Protein AF-A0A372DYA7-F1 (afdb_monomer)

Nearest PDB structures (foldseek):
  1w24-assembly1_A  TM=5.926E-01  e=8.201E-07  Homo sapiens
  3ehe-assembly1_A  TM=2.695E-01  e=3.988E-01  Archaeoglobus fulgidus
  2cvt-assembly1_A-2  TM=4.701E-01  e=6.907E+00  Saccharomyces cerevisiae
  2cnb-assembly1_B  TM=2.933E-01  e=6.517E+00  Trypanosoma brucei

Radius of gyration: 34.45 Å; Cα contacts (8 Å, |Δi|>4): 755; chains: 1; bounding box: 73×45×97 Å

Sequence (411 aa):
MYKSVEEVYAIVFGVLAKDEGKIVSSKFNKILNEIGIDRVSVNDLKDISEMIHEDGYLNGLKNDAILGKVSLKDLESVEGKKVFKDNNYLDTVSTYIVENEKRLSNLRELRKHQKSGAYMEMLMEGLKQDLVRELKDPIIEERDIVLGHTDKELVLLLSDFHVGFTSRDLDNKYNFEVLSNRLKKYLDEVQTIIFDADIDDVSIFFVGDLVEHTNMRDVNQAFDTEFTMSEQIAKGTRLLLDIIKNVSDMVDGTVTFGIVAGNHDRLQGNKNHKIYNDSVAYIVLDSLLCMQENGVINDVNIIDNREDIYKFYHKVKNTNICVTHGDSLKGKGNNINKVEVKENVDVLVTGHVHHFNATQEDFHKTHVVASSPIGFNNYSKELNLSRTSPSQQMLLVDSSKNLTIKTVFLD

Structure (mmCIF, N/CA/C/O backbone):
data_AF-A0A372DYA7-F1
#
_entry.id   AF-A0A372DYA7-F1
#
loop_
_atom_site.group_PDB
_atom_site.id
_atom_site.type_symbol
_atom_site.label_atom_id
_atom_site.label_alt_id
_atom_site.label_comp_id
_atom_site.label_asym_id
_atom_site.label_entity_id
_atom_site.label_seq_id
_atom_site.pdbx_PDB_ins_code
_atom_site.Cartn_x
_atom_site.Cartn_y
_atom_site.Cartn_z
_atom_site.occupancy
_atom_site.B_iso_or_equiv
_atom_site.auth_seq_id
_atom_site.auth_comp_id
_atom_site.auth_asym_id
_atom_site.auth_atom_id
_atom_site.pdbx_PDB_model_num
ATOM 1 N N . MET A 1 1 ? -40.457 -12.017 68.170 1.00 64.12 1 MET A N 1
ATOM 2 C CA . MET A 1 1 ? -40.810 -12.905 67.046 1.00 64.12 1 MET A CA 1
ATOM 3 C C . MET A 1 1 ? -41.704 -12.075 66.160 1.00 64.12 1 MET A C 1
ATOM 5 O O . MET A 1 1 ? -42.800 -11.743 66.596 1.00 64.12 1 MET A O 1
ATOM 9 N N . TYR A 1 2 ? -41.151 -11.617 65.044 1.00 73.50 2 TYR A N 1
ATOM 10 C CA . TYR A 1 2 ? -41.757 -10.619 64.164 1.00 73.50 2 TYR A CA 1
ATOM 11 C C . TYR A 1 2 ? -42.640 -11.345 63.158 1.00 73.50 2 TYR A C 1
ATOM 13 O O . TYR A 1 2 ? -42.174 -12.289 62.520 1.00 73.50 2 TYR A O 1
ATOM 21 N N . LYS A 1 3 ? -43.921 -10.990 63.111 1.00 67.81 3 LYS A N 1
ATOM 22 C CA . LYS A 1 3 ? -44.966 -11.774 62.436 1.00 67.81 3 LYS A CA 1
ATOM 23 C C . LYS A 1 3 ? -45.767 -10.967 61.425 1.00 67.81 3 LYS A C 1
ATOM 25 O O . LYS A 1 3 ? -46.443 -11.573 60.599 1.00 67.81 3 LYS A O 1
ATOM 30 N N . SER A 1 4 ? -45.724 -9.639 61.489 1.00 84.00 4 SER A N 1
ATOM 31 C CA . SER A 1 4 ? -46.390 -8.798 60.498 1.00 84.00 4 SER A CA 1
ATOM 32 C C . SER A 1 4 ? -45.542 -8.700 59.225 1.00 84.00 4 SER A C 1
ATOM 34 O O . SER A 1 4 ? -44.310 -8.757 59.269 1.00 84.00 4 SER A O 1
ATOM 36 N N . VAL A 1 5 ? -46.202 -8.553 58.076 1.00 84.75 5 VAL A N 1
ATOM 37 C CA . VAL A 1 5 ? -45.530 -8.387 56.778 1.00 84.75 5 VAL A CA 1
ATOM 38 C C . VAL A 1 5 ? -44.682 -7.107 56.780 1.00 84.75 5 VAL A C 1
ATOM 40 O O . VAL A 1 5 ? -43.564 -7.089 56.270 1.00 84.75 5 VAL A O 1
ATOM 43 N N . GLU A 1 6 ? -45.169 -6.061 57.440 1.00 88.38 6 GLU A N 1
ATOM 44 C CA . GLU A 1 6 ? -44.514 -4.765 57.602 1.00 88.38 6 GLU A CA 1
ATOM 45 C C . GLU A 1 6 ? -43.264 -4.854 58.493 1.00 88.38 6 GLU A C 1
ATOM 47 O O . GLU A 1 6 ? -42.232 -4.259 58.175 1.00 88.38 6 GLU A O 1
ATOM 52 N N . GLU A 1 7 ? -43.308 -5.647 59.571 1.00 87.75 7 GLU A N 1
ATOM 53 C CA . GLU A 1 7 ? -42.135 -5.932 60.407 1.00 87.75 7 GLU A CA 1
ATOM 54 C C . GLU A 1 7 ? -41.063 -6.698 59.617 1.00 87.75 7 GLU A C 1
ATOM 56 O O . GLU A 1 7 ? -39.875 -6.373 59.703 1.00 87.75 7 GLU A O 1
ATOM 61 N N . VAL A 1 8 ? -41.476 -7.687 58.810 1.00 87.94 8 VAL A N 1
ATOM 62 C CA . VAL A 1 8 ? -40.574 -8.419 57.907 1.00 87.94 8 VAL A CA 1
ATOM 63 C C . VAL A 1 8 ? -39.927 -7.445 56.926 1.00 87.94 8 VAL A C 1
ATOM 65 O O . VAL A 1 8 ? -38.706 -7.457 56.778 1.00 87.94 8 VAL A O 1
ATOM 68 N N . TYR A 1 9 ? -40.703 -6.552 56.307 1.00 91.06 9 TYR A N 1
ATOM 69 C CA . TYR A 1 9 ? -40.166 -5.532 55.408 1.00 91.06 9 TYR A CA 1
ATOM 70 C C . TYR A 1 9 ? -39.131 -4.648 56.105 1.00 91.06 9 TYR A C 1
ATOM 72 O O . TYR A 1 9 ? -38.022 -4.514 55.587 1.00 91.06 9 TYR A O 1
ATOM 80 N N . ALA A 1 10 ? -39.431 -4.115 57.292 1.00 89.69 10 ALA A N 1
ATOM 81 C CA . ALA A 1 10 ? -38.510 -3.267 58.050 1.00 89.69 10 ALA A CA 1
ATOM 82 C C . ALA A 1 10 ? -37.180 -3.970 58.375 1.00 89.69 10 ALA A C 1
ATOM 84 O O . ALA A 1 10 ? -36.104 -3.389 58.194 1.00 89.69 10 ALA A O 1
ATOM 85 N N . ILE A 1 11 ? -37.237 -5.236 58.795 1.00 88.75 11 ILE A N 1
ATOM 86 C CA . ILE A 1 11 ? -36.050 -6.030 59.137 1.00 88.75 11 ILE A CA 1
ATOM 87 C C . ILE A 1 11 ? -35.233 -6.359 57.885 1.00 88.75 11 ILE A C 1
ATOM 89 O O . ILE A 1 11 ? -34.014 -6.187 57.890 1.00 88.75 11 ILE A O 1
ATOM 93 N N . VAL A 1 12 ? -35.879 -6.781 56.794 1.00 88.38 12 VAL A N 1
ATOM 94 C CA . VAL A 1 12 ? -35.193 -7.077 55.526 1.00 88.38 12 VAL A CA 1
ATOM 95 C C . VAL A 1 12 ? -34.558 -5.808 54.945 1.00 88.38 12 VAL A C 1
ATOM 97 O O . VAL A 1 12 ? -33.421 -5.863 54.473 1.00 88.38 12 VAL A O 1
ATOM 100 N N . PHE A 1 13 ? -35.229 -4.654 55.044 1.00 89.19 13 PHE A N 1
ATOM 101 C CA . PHE A 1 13 ? -34.656 -3.352 54.688 1.00 89.19 13 PHE A CA 1
ATOM 102 C C . PHE A 1 13 ? -33.399 -3.052 55.507 1.00 89.19 13 PHE A C 1
ATOM 104 O O . PHE A 1 13 ? -32.361 -2.720 54.938 1.00 89.19 13 PHE A O 1
ATOM 111 N N . GLY A 1 14 ? -33.469 -3.185 56.832 1.00 86.75 14 GLY A N 1
ATOM 112 C CA . GLY A 1 14 ? -32.336 -2.887 57.706 1.00 86.75 14 GLY A CA 1
ATOM 113 C C . GLY A 1 14 ? -31.134 -3.806 57.475 1.00 86.75 14 GLY A C 1
ATOM 114 O O . GLY A 1 14 ? -30.001 -3.330 57.432 1.00 86.75 14 GLY A O 1
ATOM 115 N N . VAL A 1 15 ? -31.370 -5.102 57.246 1.00 84.94 15 VAL A N 1
ATOM 116 C CA . VAL A 1 15 ? -30.303 -6.073 56.950 1.00 84.94 15 VAL A CA 1
ATOM 117 C C . VAL A 1 15 ? -29.640 -5.782 55.602 1.00 84.94 15 VAL A C 1
ATOM 119 O O . VAL A 1 15 ? -28.418 -5.688 55.535 1.00 84.94 15 VAL A O 1
ATOM 122 N N . LEU A 1 16 ? -30.418 -5.564 54.537 1.00 84.25 16 LEU A N 1
ATOM 123 C CA . LEU A 1 16 ? -29.850 -5.228 53.225 1.00 84.25 16 LEU A CA 1
ATOM 124 C C . LEU A 1 16 ? -29.104 -3.885 53.251 1.00 84.25 16 LEU A C 1
ATOM 126 O O . LEU A 1 16 ? -28.053 -3.749 52.627 1.00 84.25 16 LEU A O 1
ATOM 130 N N . ALA A 1 17 ? -29.609 -2.902 54.003 1.00 82.50 17 ALA A N 1
ATOM 131 C CA . ALA A 1 17 ? -28.927 -1.626 54.194 1.00 82.50 17 ALA A CA 1
ATOM 132 C C . ALA A 1 17 ? -27.587 -1.791 54.930 1.00 82.50 17 ALA A C 1
ATOM 134 O O . ALA A 1 17 ? -26.609 -1.151 54.550 1.00 82.50 17 ALA A O 1
ATOM 135 N N . LYS A 1 18 ? -27.527 -2.661 55.945 1.00 80.31 18 LYS A N 1
ATOM 136 C CA . LYS A 1 18 ? -26.298 -2.971 56.686 1.00 80.31 18 LYS A CA 1
ATOM 137 C C . LYS A 1 18 ? -25.251 -3.662 55.816 1.00 80.31 18 LYS A C 1
ATOM 139 O O . LYS A 1 18 ? -24.087 -3.270 55.845 1.00 80.31 18 LYS A O 1
ATOM 144 N N . ASP A 1 19 ? -25.665 -4.681 55.071 1.00 73.44 19 ASP A N 1
ATOM 145 C CA . ASP A 1 19 ? -24.739 -5.556 54.352 1.00 73.44 19 ASP A CA 1
ATOM 146 C C . ASP A 1 19 ? -24.283 -4.949 53.015 1.00 73.44 19 ASP A C 1
ATOM 148 O O . ASP A 1 19 ? -23.167 -5.204 52.564 1.00 73.44 19 ASP A O 1
ATOM 152 N N . GLU A 1 20 ? -25.123 -4.129 52.371 1.00 70.69 20 GLU A N 1
ATOM 153 C CA . GLU A 1 20 ? -24.886 -3.658 50.997 1.00 70.69 20 GLU A CA 1
ATOM 154 C C . GLU A 1 20 ? -24.893 -2.135 50.839 1.00 70.69 20 GLU A C 1
ATOM 156 O O . GLU A 1 20 ? -24.607 -1.629 49.750 1.00 70.69 20 GLU A O 1
ATOM 161 N N . GLY A 1 21 ? -25.269 -1.388 51.880 1.00 71.38 21 GLY A N 1
ATOM 162 C CA . GLY A 1 21 ? -25.423 0.069 51.827 1.00 71.38 21 GLY A CA 1
ATOM 163 C C . GLY A 1 21 ? -26.584 0.555 50.948 1.00 71.38 21 GLY A C 1
ATOM 164 O O . GLY A 1 21 ? -26.811 1.760 50.850 1.00 71.38 21 GLY A O 1
ATOM 165 N N . LYS A 1 22 ? -27.324 -0.353 50.293 1.00 77.94 22 LYS A N 1
ATOM 166 C CA . LYS A 1 22 ? -28.476 -0.053 49.431 1.00 77.94 22 LYS A CA 1
ATOM 167 C C . LYS A 1 22 ? -29.461 -1.219 49.368 1.00 77.94 22 LYS A C 1
ATOM 169 O O . LYS A 1 22 ? -29.086 -2.374 49.530 1.00 77.94 22 LYS A O 1
ATOM 174 N N . ILE A 1 23 ? -30.714 -0.919 49.030 1.00 81.81 23 ILE A N 1
ATOM 175 C CA . ILE A 1 23 ? -31.768 -1.929 48.877 1.00 81.81 23 ILE A CA 1
ATOM 176 C C . ILE A 1 23 ? -31.869 -2.361 47.416 1.00 81.81 23 ILE A C 1
ATOM 178 O O . ILE A 1 23 ? -32.222 -1.575 46.536 1.00 81.81 23 ILE A O 1
ATOM 182 N N . VAL A 1 24 ? -31.563 -3.629 47.144 1.00 80.56 24 VAL A N 1
ATOM 183 C CA . VAL A 1 24 ? -31.681 -4.218 45.805 1.00 80.56 24 VAL A CA 1
ATOM 184 C C . VAL A 1 24 ? -33.005 -4.982 45.701 1.00 80.56 24 VAL A C 1
ATOM 186 O O . VAL A 1 24 ? -33.184 -6.007 46.355 1.00 80.56 24 VAL A O 1
ATOM 189 N N . SER A 1 25 ? -33.916 -4.517 44.835 1.00 81.69 25 SER A N 1
ATOM 190 C CA . SER A 1 25 ? -35.281 -5.067 44.676 1.00 81.69 25 SER A CA 1
ATOM 191 C C . SER A 1 25 ? -35.330 -6.584 44.447 1.00 81.69 25 SER A C 1
ATOM 193 O O . SER A 1 25 ? -36.205 -7.268 44.978 1.00 81.69 25 SER A O 1
ATOM 195 N N . SER A 1 26 ? -34.385 -7.145 43.686 1.00 78.62 26 SER A N 1
ATOM 196 C CA . SER A 1 26 ? -34.337 -8.592 43.445 1.00 78.62 26 SER A CA 1
ATOM 197 C C . SER A 1 26 ? -33.973 -9.393 44.698 1.00 78.62 26 SER A C 1
ATOM 199 O O . SER A 1 26 ? -34.506 -10.482 44.890 1.00 78.62 26 SER A O 1
ATOM 201 N N . LYS A 1 27 ? -33.098 -8.862 45.561 1.00 76.25 27 LYS A N 1
ATOM 202 C CA . LYS A 1 27 ? -32.687 -9.517 46.812 1.00 76.25 27 LYS A CA 1
ATOM 203 C C . LYS A 1 27 ? -33.781 -9.437 47.864 1.00 76.25 27 LYS A C 1
ATOM 205 O O . LYS A 1 27 ? -34.080 -10.447 48.490 1.00 76.25 27 LYS A O 1
ATOM 210 N N . PHE A 1 28 ? -34.418 -8.271 47.975 1.00 86.00 28 PHE A N 1
ATOM 211 C CA . PHE A 1 28 ? -35.588 -8.073 48.825 1.00 86.00 28 PHE A CA 1
ATOM 212 C C . PHE A 1 28 ? -36.664 -9.121 48.519 1.00 86.00 28 PHE A C 1
ATOM 214 O O . PHE A 1 28 ? -37.026 -9.914 49.380 1.00 86.00 28 PHE A O 1
ATOM 221 N N . ASN A 1 29 ? -37.058 -9.226 47.248 1.00 86.44 29 ASN A N 1
ATOM 222 C CA . ASN A 1 29 ? -38.067 -10.183 46.799 1.00 86.44 29 ASN A CA 1
ATOM 223 C C . ASN A 1 29 ? -37.671 -11.655 46.977 1.00 86.44 29 ASN A C 1
ATOM 225 O O . ASN A 1 29 ? -38.536 -12.496 47.193 1.00 86.44 29 ASN A O 1
ATOM 229 N N . LYS A 1 30 ? -36.379 -11.989 46.907 1.00 80.31 30 LYS A N 1
ATOM 230 C CA . LYS A 1 30 ? -35.920 -13.358 47.166 1.00 80.31 30 LYS A CA 1
ATOM 231 C C . LYS A 1 30 ? -36.094 -13.733 48.638 1.00 80.31 30 LYS A C 1
ATOM 233 O O . LYS A 1 30 ? -36.582 -14.817 48.922 1.00 80.31 30 LYS A O 1
ATOM 238 N N . ILE A 1 31 ? -35.745 -12.827 49.554 1.00 82.69 31 ILE A N 1
ATOM 239 C CA . ILE A 1 31 ? -35.930 -13.044 50.996 1.00 82.69 31 ILE A CA 1
ATOM 240 C C . ILE A 1 31 ? -37.423 -13.173 51.330 1.00 82.69 31 ILE A C 1
ATOM 242 O O . ILE A 1 31 ? -37.791 -14.038 52.118 1.00 82.69 31 ILE A O 1
ATOM 246 N N . LEU A 1 32 ? -38.284 -12.376 50.687 1.00 85.38 32 LEU A N 1
ATOM 247 C CA . LEU A 1 32 ? -39.738 -12.490 50.830 1.00 85.38 32 LEU A CA 1
ATOM 248 C C . LEU A 1 32 ? -40.280 -13.838 50.350 1.00 85.38 32 LEU A C 1
ATOM 250 O O . LEU A 1 32 ? -41.013 -14.487 51.092 1.00 85.38 32 LEU A O 1
ATOM 254 N N . ASN A 1 33 ? -39.861 -14.295 49.168 1.00 83.62 33 ASN A N 1
ATOM 255 C CA . ASN A 1 33 ? -40.293 -15.583 48.625 1.00 83.62 33 ASN A CA 1
ATOM 256 C C . ASN A 1 33 ? -39.939 -16.757 49.554 1.00 83.62 33 ASN A C 1
ATOM 258 O O . ASN A 1 33 ? -40.754 -17.656 49.731 1.00 83.62 33 ASN A O 1
ATOM 262 N N . GLU A 1 34 ? -38.757 -16.743 50.178 1.00 78.62 34 GLU A N 1
ATOM 263 C CA . GLU A 1 34 ? -38.336 -17.776 51.145 1.00 78.62 34 GLU A CA 1
ATOM 264 C C . GLU A 1 34 ? -39.208 -17.783 52.415 1.00 78.62 34 GLU A C 1
ATOM 266 O O . GLU A 1 34 ? -39.393 -18.813 53.062 1.00 78.62 34 GLU A O 1
ATOM 271 N N . ILE A 1 35 ? -39.781 -16.631 52.768 1.00 77.69 35 ILE A N 1
ATOM 272 C CA . ILE A 1 35 ? -40.703 -16.465 53.899 1.00 77.69 35 ILE A CA 1
ATOM 273 C C . ILE A 1 35 ? -42.157 -16.777 53.489 1.00 77.69 35 ILE A C 1
ATOM 275 O O . ILE A 1 35 ? -43.016 -16.957 54.354 1.00 77.69 35 ILE A O 1
ATOM 279 N N . GLY A 1 36 ? -42.427 -16.939 52.188 1.00 78.06 36 GLY A N 1
ATOM 280 C CA . GLY A 1 36 ? -43.761 -17.167 51.629 1.00 78.06 36 GLY A CA 1
ATOM 281 C C . GLY A 1 36 ? -44.561 -15.880 51.412 1.00 78.06 36 GLY A C 1
ATOM 282 O O . GLY A 1 36 ? -45.786 -15.926 51.393 1.00 78.06 36 GLY A O 1
ATOM 283 N N . ILE A 1 37 ? -43.879 -14.738 51.295 1.00 83.44 37 ILE A N 1
ATOM 284 C CA . ILE A 1 37 ? -44.480 -13.437 50.988 1.00 83.44 37 ILE A CA 1
ATOM 285 C C . ILE A 1 37 ? -44.336 -13.174 49.490 1.00 83.44 37 ILE A C 1
ATOM 287 O O . ILE A 1 37 ? -43.258 -13.357 48.921 1.00 83.44 37 ILE A O 1
ATOM 291 N N . ASP A 1 38 ? -45.424 -12.718 48.870 1.00 83.62 38 ASP A N 1
ATOM 292 C CA . ASP A 1 38 ? -45.462 -12.413 47.445 1.00 83.62 38 ASP A CA 1
ATOM 293 C C . ASP A 1 38 ? -44.473 -11.314 47.043 1.00 83.62 38 ASP A C 1
ATOM 295 O O . ASP A 1 38 ? -44.094 -10.423 47.811 1.00 83.62 38 ASP A O 1
ATOM 299 N N . ARG A 1 39 ? -44.070 -11.376 45.773 1.00 86.31 39 ARG A N 1
ATOM 300 C CA . ARG A 1 39 ? -43.158 -10.412 45.169 1.00 86.31 39 ARG A CA 1
ATOM 301 C C . ARG A 1 39 ? -43.765 -9.008 45.156 1.00 86.31 39 ARG A C 1
ATOM 303 O O . ARG A 1 39 ? -44.873 -8.793 44.680 1.00 86.31 39 ARG A O 1
ATOM 310 N N . VAL A 1 40 ? -42.941 -8.044 45.531 1.00 88.06 40 VAL A N 1
ATOM 311 C CA . VAL A 1 40 ? -43.221 -6.612 45.566 1.00 88.06 40 VAL A CA 1
ATOM 312 C C . VAL A 1 40 ? -42.600 -5.920 44.343 1.00 88.06 40 VAL A C 1
ATOM 314 O O . VAL A 1 40 ? -41.473 -6.244 43.930 1.00 88.06 40 VAL A O 1
ATOM 317 N N . SER A 1 41 ? -43.314 -4.970 43.730 1.00 86.75 41 SER A N 1
ATOM 318 C CA . SER A 1 41 ? -42.795 -4.205 42.589 1.00 86.75 41 SER A CA 1
ATOM 319 C C . SER A 1 41 ? -41.782 -3.130 43.017 1.00 86.75 41 SER A C 1
ATOM 321 O O . SER A 1 41 ? -41.550 -2.878 44.196 1.00 86.75 41 SER A O 1
ATOM 323 N N . VAL A 1 42 ? -41.125 -2.481 42.049 1.00 80.88 42 VAL A N 1
ATOM 324 C CA . VAL A 1 42 ? -40.181 -1.383 42.345 1.00 80.88 42 VAL A CA 1
ATOM 325 C C . VAL A 1 42 ? -40.901 -0.130 42.861 1.00 80.88 42 VAL A C 1
ATOM 327 O O . VAL A 1 42 ? -40.299 0.632 43.614 1.00 80.88 42 VAL A O 1
ATOM 330 N N . ASN A 1 43 ? -42.164 0.079 42.476 1.00 81.06 43 ASN A N 1
ATOM 331 C CA . ASN A 1 43 ? -42.959 1.209 42.959 1.00 81.06 43 ASN A CA 1
ATOM 332 C C . ASN A 1 43 ? -43.390 0.967 44.406 1.00 81.06 43 ASN A C 1
ATOM 334 O O . ASN A 1 43 ? -43.069 1.779 45.263 1.00 81.06 43 ASN A O 1
ATOM 338 N N . ASP A 1 44 ? -43.937 -0.214 44.692 1.00 86.44 44 ASP A N 1
ATOM 339 C CA . ASP A 1 44 ? -44.357 -0.593 46.047 1.00 86.44 44 ASP A CA 1
ATOM 340 C C . ASP A 1 44 ? -43.175 -0.603 47.034 1.00 86.44 44 ASP A C 1
ATOM 342 O O . ASP A 1 44 ? -43.332 -0.334 48.217 1.00 86.44 44 ASP A O 1
ATOM 346 N N . LEU A 1 45 ? -41.952 -0.877 46.560 1.00 86.50 45 LEU A N 1
ATOM 347 C CA . LEU A 1 45 ? -40.740 -0.768 47.378 1.00 86.50 45 LEU A CA 1
ATOM 348 C C . LEU A 1 45 ? -40.471 0.653 47.886 1.00 86.50 45 LEU A C 1
ATOM 350 O O . LEU A 1 45 ? -39.903 0.806 48.969 1.00 86.50 45 LEU A O 1
ATOM 354 N N . LYS A 1 46 ? -40.835 1.682 47.112 1.00 86.19 46 LYS A N 1
ATOM 355 C CA . LYS A 1 46 ? -40.739 3.075 47.563 1.00 86.19 46 LYS A CA 1
ATOM 356 C C . LYS A 1 46 ? -41.800 3.356 48.615 1.00 86.19 46 LYS A C 1
ATOM 358 O O . LYS A 1 46 ? -41.450 3.871 49.670 1.00 86.19 46 LYS A O 1
ATOM 363 N N . ASP A 1 47 ? -43.025 2.909 48.370 1.00 88.62 47 ASP A N 1
ATOM 364 C CA . ASP A 1 47 ? -44.146 3.084 49.294 1.00 88.62 47 ASP A CA 1
ATOM 365 C C . ASP A 1 47 ? -43.867 2.386 50.637 1.00 88.62 47 ASP A C 1
ATOM 367 O O . ASP A 1 47 ? -44.060 2.962 51.704 1.00 88.62 47 ASP A O 1
ATOM 371 N N . ILE A 1 48 ? -43.292 1.179 50.606 1.00 89.88 48 ILE A N 1
ATOM 372 C CA . ILE A 1 48 ? -42.834 0.456 51.801 1.00 89.88 48 ILE A CA 1
ATOM 373 C C . ILE A 1 48 ? -41.710 1.218 52.511 1.00 89.88 48 ILE A C 1
ATOM 375 O O . ILE A 1 48 ? -41.684 1.277 53.739 1.00 89.88 48 ILE A O 1
ATOM 379 N N . SER A 1 49 ? -40.770 1.805 51.765 1.00 88.19 49 SER A N 1
ATOM 380 C CA . SER A 1 49 ? -39.695 2.608 52.354 1.00 88.19 49 SER A CA 1
ATOM 381 C C . SER A 1 49 ? -40.229 3.862 53.051 1.00 88.19 49 SER A C 1
ATOM 383 O O . SER A 1 49 ? -39.712 4.223 54.109 1.00 88.19 49 SER A O 1
ATOM 385 N N . GLU A 1 50 ? -41.222 4.529 52.463 1.00 88.81 50 GLU A N 1
ATOM 386 C CA . GLU A 1 50 ? -41.893 5.695 53.047 1.00 88.81 50 GLU A CA 1
ATOM 387 C C . GLU A 1 50 ? -42.688 5.289 54.291 1.00 88.81 50 GLU A C 1
ATOM 389 O O . GLU A 1 50 ? -42.472 5.857 55.360 1.00 88.81 50 GLU A O 1
ATOM 394 N N . MET A 1 51 ? -43.467 4.207 54.210 1.00 92.38 51 MET A N 1
ATOM 395 C CA . MET A 1 51 ? -44.192 3.622 55.343 1.00 92.38 51 MET A CA 1
ATOM 396 C C . MET A 1 51 ? -43.265 3.302 56.526 1.00 92.38 51 MET A C 1
ATOM 398 O O . MET A 1 51 ? -43.547 3.681 57.661 1.00 92.38 51 MET A O 1
ATOM 402 N N . ILE A 1 52 ? -42.131 2.634 56.278 1.00 91.94 52 ILE A N 1
ATOM 403 C CA . ILE A 1 52 ? -41.149 2.314 57.327 1.00 91.94 52 ILE A CA 1
ATOM 404 C C . ILE A 1 52 ? -40.538 3.589 57.919 1.00 91.94 52 ILE A C 1
ATOM 406 O O . ILE A 1 52 ? -40.136 3.588 59.077 1.00 91.94 52 ILE A O 1
ATOM 410 N N . HIS A 1 53 ? -40.396 4.659 57.137 1.00 89.31 53 HIS A N 1
ATOM 411 C CA . HIS A 1 53 ? -39.825 5.914 57.615 1.00 89.31 53 HIS A CA 1
ATOM 412 C C . HIS A 1 53 ? -40.808 6.703 58.495 1.00 89.31 53 HIS A C 1
ATOM 414 O O . HIS A 1 53 ? -40.386 7.284 59.496 1.00 89.31 53 HIS A O 1
ATOM 420 N N . GLU A 1 54 ? -42.089 6.731 58.126 1.00 90.62 54 GLU A N 1
ATOM 421 C CA . GLU A 1 54 ? -43.146 7.461 58.837 1.00 90.62 54 GLU A CA 1
ATOM 422 C C . GLU A 1 54 ? -43.582 6.773 60.136 1.00 90.62 54 GLU A C 1
ATOM 424 O O . GLU A 1 54 ? -43.886 7.447 61.124 1.00 90.62 54 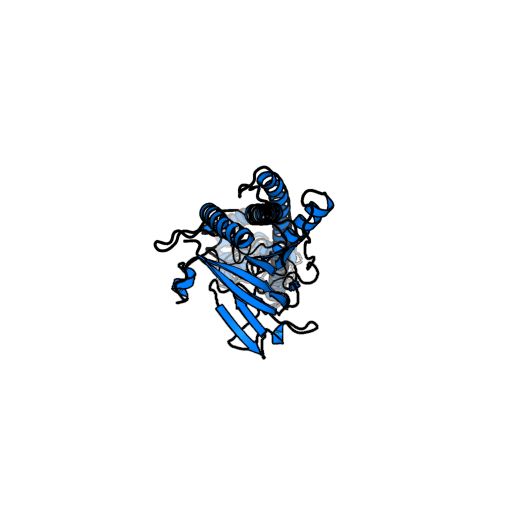GLU A O 1
ATOM 429 N N . ASP A 1 55 ? -43.562 5.439 60.172 1.00 93.25 55 ASP A N 1
ATOM 430 C CA . ASP A 1 55 ? -43.885 4.670 61.369 1.00 93.25 55 ASP A CA 1
ATOM 431 C C . ASP A 1 55 ? -42.665 4.552 62.301 1.00 93.25 55 ASP A C 1
ATOM 433 O O . ASP A 1 55 ? -41.663 3.897 62.002 1.00 93.25 55 ASP A O 1
ATOM 437 N N . GLY A 1 56 ? -42.751 5.175 63.481 1.00 89.31 56 GLY A N 1
ATOM 438 C CA . GLY A 1 56 ? -41.661 5.189 64.461 1.00 89.31 56 GLY A CA 1
ATOM 439 C C . GLY A 1 56 ? -41.253 3.804 64.982 1.00 89.31 56 GLY A C 1
ATOM 440 O O . GLY A 1 56 ? -40.088 3.613 65.342 1.00 89.31 56 GLY A O 1
ATOM 441 N N . TYR A 1 57 ? -42.168 2.831 64.997 1.00 92.25 57 TYR A N 1
ATOM 442 C CA . TYR A 1 57 ? -41.885 1.456 65.402 1.00 92.25 57 TYR A CA 1
ATOM 443 C C . TYR A 1 57 ? -41.142 0.695 64.298 1.00 92.25 57 TYR A C 1
ATOM 445 O O . TYR A 1 57 ? -40.078 0.126 64.558 1.00 92.25 57 TYR A O 1
ATOM 453 N N . LEU A 1 58 ? -41.635 0.745 63.057 1.00 90.88 58 LEU A N 1
ATOM 454 C CA . LEU A 1 58 ? -40.986 0.095 61.911 1.00 90.88 58 LEU A CA 1
ATOM 455 C C . LEU A 1 58 ? -39.610 0.704 61.619 1.00 90.88 58 LEU A C 1
ATOM 457 O O . LEU A 1 58 ? -38.646 -0.022 61.359 1.00 90.88 58 LEU A O 1
ATOM 461 N N . ASN A 1 59 ? -39.477 2.027 61.734 1.00 90.25 59 ASN A N 1
ATOM 462 C CA . ASN A 1 59 ? -38.189 2.702 61.608 1.00 90.25 59 ASN A CA 1
ATOM 463 C C . ASN A 1 59 ? -37.214 2.246 62.706 1.00 90.25 59 ASN A C 1
ATOM 465 O O . ASN A 1 59 ? -36.031 2.023 62.441 1.00 90.25 59 ASN A O 1
ATOM 469 N N . GLY A 1 60 ? -37.720 2.062 63.931 1.00 89.31 60 GLY A N 1
ATOM 470 C CA . GLY A 1 60 ? -36.979 1.484 65.050 1.00 89.31 60 GLY A CA 1
ATOM 471 C C . GLY A 1 60 ? -36.457 0.081 64.736 1.00 89.31 60 GLY A C 1
ATOM 472 O O . GLY A 1 60 ? -35.262 -0.166 64.888 1.00 89.31 60 GLY A O 1
ATOM 473 N N . LEU A 1 61 ? -37.309 -0.802 64.203 1.00 89.62 61 LEU A N 1
ATOM 474 C CA . LEU A 1 61 ? -36.922 -2.159 63.795 1.00 89.62 61 LEU A CA 1
ATOM 475 C C . LEU A 1 61 ? -35.884 -2.171 62.675 1.00 89.62 61 LEU A C 1
ATOM 477 O O . LEU A 1 61 ? -34.905 -2.914 62.754 1.00 89.62 61 LEU A O 1
ATOM 481 N N . LYS A 1 62 ? -36.053 -1.321 61.658 1.00 90.31 62 LYS A N 1
ATOM 482 C CA . LYS A 1 62 ? -35.058 -1.142 60.595 1.00 90.31 62 LYS A CA 1
ATOM 483 C C . LYS A 1 62 ? -33.707 -0.725 61.182 1.00 90.31 62 LYS A C 1
ATOM 485 O O . LYS A 1 62 ? -32.682 -1.300 60.825 1.00 90.31 62 LYS A O 1
ATOM 490 N N . ASN A 1 63 ? -33.690 0.245 62.096 1.00 88.69 63 ASN A N 1
ATOM 491 C CA . ASN A 1 63 ? -32.458 0.725 62.726 1.00 88.69 63 ASN A CA 1
ATOM 492 C C . ASN A 1 63 ? -31.819 -0.332 63.638 1.00 88.69 63 ASN A C 1
ATOM 494 O O . ASN A 1 63 ? -30.601 -0.502 63.618 1.00 88.69 63 ASN A O 1
ATOM 498 N N . ASP A 1 64 ? -32.615 -1.086 64.394 1.00 88.50 64 ASP A N 1
ATOM 499 C CA . ASP A 1 64 ? -32.116 -2.197 65.204 1.00 88.50 64 ASP A CA 1
ATOM 500 C C . ASP A 1 64 ? -31.547 -3.328 64.333 1.00 88.50 64 ASP A C 1
ATOM 502 O O . ASP A 1 64 ? -30.531 -3.928 64.698 1.00 88.50 64 ASP A O 1
ATOM 506 N N . ALA A 1 65 ? -32.120 -3.571 63.151 1.00 86.38 65 ALA A N 1
ATOM 507 C CA . ALA A 1 65 ? -31.558 -4.482 62.159 1.00 86.38 65 ALA A CA 1
ATOM 508 C C . ALA A 1 65 ? -30.236 -3.961 61.559 1.00 86.38 65 ALA A C 1
ATOM 510 O O . ALA A 1 65 ? -29.270 -4.721 61.459 1.00 86.38 65 ALA A O 1
ATOM 511 N N . ILE A 1 66 ? -30.131 -2.655 61.273 1.00 83.50 66 ILE A N 1
ATOM 512 C CA . ILE A 1 66 ? -28.874 -2.014 60.837 1.00 83.50 66 ILE A CA 1
ATOM 513 C C . ILE A 1 66 ? -27.777 -2.174 61.900 1.00 83.50 66 ILE A C 1
ATOM 515 O O . ILE A 1 66 ? -26.643 -2.544 61.592 1.00 83.50 66 ILE A O 1
ATOM 519 N N . LEU A 1 67 ? -28.121 -1.964 63.173 1.00 83.00 67 LEU A N 1
ATOM 520 C CA . LEU A 1 67 ? -27.214 -2.152 64.310 1.00 83.00 67 LEU A CA 1
ATOM 521 C C . LEU A 1 67 ? -26.929 -3.635 64.615 1.00 83.00 67 LEU A C 1
ATOM 523 O O . LEU A 1 67 ? -26.081 -3.939 65.451 1.00 83.00 67 LEU A O 1
ATOM 527 N N . GLY A 1 68 ? -27.604 -4.568 63.935 1.00 78.69 68 GLY A N 1
ATOM 528 C CA . GLY A 1 68 ? -27.436 -6.009 64.113 1.00 78.69 68 GLY A CA 1
ATOM 529 C C . GLY A 1 68 ? -28.057 -6.584 65.383 1.00 78.69 68 GLY A C 1
ATOM 530 O O . GLY A 1 68 ? -27.708 -7.701 65.754 1.00 78.69 68 GLY A O 1
ATOM 531 N N . LYS A 1 69 ? -28.949 -5.848 66.052 1.00 82.69 69 LYS A N 1
ATOM 532 C CA . LYS A 1 69 ? -29.713 -6.350 67.203 1.00 82.69 69 LYS A CA 1
ATOM 533 C C . LYS A 1 69 ? -30.856 -7.274 66.779 1.00 82.69 69 LYS A C 1
ATOM 535 O O . LYS A 1 69 ? -31.259 -8.128 67.560 1.00 82.69 69 LYS A O 1
ATOM 540 N N . VAL A 1 70 ? -31.359 -7.091 65.556 1.00 83.12 70 VAL A N 1
ATOM 541 C CA . VAL A 1 70 ? -32.379 -7.927 64.910 1.00 83.12 70 VAL A CA 1
ATOM 542 C C . VAL A 1 70 ? -31.829 -8.424 63.576 1.00 83.12 70 VAL A C 1
ATOM 544 O O . VAL A 1 70 ? -31.091 -7.712 62.898 1.00 83.12 70 VAL A O 1
ATOM 547 N N . SER A 1 71 ? -32.141 -9.659 63.198 1.00 82.81 71 SER A N 1
ATOM 548 C CA . SER A 1 71 ? -31.591 -10.296 62.001 1.00 82.81 71 SER A CA 1
ATOM 549 C C . SER A 1 71 ? -32.633 -11.123 61.251 1.00 82.81 71 SER A C 1
ATOM 551 O O . SER A 1 71 ? -33.711 -11.417 61.764 1.00 82.81 71 SER A O 1
ATOM 553 N N . LEU A 1 72 ? -32.280 -11.599 60.052 1.00 78.94 72 LEU A N 1
ATOM 554 C CA . LEU A 1 72 ? -33.134 -12.520 59.287 1.00 78.94 72 LEU A CA 1
ATOM 555 C C . LEU A 1 72 ? -33.411 -13.847 60.026 1.00 78.94 72 LEU A C 1
ATOM 557 O O . LEU A 1 72 ? -34.366 -14.541 59.697 1.00 78.94 72 LEU A O 1
ATOM 561 N N . LYS A 1 73 ? -32.618 -14.203 61.050 1.00 75.38 73 LYS A N 1
ATOM 562 C CA . LYS A 1 73 ? -32.819 -15.410 61.884 1.00 75.38 73 LYS A CA 1
ATOM 563 C C . LYS A 1 73 ? -33.994 -15.287 62.862 1.00 75.38 73 LYS A C 1
ATOM 565 O O . LYS A 1 73 ? -34.409 -16.284 63.471 1.00 75.38 73 LYS A O 1
ATOM 570 N N . ASP A 1 74 ? -34.475 -14.063 63.052 1.00 79.12 74 ASP A N 1
ATOM 571 C CA . ASP A 1 74 ? -35.591 -13.722 63.934 1.00 79.12 74 ASP A CA 1
ATOM 572 C C . ASP A 1 74 ? -36.929 -13.698 63.181 1.00 79.12 74 ASP A C 1
ATOM 574 O O . ASP A 1 74 ? -37.981 -13.547 63.810 1.00 79.12 74 ASP A O 1
ATOM 578 N N . LEU A 1 75 ? -36.872 -13.883 61.855 1.00 79.38 75 LEU A N 1
ATOM 579 C CA . LEU A 1 75 ? -38.015 -13.994 60.959 1.00 79.38 75 LEU A CA 1
ATOM 580 C C . LEU A 1 75 ? -38.522 -15.437 60.881 1.00 79.38 75 LEU A C 1
ATOM 582 O O . LEU A 1 75 ? -37.758 -16.407 60.951 1.00 79.38 75 LEU A O 1
ATOM 586 N N . GLU A 1 76 ? -39.827 -15.563 60.679 1.00 72.56 76 GLU A N 1
ATOM 587 C CA . GLU A 1 76 ? -40.524 -16.834 60.498 1.00 72.56 76 GLU A CA 1
ATOM 588 C C . GLU A 1 76 ? -41.303 -16.830 59.191 1.00 72.56 76 GLU A C 1
ATOM 590 O O . GLU A 1 76 ? -41.770 -15.778 58.763 1.00 72.56 76 GLU A O 1
ATOM 595 N N . SER A 1 77 ? -41.461 -18.004 58.578 1.00 72.00 77 SER A N 1
ATOM 596 C CA . SER A 1 77 ? -42.362 -18.189 57.444 1.00 72.00 77 SER A CA 1
ATOM 597 C C . SER A 1 77 ? -43.811 -17.929 57.842 1.00 72.00 77 SER A C 1
ATOM 599 O O . SER A 1 77 ? -44.166 -17.976 59.022 1.00 72.00 77 SER A O 1
ATOM 601 N N . VAL A 1 78 ? -44.680 -17.782 56.841 1.00 66.56 78 VAL A N 1
ATOM 602 C CA . VAL A 1 78 ? -46.140 -17.728 57.037 1.00 66.56 78 VAL A CA 1
ATOM 603 C C . VAL A 1 78 ? -46.678 -18.952 57.818 1.00 66.56 78 VAL A C 1
ATOM 605 O O . VAL A 1 78 ? -47.683 -18.848 58.515 1.00 66.56 78 VAL A O 1
ATOM 608 N N . GLU A 1 79 ? -45.980 -20.098 57.791 1.00 66.19 79 GLU A N 1
ATOM 609 C CA . GLU A 1 79 ? -46.306 -21.304 58.581 1.00 66.19 79 GLU A CA 1
ATOM 610 C C . GLU A 1 79 ? -45.724 -21.316 60.014 1.00 66.19 79 GLU A C 1
ATOM 612 O O . GLU A 1 79 ? -45.835 -22.323 60.716 1.00 66.19 79 GLU A O 1
ATOM 617 N N . GLY A 1 80 ? -45.058 -20.246 60.459 1.00 69.19 80 GLY A N 1
ATOM 618 C CA . GLY A 1 80 ? -44.450 -20.152 61.792 1.00 69.19 80 GLY A CA 1
ATOM 619 C C . GLY A 1 80 ? -43.164 -20.970 61.962 1.00 69.19 80 GLY A C 1
ATOM 620 O O . GLY A 1 80 ? -42.843 -21.401 63.070 1.00 69.19 80 GLY A O 1
ATOM 621 N N . LYS A 1 81 ? -42.428 -21.239 60.873 1.00 68.12 81 LYS A N 1
ATOM 622 C CA . LYS A 1 81 ? -41.132 -21.941 60.918 1.00 68.12 81 LYS A CA 1
ATOM 623 C C . LYS A 1 81 ? -39.988 -20.964 60.667 1.00 68.12 81 LYS A C 1
ATOM 625 O O . LYS A 1 81 ? -40.055 -20.149 59.753 1.00 68.12 81 LYS A O 1
ATOM 630 N N . LYS A 1 82 ? -38.882 -21.095 61.406 1.00 68.50 82 LYS A N 1
ATOM 631 C CA . LYS A 1 82 ? -37.648 -20.352 61.099 1.00 68.50 82 LYS A CA 1
ATOM 632 C C . LYS A 1 82 ? -37.077 -20.783 59.748 1.00 68.50 82 LYS A C 1
ATOM 634 O O . LYS A 1 82 ? -36.689 -21.941 59.590 1.00 68.50 82 LYS A O 1
ATOM 639 N N . VAL A 1 83 ? -36.999 -19.833 58.820 1.00 68.38 83 VAL A N 1
ATOM 640 C CA . VAL A 1 83 ? -36.569 -20.051 57.428 1.00 68.38 83 VAL A CA 1
ATOM 641 C C . VAL A 1 83 ? -35.046 -20.060 57.303 1.00 68.38 83 VAL A C 1
ATOM 643 O O . VAL A 1 83 ? -34.479 -20.885 56.593 1.00 68.38 83 VAL A O 1
ATOM 646 N N . PHE A 1 84 ? -34.356 -19.202 58.055 1.00 70.56 84 PHE A N 1
ATOM 647 C CA . PHE A 1 84 ? -32.908 -19.039 57.945 1.00 70.56 84 PHE A CA 1
ATOM 648 C C . PHE A 1 84 ? -32.176 -19.722 59.111 1.00 70.56 84 PHE A C 1
ATOM 650 O O . PHE A 1 84 ? -32.300 -19.314 60.268 1.00 70.56 84 PHE A O 1
ATOM 657 N N . LYS A 1 85 ? -31.388 -20.762 58.799 1.00 61.88 85 LYS A N 1
ATOM 658 C CA . LYS A 1 85 ? -30.442 -21.429 59.715 1.00 61.88 85 LYS A CA 1
ATOM 659 C C . LYS A 1 85 ? -29.010 -21.255 59.191 1.00 61.88 85 LYS A C 1
ATOM 661 O O . LYS A 1 85 ? -28.749 -21.582 58.035 1.00 61.88 85 LYS A O 1
ATOM 666 N N . ASP A 1 86 ? -28.114 -20.753 60.046 1.00 61.19 86 ASP A N 1
ATOM 667 C CA . ASP A 1 86 ? -26.700 -20.442 59.750 1.00 61.19 86 ASP A CA 1
ATOM 668 C C . ASP A 1 86 ? -26.467 -19.613 58.461 1.00 61.19 86 ASP A C 1
ATOM 670 O O . ASP A 1 86 ? -27.369 -18.910 58.008 1.00 61.19 86 ASP A O 1
ATOM 674 N N . ASN A 1 87 ? -25.241 -19.593 57.917 1.00 53.47 87 ASN A N 1
ATOM 675 C CA . ASN A 1 87 ? -24.782 -18.705 56.826 1.00 53.47 87 ASN A CA 1
ATOM 676 C C . ASN A 1 87 ? -25.456 -18.920 55.444 1.00 53.47 87 ASN A C 1
ATOM 678 O O . ASN A 1 87 ? -25.036 -18.305 54.468 1.00 53.47 87 ASN A O 1
ATOM 682 N N . ASN A 1 88 ? -26.522 -19.722 55.344 1.00 58.03 88 ASN A N 1
A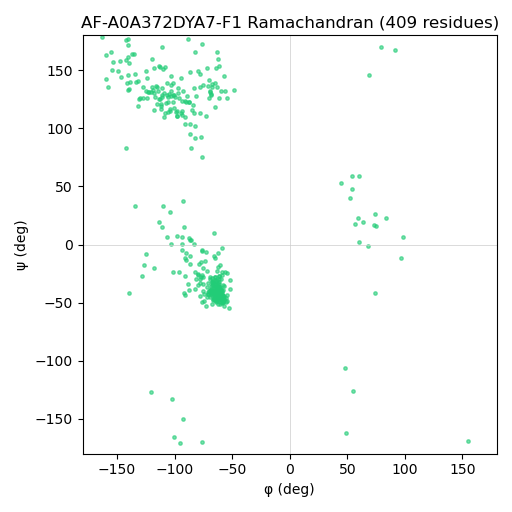TOM 683 C CA . ASN A 1 88 ? -27.183 -20.109 54.083 1.00 58.03 88 ASN A CA 1
ATOM 684 C C . ASN A 1 88 ? -27.679 -18.939 53.204 1.00 58.03 88 ASN A C 1
ATOM 686 O O . ASN A 1 88 ? -27.838 -19.089 51.989 1.00 58.03 88 ASN A O 1
ATOM 690 N N . TYR A 1 89 ? -27.933 -17.761 53.780 1.00 59.53 89 TYR A N 1
ATOM 691 C CA . TYR A 1 89 ? -28.364 -16.594 53.001 1.00 59.53 89 TYR A CA 1
ATOM 692 C C . TYR A 1 89 ? -27.231 -16.027 52.125 1.00 59.53 89 TYR A C 1
ATOM 694 O O . TYR A 1 89 ? -27.491 -15.575 51.009 1.00 59.53 89 TYR A O 1
ATOM 702 N N . LEU A 1 90 ? -25.977 -16.101 52.591 1.00 55.75 90 LEU A N 1
ATOM 703 C CA . LEU A 1 90 ? -24.806 -15.650 51.833 1.00 55.75 90 LEU A CA 1
ATOM 704 C C . LEU A 1 90 ? -24.591 -16.526 50.599 1.00 55.75 90 LEU A C 1
ATOM 706 O O . LEU A 1 90 ? -24.369 -15.992 49.514 1.00 55.75 90 LEU A O 1
ATOM 710 N N . ASP A 1 91 ? -24.750 -17.843 50.738 1.00 58.12 91 ASP A N 1
ATOM 711 C CA . ASP A 1 91 ? -24.638 -18.789 49.622 1.00 58.12 91 ASP A CA 1
ATOM 712 C C . ASP A 1 91 ? -25.695 -18.495 48.552 1.00 58.12 91 ASP A C 1
ATOM 714 O O . ASP A 1 91 ? -25.392 -18.340 47.369 1.00 58.12 91 ASP A O 1
ATOM 718 N N . THR A 1 92 ? -26.933 -18.276 48.990 1.00 56.84 92 THR A N 1
ATOM 719 C CA . THR A 1 92 ? -28.089 -18.009 48.128 1.00 56.84 92 THR A CA 1
ATOM 720 C C . THR A 1 92 ? -27.979 -16.688 47.349 1.00 56.84 92 THR A C 1
ATOM 722 O O . THR A 1 92 ? -28.519 -16.564 46.241 1.00 56.84 92 THR A O 1
ATOM 725 N N . VAL A 1 93 ? -27.304 -15.682 47.910 1.00 53.56 93 VAL A N 1
ATOM 726 C CA . VAL A 1 93 ? -27.077 -14.372 47.278 1.00 53.56 93 VAL A CA 1
ATOM 727 C C . VAL A 1 93 ? -25.806 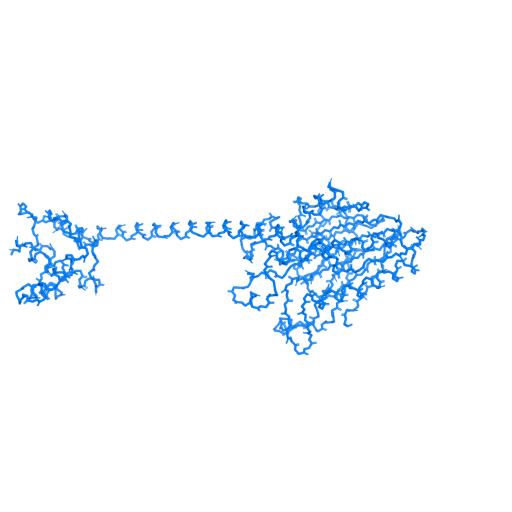-14.376 46.417 1.00 53.56 93 VAL A C 1
ATOM 729 O O . VAL A 1 93 ? -25.795 -13.758 45.350 1.00 53.56 93 VAL A O 1
ATOM 732 N N . SER A 1 94 ? -24.772 -15.116 46.824 1.00 56.41 94 SER A N 1
ATOM 733 C CA . SER A 1 94 ? -23.500 -15.249 46.107 1.00 56.41 94 SER A CA 1
ATOM 734 C C . SER A 1 94 ? -23.666 -15.934 44.745 1.00 56.41 94 SER A C 1
ATOM 736 O O . SER A 1 94 ? -23.218 -15.398 43.729 1.00 56.41 94 SER A O 1
ATOM 738 N N . THR A 1 95 ? -24.403 -17.051 44.671 1.00 54.88 95 THR A N 1
ATOM 739 C CA . THR A 1 95 ? -24.611 -17.791 43.408 1.00 54.88 95 THR A CA 1
ATOM 740 C C . THR A 1 95 ? -25.278 -16.931 42.328 1.00 54.88 95 THR A C 1
ATOM 742 O O . THR A 1 95 ? -24.871 -16.956 41.169 1.00 54.88 95 THR A O 1
ATOM 745 N N . TYR A 1 96 ? -26.240 -16.085 42.709 1.00 52.50 96 TYR A N 1
ATOM 746 C CA . TYR A 1 96 ? -26.927 -15.187 41.776 1.00 52.50 96 TYR A CA 1
ATOM 747 C C . TYR A 1 96 ? -26.013 -14.082 41.222 1.00 52.50 96 TYR A C 1
ATOM 749 O O . TYR A 1 96 ? -26.114 -13.721 40.049 1.00 52.50 96 TYR A O 1
ATOM 757 N N . ILE A 1 97 ? -25.115 -13.531 42.048 1.00 52.31 97 ILE A N 1
ATOM 758 C CA . ILE A 1 97 ? -24.152 -12.509 41.606 1.00 52.31 97 ILE A CA 1
ATOM 759 C C . ILE A 1 97 ? -23.211 -13.106 40.561 1.00 52.31 97 ILE A C 1
ATOM 761 O O . ILE A 1 97 ? -23.004 -12.502 39.508 1.00 52.31 97 ILE A O 1
ATOM 765 N N . VAL A 1 98 ? -22.701 -14.309 40.828 1.00 58.12 98 VAL A N 1
ATOM 766 C CA . VAL A 1 98 ? -21.809 -15.028 39.912 1.00 58.12 98 VAL A CA 1
ATOM 767 C C . VAL A 1 98 ? -22.510 -15.321 38.583 1.00 58.12 98 VAL A C 1
ATOM 769 O O . VAL A 1 98 ? -21.950 -15.062 37.517 1.00 58.12 98 VAL A O 1
ATOM 772 N N . GLU A 1 99 ? -23.756 -15.796 38.616 1.00 54.84 99 GLU A N 1
ATOM 773 C CA . GLU A 1 99 ? -24.534 -16.067 37.402 1.00 54.84 99 GLU A CA 1
ATOM 774 C C . GLU A 1 99 ? -24.876 -14.797 36.613 1.00 54.84 99 GLU A C 1
ATOM 776 O O . GLU A 1 99 ? -24.776 -14.782 35.382 1.00 54.84 99 GLU A O 1
ATOM 781 N N . ASN A 1 100 ? -25.241 -13.707 37.293 1.00 57.22 100 ASN A N 1
ATOM 782 C CA . ASN A 1 100 ? -25.557 -12.449 36.626 1.00 57.22 100 ASN A CA 1
ATOM 783 C C . ASN A 1 100 ? -24.308 -11.791 36.017 1.00 57.22 100 ASN A C 1
ATOM 785 O O . ASN A 1 100 ? -24.388 -11.300 34.891 1.00 57.22 100 ASN A O 1
ATOM 789 N N . GLU A 1 101 ? -23.154 -11.829 36.689 1.00 58.91 101 GLU A N 1
ATOM 790 C CA . GLU A 1 101 ? -21.883 -11.375 36.106 1.00 58.91 101 GLU A CA 1
ATOM 791 C C . GLU A 1 101 ? -21.485 -12.217 34.892 1.00 58.91 101 GLU A C 1
ATOM 793 O O . GLU A 1 101 ? -21.139 -11.666 33.845 1.00 58.91 101 GLU A O 1
ATOM 798 N N . LYS A 1 102 ? -21.629 -13.547 34.969 1.00 60.41 102 LYS A N 1
ATOM 799 C CA . LYS A 1 102 ? -21.384 -14.442 33.830 1.00 60.41 102 LYS A CA 1
ATOM 800 C C . LYS A 1 102 ? -22.288 -14.100 32.641 1.00 60.41 102 LYS A C 1
ATOM 802 O O . LYS A 1 102 ? -21.817 -13.986 31.511 1.00 60.41 102 LYS A O 1
ATOM 807 N N . ARG A 1 103 ? -23.578 -13.846 32.885 1.00 57.25 103 ARG A N 1
ATOM 808 C CA . ARG A 1 103 ? -24.538 -13.427 31.850 1.00 57.25 103 ARG A CA 1
ATOM 809 C C . ARG A 1 103 ? -24.188 -12.062 31.246 1.00 57.25 103 ARG A C 1
ATOM 811 O O . ARG A 1 103 ? -24.247 -11.903 30.028 1.00 57.25 103 ARG A O 1
ATOM 818 N N . LEU A 1 104 ? -23.812 -11.081 32.070 1.00 60.59 104 LEU A N 1
ATOM 819 C CA . LEU A 1 104 ? -23.373 -9.759 31.607 1.00 60.59 104 LEU A CA 1
ATOM 820 C C . LEU A 1 104 ? -22.068 -9.840 30.806 1.00 60.59 104 LEU A C 1
ATOM 822 O O . LEU A 1 104 ? -21.908 -9.116 29.825 1.00 60.59 104 LEU A O 1
ATOM 826 N N . SER A 1 105 ? -21.146 -10.726 31.189 1.00 63.78 105 SER A N 1
ATOM 827 C CA . SER A 1 105 ? -19.932 -11.024 30.424 1.00 63.78 105 SER A CA 1
ATOM 828 C C . SER A 1 105 ? -20.265 -11.565 29.032 1.00 63.78 105 SER A C 1
ATOM 830 O O . SER A 1 105 ? -19.846 -10.975 28.038 1.00 63.78 105 SER A O 1
ATOM 832 N N . ASN A 1 106 ? -21.117 -12.590 28.944 1.00 63.12 106 ASN A N 1
ATOM 833 C CA . ASN A 1 106 ? -21.522 -13.182 27.664 1.00 63.12 106 ASN A CA 1
ATOM 834 C C . ASN A 1 106 ? -22.233 -12.168 26.750 1.00 63.12 106 ASN A C 1
ATOM 836 O O . ASN A 1 106 ? -21.986 -12.128 25.548 1.00 63.12 106 ASN A O 1
ATOM 840 N N . LEU A 1 107 ? -23.088 -11.300 27.305 1.00 57.56 107 LEU A N 1
ATOM 841 C CA . LEU A 1 107 ? -23.742 -10.233 26.535 1.00 57.56 107 LEU A CA 1
ATOM 842 C C . LEU A 1 107 ? -22.751 -9.179 26.023 1.00 57.56 107 LEU A C 1
ATOM 844 O O . LEU A 1 107 ? -22.943 -8.640 24.933 1.00 57.56 107 LEU A O 1
ATOM 848 N N . ARG A 1 108 ? -21.696 -8.872 26.790 1.00 68.44 108 ARG A N 1
ATOM 849 C CA . ARG A 1 108 ? -20.616 -7.979 26.344 1.00 68.44 108 ARG A CA 1
ATOM 850 C C . ARG A 1 108 ? -19.838 -8.595 25.182 1.00 68.44 108 ARG A C 1
ATOM 852 O O . ARG A 1 108 ? -19.545 -7.877 24.231 1.00 68.44 108 ARG A O 1
ATOM 859 N N . GLU A 1 109 ? -19.553 -9.894 25.220 1.00 64.38 109 GLU A N 1
ATOM 860 C CA . GLU A 1 109 ? -18.919 -10.600 24.097 1.00 64.38 109 GLU A CA 1
ATOM 861 C C . GLU A 1 109 ? -19.815 -10.651 22.859 1.00 64.38 109 GLU A C 1
ATOM 863 O O . GLU A 1 109 ? -19.376 -10.286 21.770 1.00 64.38 109 GLU A O 1
ATOM 868 N N . LEU A 1 110 ? -21.096 -10.990 23.020 1.00 54.75 110 LEU A N 1
ATOM 869 C CA . LEU A 1 110 ? -22.040 -11.037 21.903 1.00 54.75 110 LEU A CA 1
ATOM 870 C C . LEU A 1 110 ? -22.165 -9.671 21.208 1.00 54.75 110 LEU A C 1
ATOM 872 O O . LEU A 1 110 ? -22.132 -9.588 19.983 1.00 54.75 110 LEU A O 1
ATOM 876 N N . ARG A 1 111 ? -22.223 -8.581 21.989 1.00 58.19 111 ARG A N 1
ATOM 877 C CA . ARG A 1 111 ? -22.231 -7.207 21.462 1.00 58.19 111 ARG A CA 1
ATOM 878 C C . ARG A 1 111 ? -20.936 -6.839 20.741 1.00 58.19 111 ARG A C 1
ATOM 880 O O . ARG A 1 111 ? -20.998 -6.089 19.774 1.00 58.19 111 ARG A O 1
ATOM 887 N N . LYS A 1 112 ? -19.776 -7.347 21.176 1.00 66.38 112 LYS A N 1
ATOM 888 C CA . LYS A 1 112 ? -18.508 -7.152 20.449 1.00 66.38 112 LYS A CA 1
ATOM 889 C C . LYS A 1 112 ? -18.560 -7.821 19.075 1.00 66.38 112 LYS A C 1
ATOM 891 O O . LYS A 1 112 ? -18.231 -7.168 18.091 1.00 66.38 112 LYS A O 1
ATOM 896 N N . HIS A 1 113 ? -19.030 -9.066 18.997 1.00 63.81 113 HIS A N 1
ATOM 897 C CA . HIS A 1 113 ? -19.169 -9.779 17.723 1.00 63.81 113 HIS A CA 1
ATOM 898 C C . HIS A 1 113 ? -20.208 -9.129 16.799 1.00 63.81 113 HIS A C 1
ATOM 900 O O . HIS A 1 113 ? -19.924 -8.914 15.624 1.00 63.81 113 HIS A O 1
ATOM 906 N N . GLN A 1 114 ? -21.367 -8.728 17.331 1.00 57.31 114 GLN A N 1
ATOM 907 C CA . GLN A 1 114 ? -22.390 -8.003 16.566 1.00 57.31 114 GLN A CA 1
ATOM 908 C C . GLN A 1 114 ? -21.881 -6.652 16.050 1.00 57.31 114 GLN A C 1
ATOM 910 O O . GLN A 1 114 ? -22.111 -6.313 14.894 1.00 57.31 114 GLN A O 1
ATOM 915 N N . LYS A 1 115 ? -21.145 -5.898 16.877 1.00 61.75 115 LYS A N 1
ATOM 916 C CA . LYS A 1 115 ? -20.521 -4.635 16.462 1.00 61.75 115 LYS A CA 1
ATOM 917 C C . LYS A 1 115 ? -19.473 -4.856 15.369 1.00 61.75 115 LYS A C 1
ATOM 919 O O . LYS A 1 115 ? -19.399 -4.054 14.448 1.00 61.75 115 LYS A O 1
ATOM 924 N N . SER A 1 116 ? -18.693 -5.935 15.458 1.00 63.81 116 SER A N 1
ATOM 925 C CA . SER A 1 116 ? -17.720 -6.307 14.425 1.00 63.81 116 SER A CA 1
ATOM 926 C C . SER A 1 116 ? -18.400 -6.625 13.091 1.00 63.81 116 SER A C 1
ATOM 928 O O . SER A 1 116 ? -17.939 -6.154 12.058 1.00 63.81 116 SER A O 1
ATOM 930 N N . GLY A 1 117 ? -19.509 -7.375 13.111 1.00 68.00 117 GLY A N 1
ATOM 931 C CA . GLY A 1 117 ? -20.290 -7.680 11.908 1.00 68.00 117 GLY A CA 1
ATOM 932 C C . GLY A 1 117 ? -20.923 -6.435 11.282 1.00 68.00 117 GLY A C 1
ATOM 933 O O . GLY A 1 117 ? -20.758 -6.206 10.091 1.00 68.00 117 GLY A O 1
ATOM 934 N N . ALA A 1 118 ? -21.558 -5.584 12.094 1.00 71.56 118 ALA A N 1
ATOM 935 C CA . ALA A 1 118 ? -22.151 -4.332 11.623 1.00 71.56 118 ALA A CA 1
ATOM 936 C C . ALA A 1 118 ? -21.103 -3.361 11.048 1.00 71.56 118 ALA A C 1
ATOM 938 O O . ALA A 1 118 ? -21.365 -2.693 10.056 1.00 71.56 118 ALA A O 1
ATOM 939 N N . TYR A 1 119 ? -19.904 -3.294 11.638 1.00 73.25 119 TYR A N 1
ATOM 940 C CA . TYR A 1 119 ? -18.814 -2.478 11.097 1.00 73.25 119 TYR A CA 1
ATOM 941 C C . TYR A 1 119 ? -18.344 -2.987 9.732 1.00 73.25 119 TYR A C 1
ATOM 943 O O . TYR A 1 119 ? -18.122 -2.180 8.837 1.00 73.25 119 TYR A O 1
ATOM 951 N N . MET A 1 120 ? -18.234 -4.308 9.559 1.00 77.19 120 MET A N 1
ATOM 952 C CA . MET A 1 120 ? -17.882 -4.899 8.268 1.00 77.19 120 MET A CA 1
ATOM 953 C C . MET A 1 120 ? -18.965 -4.632 7.218 1.00 77.19 120 MET A C 1
ATOM 955 O O . MET A 1 120 ? -18.648 -4.251 6.101 1.00 77.19 120 MET A O 1
ATOM 959 N N . GLU A 1 121 ? -20.241 -4.768 7.576 1.00 80.75 121 GLU A N 1
ATOM 960 C CA . GLU A 1 121 ? -21.356 -4.447 6.677 1.00 80.75 121 GLU A CA 1
ATOM 961 C C . GLU A 1 121 ? -21.332 -2.970 6.254 1.00 80.75 121 GLU A C 1
ATOM 963 O O . GLU A 1 121 ? -21.423 -2.667 5.067 1.00 80.75 121 GLU A O 1
ATOM 968 N N . MET A 1 122 ? -21.114 -2.051 7.203 1.00 81.75 122 MET A N 1
ATOM 969 C CA . MET A 1 122 ? -20.949 -0.623 6.911 1.00 81.75 122 MET A CA 1
ATOM 970 C C . MET A 1 122 ? -19.723 -0.343 6.035 1.00 81.75 122 MET A C 1
ATOM 972 O O . MET A 1 122 ? -19.811 0.478 5.125 1.00 81.75 122 MET A O 1
ATOM 976 N N . LEU A 1 123 ? -18.595 -1.015 6.294 1.00 82.94 123 LEU A N 1
ATOM 977 C CA . LEU A 1 123 ? -17.384 -0.904 5.484 1.00 82.94 123 LEU A CA 1
ATOM 978 C C . LEU A 1 123 ? -17.647 -1.366 4.050 1.00 82.94 123 LEU A C 1
ATOM 980 O O . LEU A 1 123 ? -17.252 -0.669 3.126 1.00 82.94 123 LEU A O 1
ATOM 984 N N . MET A 1 124 ? -18.317 -2.505 3.862 1.00 86.50 124 MET A N 1
ATOM 985 C CA . MET A 1 124 ? -18.581 -3.084 2.542 1.00 86.50 124 MET A CA 1
ATOM 986 C C . MET A 1 124 ? -19.605 -2.274 1.746 1.00 86.50 124 MET A C 1
ATOM 988 O O . MET A 1 124 ? -19.398 -2.023 0.559 1.00 86.50 124 MET A O 1
ATOM 992 N N . GLU A 1 125 ? -20.685 -1.816 2.385 1.00 86.12 125 GLU A N 1
ATOM 993 C CA . GLU A 1 125 ? -21.668 -0.951 1.725 1.00 86.12 125 GLU A CA 1
ATOM 994 C C . GLU A 1 125 ? -21.059 0.418 1.385 1.00 86.12 125 GLU A C 1
ATOM 996 O O . GLU A 1 125 ? -21.236 0.906 0.269 1.00 86.12 125 GLU A O 1
ATOM 1001 N N . GLY A 1 126 ? -20.276 0.999 2.303 1.00 84.75 126 GLY A N 1
ATOM 1002 C CA . GLY A 1 126 ? -19.512 2.220 2.048 1.00 84.75 126 GLY A CA 1
ATOM 1003 C C . GLY A 1 126 ? -18.524 2.038 0.898 1.00 84.75 126 GLY A C 1
ATOM 1004 O O . GLY A 1 126 ? -18.551 2.800 -0.061 1.00 84.75 126 GLY A O 1
ATOM 1005 N N . LEU A 1 127 ? -17.731 0.963 0.927 1.00 88.81 127 LEU A N 1
ATOM 1006 C CA . LEU A 1 127 ? -16.739 0.648 -0.101 1.00 88.81 127 LEU A CA 1
ATOM 1007 C C . LEU A 1 127 ? -17.378 0.529 -1.482 1.00 88.81 127 LEU A C 1
ATOM 1009 O O . LEU A 1 127 ? -16.859 1.085 -2.443 1.00 88.81 127 LEU A O 1
ATOM 1013 N N . LYS A 1 128 ? -18.516 -0.160 -1.596 1.00 89.94 128 LYS A N 1
ATOM 1014 C CA . LYS A 1 128 ? -19.240 -0.281 -2.863 1.00 89.94 128 LYS A CA 1
ATOM 1015 C C . LYS A 1 128 ? -19.641 1.089 -3.416 1.00 89.94 128 LYS A C 1
ATOM 1017 O O . LYS A 1 128 ? -19.456 1.349 -4.604 1.00 89.94 128 LYS A O 1
ATOM 1022 N N . GLN A 1 129 ? -20.208 1.953 -2.574 1.00 90.31 129 GLN A N 1
ATOM 1023 C CA . GLN A 1 129 ? -20.637 3.293 -2.981 1.00 90.31 129 GLN A CA 1
ATOM 1024 C C . GLN A 1 129 ? -19.440 4.177 -3.354 1.00 90.31 129 GLN A C 1
ATOM 1026 O O . GLN A 1 129 ? -19.471 4.854 -4.385 1.00 90.31 129 GLN A O 1
ATOM 1031 N N . ASP A 1 130 ? -18.378 4.126 -2.550 1.00 90.44 130 ASP A N 1
ATOM 1032 C CA . ASP A 1 130 ? -17.164 4.911 -2.742 1.00 90.44 130 ASP A CA 1
ATOM 1033 C C . ASP A 1 130 ? -16.391 4.451 -3.986 1.00 90.44 130 ASP A C 1
ATOM 1035 O O . ASP A 1 130 ? -15.996 5.292 -4.786 1.00 90.44 130 ASP A O 1
ATOM 1039 N N . LEU A 1 131 ? -16.262 3.144 -4.245 1.00 88.50 131 LEU A N 1
ATOM 1040 C CA . LEU A 1 131 ? -15.650 2.631 -5.478 1.00 88.50 131 LEU A CA 1
ATOM 1041 C C . LEU A 1 131 ? -16.393 3.127 -6.720 1.00 88.50 131 LEU A C 1
ATOM 1043 O O . LEU A 1 131 ? -15.771 3.638 -7.645 1.00 88.50 131 LEU A O 1
ATOM 1047 N N . VAL A 1 132 ? -17.728 3.047 -6.743 1.00 87.38 132 VAL A N 1
ATOM 1048 C CA . VAL A 1 132 ? -18.524 3.551 -7.879 1.00 87.38 132 VAL A CA 1
ATOM 1049 C C . VAL A 1 132 ? -18.329 5.056 -8.085 1.00 87.38 132 VAL A C 1
ATOM 1051 O O . VAL A 1 132 ? -18.400 5.537 -9.217 1.00 87.38 132 VAL A O 1
ATOM 1054 N N . ARG A 1 133 ? -18.108 5.814 -7.007 1.00 88.25 133 ARG A N 1
ATOM 1055 C CA . ARG A 1 133 ? -17.847 7.253 -7.072 1.00 88.25 133 ARG A CA 1
ATOM 1056 C C . ARG A 1 133 ? -16.453 7.544 -7.625 1.00 88.25 133 ARG A C 1
ATOM 1058 O O . ARG A 1 133 ? -16.349 8.299 -8.585 1.00 88.25 133 ARG A O 1
ATOM 1065 N N . GLU A 1 134 ? -15.418 6.944 -7.043 1.00 87.06 134 GLU A N 1
ATOM 1066 C CA . GLU A 1 134 ? -14.016 7.201 -7.399 1.00 87.06 134 GLU A CA 1
ATOM 1067 C C . GLU A 1 134 ? -13.643 6.614 -8.771 1.00 87.06 134 GLU A C 1
ATOM 1069 O O . GLU A 1 134 ? -12.725 7.100 -9.419 1.00 87.06 134 GLU A O 1
ATOM 1074 N N . LEU A 1 135 ? -14.365 5.604 -9.273 1.00 85.25 135 LEU A N 1
ATOM 1075 C CA . LEU A 1 135 ? -14.085 5.023 -10.590 1.00 85.25 135 LEU A CA 1
ATOM 1076 C C . LEU A 1 135 ? -14.559 5.877 -11.786 1.00 85.25 135 LEU A C 1
ATOM 1078 O O . LEU A 1 135 ? -14.263 5.516 -12.927 1.00 85.25 135 LEU A O 1
ATOM 1082 N N . LYS A 1 136 ? -15.267 6.993 -11.568 1.00 81.44 136 LYS A N 1
ATOM 1083 C CA . LYS A 1 136 ? -15.787 7.840 -12.659 1.00 81.44 136 LYS A CA 1
ATOM 1084 C C . LYS A 1 136 ? -14.729 8.734 -13.295 1.00 81.44 136 LYS A C 1
ATOM 1086 O O . LYS A 1 136 ? -14.679 8.806 -14.518 1.00 81.44 136 LYS A O 1
ATOM 1091 N N . ASP A 1 137 ? -13.900 9.368 -12.473 1.00 79.25 137 ASP A N 1
ATOM 1092 C CA . ASP A 1 137 ? -12.946 10.390 -12.900 1.00 79.25 137 ASP A CA 1
ATOM 1093 C C . ASP A 1 137 ? -11.520 9.978 -12.485 1.00 79.25 137 ASP A C 1
ATOM 1095 O O . ASP A 1 137 ? -11.323 9.589 -11.331 1.00 79.25 137 ASP A O 1
ATOM 1099 N N . PRO A 1 138 ? -10.519 10.032 -13.385 1.00 78.25 138 PRO A N 1
ATOM 1100 C CA . PRO A 1 138 ? -9.134 9.736 -13.027 1.00 78.25 138 PRO A CA 1
ATOM 1101 C C . PRO A 1 138 ? -8.551 10.789 -12.091 1.00 78.25 138 PRO A C 1
ATOM 1103 O O . PRO A 1 138 ? -8.750 11.989 -12.266 1.00 78.25 138 PRO A O 1
ATOM 1106 N N . ILE A 1 139 ? -7.801 10.325 -11.094 1.00 82.50 139 ILE A N 1
ATOM 1107 C CA . ILE A 1 139 ? -7.012 11.163 -10.190 1.00 82.50 139 ILE A CA 1
ATOM 1108 C C . ILE A 1 139 ? -5.702 11.581 -10.880 1.00 82.50 139 ILE A C 1
ATOM 1110 O O . ILE A 1 139 ? -5.213 12.702 -10.682 1.00 82.50 139 ILE A O 1
ATOM 1114 N N . ILE A 1 140 ? -5.140 10.694 -11.707 1.00 80.88 140 ILE A N 1
ATOM 1115 C CA . ILE A 1 140 ? -3.927 10.933 -12.499 1.00 80.88 140 ILE A CA 1
ATOM 1116 C C . ILE A 1 140 ? -4.289 10.942 -13.992 1.00 80.88 140 ILE A C 1
ATOM 1118 O O . ILE A 1 140 ? -4.890 9.995 -14.487 1.00 80.88 140 ILE A O 1
ATOM 1122 N N . GLU A 1 141 ? -3.929 12.019 -14.696 1.00 75.56 141 GLU A N 1
ATOM 1123 C CA . GLU A 1 141 ? -4.224 12.220 -16.125 1.00 75.56 141 GLU A CA 1
ATOM 1124 C C . GLU A 1 141 ? -3.421 11.259 -17.015 1.00 75.56 141 GLU A C 1
ATOM 1126 O O . GLU A 1 141 ? -2.206 11.183 -16.849 1.00 75.56 141 GLU A O 1
ATOM 1131 N N . GLU A 1 142 ? -4.099 10.584 -17.954 1.00 60.94 142 GLU A N 1
ATOM 1132 C CA . GLU A 1 142 ? -3.515 9.699 -18.982 1.00 60.94 142 GLU A CA 1
ATOM 1133 C C . GLU A 1 142 ? -2.598 10.470 -19.955 1.00 60.94 142 GLU A C 1
ATOM 1135 O O . GLU A 1 142 ? -2.796 11.667 -20.202 1.00 60.94 142 GLU A O 1
ATOM 1140 N N . ARG A 1 143 ? -1.594 9.791 -20.531 1.00 56.94 143 ARG A N 1
ATOM 1141 C CA . ARG A 1 143 ? -0.671 10.369 -21.525 1.00 56.94 143 ARG A CA 1
ATOM 1142 C C . ARG A 1 143 ? -0.333 9.387 -22.646 1.00 56.94 143 ARG A C 1
ATOM 1144 O O . ARG A 1 143 ? 0.112 8.285 -22.363 1.00 56.94 143 ARG A O 1
ATOM 1151 N N . ASP A 1 144 ? -0.401 9.861 -23.892 1.00 39.84 144 ASP A N 1
ATOM 1152 C CA . ASP A 1 144 ? -0.005 9.103 -25.090 1.00 39.84 144 ASP A CA 1
ATOM 1153 C C . ASP A 1 144 ? 1.496 9.262 -25.406 1.00 39.84 144 ASP A C 1
ATOM 1155 O O . ASP A 1 144 ? 1.931 10.391 -25.659 1.00 39.84 144 ASP A O 1
ATOM 1159 N N . ILE A 1 145 ? 2.274 8.166 -25.487 1.00 49.78 145 ILE A N 1
ATOM 1160 C CA . ILE A 1 145 ? 3.612 8.100 -26.130 1.00 49.78 145 ILE A CA 1
ATOM 1161 C C . ILE A 1 145 ? 3.858 6.686 -26.712 1.00 49.78 145 ILE A C 1
ATOM 1163 O O . ILE A 1 145 ? 3.374 5.712 -26.162 1.00 49.78 145 ILE A O 1
ATOM 1167 N N . VAL A 1 146 ? 4.638 6.576 -27.804 1.00 42.19 146 VAL A N 1
ATOM 1168 C CA . VAL A 1 146 ? 5.078 5.308 -28.438 1.00 42.19 146 VAL A CA 1
ATOM 1169 C C . VAL A 1 146 ? 6.611 5.263 -28.553 1.00 42.19 146 VAL A C 1
ATOM 1171 O O . VAL A 1 146 ? 7.182 6.233 -29.064 1.00 42.19 146 VAL A O 1
ATOM 1174 N N . LEU A 1 147 ? 7.262 4.156 -28.157 1.00 49.72 147 LEU A N 1
ATOM 1175 C CA . LEU A 1 147 ? 8.692 3.849 -28.384 1.00 49.72 147 LEU A CA 1
ATOM 1176 C C . LEU A 1 147 ? 9.005 2.333 -28.363 1.00 49.72 147 LEU A C 1
ATOM 1178 O O . LEU A 1 147 ? 8.154 1.547 -27.982 1.00 49.72 147 LEU A O 1
ATOM 1182 N N . GLY A 1 148 ? 10.202 1.952 -28.846 1.00 42.06 148 GLY A N 1
ATOM 1183 C CA . GLY A 1 148 ? 10.545 0.623 -29.370 1.00 42.06 148 GLY A CA 1
ATOM 1184 C C . GLY A 1 148 ? 11.307 -0.330 -28.434 1.00 42.06 148 GLY A C 1
ATOM 1185 O O . GLY A 1 148 ? 11.365 -0.152 -27.224 1.00 42.06 148 GLY A O 1
ATOM 1186 N N . HIS A 1 149 ? 11.852 -1.399 -29.039 1.00 49.06 149 HIS A N 1
ATOM 1187 C CA . HIS A 1 149 ? 12.110 -2.663 -28.340 1.00 49.06 149 HIS A CA 1
ATOM 1188 C C . HIS A 1 149 ? 13.513 -2.867 -27.719 1.00 49.06 149 HIS A C 1
ATOM 1190 O O . HIS A 1 149 ? 14.518 -2.789 -28.437 1.00 49.06 149 HIS A O 1
ATOM 1196 N N . THR A 1 150 ? 13.599 -3.312 -26.447 1.00 66.62 150 THR A N 1
ATOM 1197 C CA . THR A 1 150 ? 14.851 -3.700 -25.747 1.00 66.62 150 THR A CA 1
ATOM 1198 C C . THR A 1 150 ? 14.787 -4.919 -24.796 1.00 66.62 150 THR A C 1
ATOM 1200 O O . THR A 1 150 ? 13.763 -5.546 -24.551 1.00 66.62 150 THR A O 1
ATOM 1203 N N . ASP A 1 151 ? 15.958 -5.293 -24.250 1.00 82.19 151 ASP A N 1
ATOM 1204 C CA . ASP A 1 151 ? 16.192 -6.405 -23.306 1.00 82.19 151 ASP A CA 1
ATOM 1205 C C . ASP A 1 151 ? 16.117 -5.984 -21.815 1.00 82.19 151 ASP A C 1
ATOM 1207 O O . ASP A 1 151 ? 16.592 -6.693 -20.923 1.00 82.19 151 ASP A O 1
ATOM 1211 N N . LYS A 1 152 ? 15.567 -4.802 -21.517 1.00 89.19 152 LYS A N 1
ATOM 1212 C CA . LYS A 1 152 ? 15.458 -4.275 -20.148 1.00 89.19 152 LYS A CA 1
ATOM 1213 C C . LYS A 1 152 ? 14.009 -4.264 -19.677 1.00 89.19 152 LYS A C 1
ATOM 1215 O O . LYS A 1 152 ? 13.091 -4.150 -20.477 1.00 89.19 152 LYS A O 1
ATOM 1220 N N . GLU A 1 153 ? 13.820 -4.388 -18.371 1.00 94.69 153 GLU A N 1
ATOM 1221 C CA . GLU A 1 153 ? 12.524 -4.232 -17.710 1.00 94.69 153 GLU A CA 1
ATOM 1222 C C . GLU A 1 153 ? 12.658 -3.229 -16.571 1.00 94.69 153 GLU A C 1
ATOM 1224 O O . GLU A 1 153 ? 13.633 -3.256 -15.806 1.00 94.69 153 GLU A O 1
ATOM 1229 N N . LEU A 1 154 ? 11.685 -2.327 -16.477 1.00 97.25 154 LEU A N 1
ATOM 1230 C CA . LEU A 1 154 ? 11.601 -1.358 -15.394 1.00 97.25 154 LEU A CA 1
ATOM 1231 C C . LEU A 1 154 ? 10.657 -1.894 -14.319 1.00 97.25 154 LEU A C 1
ATOM 1233 O O . LEU A 1 154 ? 9.506 -2.210 -14.585 1.00 97.25 154 LEU A O 1
ATOM 1237 N N . VAL A 1 155 ? 11.130 -1.963 -13.081 1.00 98.44 155 VAL A N 1
ATOM 1238 C CA . VAL A 1 155 ? 10.316 -2.321 -11.923 1.00 98.44 155 VAL A CA 1
ATOM 1239 C C . VAL A 1 155 ? 10.035 -1.066 -11.108 1.00 98.44 155 VAL A C 1
ATOM 1241 O O . VAL A 1 155 ? 10.949 -0.484 -10.520 1.00 98.44 155 VAL A O 1
ATOM 1244 N N . LEU A 1 156 ? 8.777 -0.650 -11.050 1.00 98.62 156 LEU A N 1
ATOM 1245 C CA . LEU A 1 156 ? 8.314 0.437 -10.199 1.00 98.62 156 LEU A CA 1
ATOM 1246 C C . LEU A 1 156 ? 8.039 -0.115 -8.805 1.00 98.62 156 LEU A C 1
ATOM 1248 O O . LEU A 1 156 ? 7.199 -0.999 -8.636 1.00 98.62 156 LEU A O 1
ATOM 1252 N N . LEU A 1 157 ? 8.744 0.406 -7.805 1.00 98.44 157 LEU A N 1
ATOM 1253 C CA . LEU A 1 157 ? 8.465 0.097 -6.410 1.00 98.44 157 LEU A CA 1
ATOM 1254 C C . LEU A 1 157 ? 7.630 1.235 -5.843 1.00 98.44 157 LEU A C 1
ATOM 1256 O O . LEU A 1 157 ? 8.115 2.359 -5.753 1.00 98.44 157 LEU A O 1
ATOM 1260 N N . LEU A 1 158 ? 6.386 0.924 -5.489 1.00 98.38 158 LEU A N 1
ATOM 1261 C CA . LEU A 1 158 ? 5.454 1.822 -4.818 1.00 98.38 158 LEU A CA 1
ATOM 1262 C C . LEU A 1 158 ? 5.242 1.297 -3.402 1.00 98.38 158 LEU A C 1
ATOM 1264 O O . LEU A 1 158 ? 4.901 0.131 -3.245 1.00 98.38 158 LEU A O 1
ATOM 1268 N N . SER A 1 159 ? 5.419 2.102 -2.360 1.00 97.19 159 SER A N 1
ATOM 1269 C CA . SER A 1 159 ? 5.165 1.628 -0.993 1.00 97.19 159 SER A CA 1
ATOM 1270 C C . SER A 1 159 ? 4.650 2.719 -0.071 1.00 97.19 159 SER A C 1
ATOM 1272 O O . SER A 1 159 ? 4.884 3.908 -0.307 1.00 97.19 159 SER A O 1
ATOM 1274 N N . ASP A 1 160 ? 3.975 2.297 1.002 1.00 96.94 160 ASP A N 1
ATOM 1275 C CA . ASP A 1 160 ? 3.661 3.142 2.152 1.00 96.94 160 ASP A CA 1
ATOM 1276 C C . ASP A 1 160 ? 2.939 4.437 1.730 1.00 96.94 160 ASP A C 1
ATOM 1278 O O . ASP A 1 160 ? 3.331 5.544 2.116 1.00 96.94 160 ASP A O 1
ATOM 1282 N N . PHE A 1 161 ? 1.911 4.306 0.880 1.00 97.81 161 PHE A N 1
ATOM 1283 C CA . PHE A 1 161 ? 1.083 5.436 0.449 1.00 97.81 161 PHE A CA 1
ATOM 1284 C C . PHE A 1 161 ? 0.281 6.002 1.612 1.00 97.81 161 PHE A C 1
ATOM 1286 O O . PHE A 1 161 ? 0.039 7.207 1.631 1.00 97.81 161 PHE A O 1
ATOM 1293 N N . HIS A 1 162 ? -0.139 5.160 2.564 1.00 95.69 162 HIS A N 1
ATOM 1294 C CA . HIS A 1 162 ? -0.936 5.579 3.720 1.00 95.69 162 HIS A CA 1
ATOM 1295 C C . HIS A 1 162 ? -2.065 6.537 3.311 1.00 95.69 162 HIS A C 1
ATOM 1297 O O . HIS A 1 162 ? -2.178 7.661 3.808 1.00 95.69 162 HIS A O 1
ATOM 1303 N N . VAL A 1 163 ? -2.874 6.130 2.327 1.00 96.06 163 VAL A N 1
ATOM 1304 C CA . VAL A 1 163 ? -4.022 6.914 1.864 1.00 96.06 163 VAL A CA 1
ATOM 1305 C C . VAL A 1 163 ? -4.908 7.219 3.063 1.00 96.06 163 VAL A C 1
ATOM 1307 O O . VAL A 1 163 ? -5.315 6.320 3.796 1.00 96.06 163 VAL A O 1
ATOM 1310 N N . GLY A 1 164 ? -5.202 8.502 3.253 1.00 89.94 164 GLY A N 1
ATOM 1311 C CA . GLY A 1 164 ? -5.934 9.001 4.406 1.00 89.94 164 GLY A CA 1
ATOM 1312 C C . GLY A 1 164 ? -5.049 9.540 5.524 1.00 89.94 164 GLY A C 1
ATOM 1313 O O . GLY A 1 164 ? -5.599 10.196 6.392 1.00 89.94 164 GLY A O 1
ATOM 1314 N N . PHE A 1 165 ? -3.729 9.340 5.535 1.00 90.19 165 PHE A N 1
ATOM 1315 C CA . PHE A 1 165 ? -2.865 9.975 6.532 1.00 90.19 165 PHE A CA 1
ATOM 1316 C C . PHE A 1 165 ? -2.778 11.484 6.304 1.00 90.19 165 PHE A C 1
ATOM 1318 O O . PHE A 1 165 ? -2.483 11.941 5.199 1.00 90.19 165 PHE A O 1
ATOM 1325 N N . THR A 1 166 ? -2.946 12.259 7.375 1.00 86.25 166 THR A N 1
ATOM 1326 C CA . THR A 1 166 ? -2.683 13.697 7.364 1.00 86.25 166 THR A CA 1
ATOM 1327 C C . THR A 1 166 ? -1.582 14.069 8.338 1.00 86.25 166 THR A C 1
ATOM 1329 O O . THR A 1 166 ? -1.622 13.732 9.518 1.00 86.25 166 THR A O 1
ATOM 1332 N N . SER A 1 167 ? -0.610 14.843 7.859 1.00 79.81 167 SER A N 1
ATOM 1333 C CA . SER A 1 167 ? 0.350 15.536 8.716 1.00 79.81 167 SER A CA 1
ATOM 1334 C C . SER A 1 167 ? 0.292 17.038 8.463 1.00 79.81 167 SER A C 1
ATOM 1336 O O . SER A 1 167 ? 0.338 17.509 7.322 1.00 79.81 167 SER A O 1
ATOM 1338 N N . ARG A 1 168 ? 0.198 17.795 9.562 1.00 64.50 168 ARG A N 1
ATOM 1339 C CA . ARG A 1 168 ? 0.252 19.265 9.593 1.00 64.50 168 ARG A CA 1
ATOM 1340 C C . ARG A 1 168 ? 1.547 19.758 10.239 1.00 64.50 168 ARG A C 1
ATOM 1342 O O . ARG A 1 168 ? 1.546 20.784 10.921 1.00 64.50 168 ARG A O 1
ATOM 1349 N N . ASP A 1 169 ? 2.634 19.018 10.053 1.00 64.75 169 ASP A N 1
ATOM 1350 C CA . ASP A 1 169 ? 3.922 19.362 10.641 1.00 64.75 169 ASP A CA 1
ATOM 1351 C C . ASP A 1 169 ? 4.541 20.584 9.949 1.00 64.75 169 ASP A C 1
ATOM 1353 O O . ASP A 1 169 ? 4.295 20.868 8.775 1.00 64.75 169 ASP A O 1
ATOM 1357 N N . LEU A 1 170 ? 5.353 21.337 10.698 1.00 54.91 170 LEU A N 1
ATOM 1358 C CA . LEU A 1 170 ? 6.069 22.508 10.175 1.00 54.91 170 LEU A CA 1
ATOM 1359 C C . LEU A 1 170 ? 7.100 22.124 9.099 1.00 54.91 170 LEU A C 1
ATOM 1361 O O . LEU A 1 170 ? 7.385 22.941 8.227 1.00 54.91 170 LEU A O 1
ATOM 1365 N N . ASP A 1 171 ? 7.629 20.897 9.165 1.00 60.69 171 ASP A N 1
ATOM 1366 C CA . ASP A 1 171 ? 8.754 20.431 8.344 1.00 60.69 171 ASP A CA 1
ATOM 1367 C C . ASP A 1 171 ? 8.317 19.648 7.085 1.00 60.69 171 ASP A C 1
ATOM 1369 O O . ASP A 1 171 ? 9.070 19.588 6.116 1.00 60.69 171 ASP A O 1
ATOM 1373 N N . ASN A 1 172 ? 7.116 19.056 7.065 1.00 69.62 172 ASN A N 1
ATOM 1374 C CA . ASN A 1 172 ? 6.569 18.334 5.910 1.00 69.62 172 ASN A CA 1
ATOM 1375 C C . ASN A 1 172 ? 5.039 18.273 6.008 1.00 69.62 172 ASN A C 1
ATOM 1377 O O . ASN A 1 172 ? 4.491 17.963 7.064 1.00 69.62 172 ASN A O 1
ATOM 1381 N N . LYS A 1 173 ? 4.349 18.536 4.896 1.00 83.94 173 LYS A N 1
ATOM 1382 C CA . LYS A 1 173 ? 2.896 18.369 4.792 1.00 83.94 173 LYS A CA 1
ATOM 1383 C C . LYS A 1 173 ? 2.596 17.097 4.023 1.00 83.94 173 LYS A C 1
ATOM 1385 O O . LYS A 1 173 ? 3.219 16.827 2.995 1.00 83.94 173 LYS A O 1
ATOM 1390 N N . TYR A 1 174 ? 1.626 16.341 4.512 1.00 90.88 174 TYR A N 1
ATOM 1391 C CA . TYR A 1 174 ? 1.127 15.163 3.822 1.00 90.88 174 TYR A CA 1
ATOM 1392 C C . TYR A 1 174 ? -0.385 15.091 3.943 1.00 90.88 174 TYR A C 1
ATOM 1394 O O . TYR A 1 174 ? -0.926 15.320 5.024 1.00 90.88 174 TYR A O 1
ATOM 1402 N N . ASN A 1 175 ? -1.031 14.824 2.820 1.00 92.31 175 ASN A N 1
ATOM 1403 C CA . ASN A 1 175 ? -2.449 14.545 2.672 1.00 92.31 175 ASN A CA 1
ATOM 1404 C C . ASN A 1 175 ? -2.651 13.894 1.289 1.00 92.31 175 ASN A C 1
ATOM 1406 O O . ASN A 1 175 ? -1.697 13.758 0.511 1.00 92.31 175 ASN A O 1
ATOM 1410 N N . PHE A 1 176 ? -3.881 13.525 0.953 1.00 94.50 176 PHE A N 1
ATOM 1411 C CA . PHE A 1 176 ? -4.181 12.849 -0.308 1.00 94.50 176 PHE A CA 1
ATOM 1412 C C . PHE A 1 176 ? -3.863 13.679 -1.560 1.00 94.50 176 PHE A C 1
ATOM 1414 O O . PHE A 1 176 ? -3.401 13.145 -2.571 1.00 94.50 176 PHE A O 1
ATOM 1421 N N . GLU A 1 177 ? -4.071 14.993 -1.499 1.00 94.00 177 GLU A N 1
ATOM 1422 C CA . GLU A 1 177 ? -3.743 15.912 -2.593 1.00 94.00 177 GLU A CA 1
ATOM 1423 C C . GLU A 1 177 ? -2.227 15.967 -2.842 1.00 94.00 177 GLU A C 1
ATOM 1425 O O . GLU A 1 177 ? -1.769 15.851 -3.980 1.00 94.00 177 GLU A O 1
ATOM 1430 N N . VAL A 1 178 ? -1.432 16.076 -1.772 1.00 95.06 178 VAL A N 1
ATOM 1431 C CA . VAL A 1 178 ? 0.034 16.041 -1.840 1.00 95.06 178 VAL A CA 1
ATOM 1432 C C . VAL A 1 178 ? 0.510 14.697 -2.380 1.00 95.06 178 VAL A C 1
ATOM 1434 O O . VAL A 1 178 ? 1.353 14.691 -3.272 1.00 95.06 178 VAL A O 1
ATOM 1437 N N . LEU A 1 179 ? -0.038 13.572 -1.904 1.00 96.50 179 LEU A N 1
ATOM 1438 C CA . LEU A 1 179 ? 0.269 12.248 -2.454 1.00 96.50 179 LEU A CA 1
ATOM 1439 C C . LEU A 1 179 ? 0.001 12.205 -3.964 1.00 96.50 179 LEU A C 1
ATOM 1441 O O . LEU A 1 179 ? 0.881 11.817 -4.726 1.00 96.50 179 LEU A O 1
ATOM 1445 N N . SER A 1 180 ? -1.171 12.663 -4.404 1.00 96.25 180 SER A N 1
ATOM 1446 C CA . SER A 1 180 ? -1.547 12.665 -5.823 1.00 96.25 180 SER A CA 1
ATOM 1447 C C . SER A 1 180 ? -0.564 13.482 -6.672 1.00 96.25 180 SER A C 1
ATOM 1449 O O . SER A 1 180 ? -0.109 13.017 -7.715 1.00 96.25 180 SER A O 1
ATOM 1451 N N . ASN A 1 181 ? -0.158 14.667 -6.203 1.00 95.88 181 ASN A N 1
ATOM 1452 C CA . ASN A 1 181 ? 0.839 15.499 -6.887 1.00 95.88 181 ASN A CA 1
ATOM 1453 C C . ASN A 1 181 ? 2.233 14.851 -6.911 1.00 95.88 181 ASN A C 1
ATOM 1455 O O . ASN A 1 181 ? 2.937 14.922 -7.919 1.00 95.88 181 ASN A O 1
ATOM 1459 N N . ARG A 1 182 ? 2.624 14.180 -5.823 1.00 96.75 182 ARG A N 1
ATOM 1460 C CA . ARG A 1 182 ? 3.880 13.425 -5.744 1.00 96.75 182 ARG A CA 1
ATOM 1461 C C . ARG A 1 182 ? 3.896 12.256 -6.725 1.00 96.75 182 ARG A C 1
ATOM 1463 O O . ARG A 1 182 ? 4.894 12.058 -7.407 1.00 96.75 182 ARG A O 1
ATOM 1470 N N . LEU A 1 183 ? 2.794 11.520 -6.842 1.00 97.38 183 LEU A N 1
ATOM 1471 C CA . LEU A 1 183 ? 2.679 10.410 -7.790 1.00 97.38 183 LEU A CA 1
ATOM 1472 C C . LEU A 1 183 ? 2.689 10.887 -9.244 1.00 97.38 183 LEU A C 1
ATOM 1474 O O . LEU A 1 183 ? 3.314 10.236 -10.072 1.00 97.38 183 LEU A O 1
ATOM 1478 N N . LYS A 1 184 ? 2.105 12.054 -9.547 1.00 96.00 184 LYS A N 1
ATOM 1479 C CA . LYS A 1 184 ? 2.249 12.690 -10.869 1.00 96.00 184 LYS A CA 1
ATOM 1480 C C . LYS A 1 184 ? 3.721 12.955 -11.207 1.00 96.00 184 LYS A C 1
ATOM 1482 O O . LYS A 1 184 ? 4.190 12.504 -12.244 1.00 96.00 184 LYS A O 1
ATOM 1487 N N . LYS A 1 185 ? 4.474 13.575 -10.288 1.00 96.06 185 LYS A N 1
ATOM 1488 C CA . LYS A 1 185 ? 5.925 13.798 -10.448 1.00 96.06 185 LYS A CA 1
ATOM 1489 C C . LYS A 1 185 ? 6.699 12.483 -10.609 1.00 96.06 185 LYS A C 1
ATOM 1491 O O . LYS A 1 185 ? 7.634 12.409 -11.397 1.00 96.06 185 LYS A O 1
ATOM 1496 N N . TYR A 1 186 ? 6.324 11.441 -9.865 1.00 97.62 186 TYR A N 1
ATOM 1497 C CA . TYR A 1 186 ? 6.931 10.118 -10.015 1.00 97.62 186 TYR A CA 1
ATOM 1498 C C . TYR A 1 186 ? 6.687 9.545 -11.416 1.00 97.62 186 TYR A C 1
ATOM 1500 O O . TYR A 1 186 ? 7.630 9.068 -12.039 1.00 97.62 186 TYR A O 1
ATOM 1508 N N . LEU A 1 187 ? 5.460 9.638 -11.935 1.00 96.81 187 LEU A N 1
ATOM 1509 C CA . LEU A 1 187 ? 5.114 9.160 -13.275 1.00 96.81 187 LEU A CA 1
ATOM 1510 C C . LEU A 1 187 ? 5.793 9.961 -14.395 1.00 96.81 187 LEU A C 1
ATOM 1512 O O . LEU A 1 187 ? 6.160 9.370 -15.405 1.00 96.81 187 LEU A O 1
ATOM 1516 N N . ASP A 1 188 ? 6.046 11.259 -14.207 1.00 95.56 188 ASP A N 1
ATOM 1517 C CA . ASP A 1 188 ? 6.867 12.050 -15.141 1.00 95.56 188 ASP A CA 1
ATOM 1518 C C . ASP A 1 188 ? 8.289 11.466 -15.275 1.00 95.56 188 ASP A C 1
ATOM 1520 O O . ASP A 1 188 ? 8.848 11.356 -16.371 1.00 95.56 188 ASP A O 1
ATOM 1524 N N . GLU A 1 189 ? 8.875 11.043 -14.153 1.00 96.62 189 GLU A N 1
ATOM 1525 C CA . GLU A 1 189 ? 10.185 10.388 -14.128 1.00 96.62 189 GLU A CA 1
ATOM 1526 C C . GLU A 1 189 ? 10.136 8.968 -14.702 1.00 96.62 189 GLU A C 1
ATOM 1528 O O . GLU A 1 189 ? 11.079 8.569 -15.386 1.00 96.62 189 GLU A O 1
ATOM 1533 N N . VAL A 1 190 ? 9.047 8.220 -14.468 1.00 96.56 190 VAL A N 1
ATOM 1534 C CA . VAL A 1 190 ? 8.809 6.908 -15.101 1.00 96.56 190 VAL A CA 1
ATOM 1535 C C . VAL A 1 190 ? 8.823 7.060 -16.616 1.00 96.56 190 VAL A C 1
ATOM 1537 O O . VAL A 1 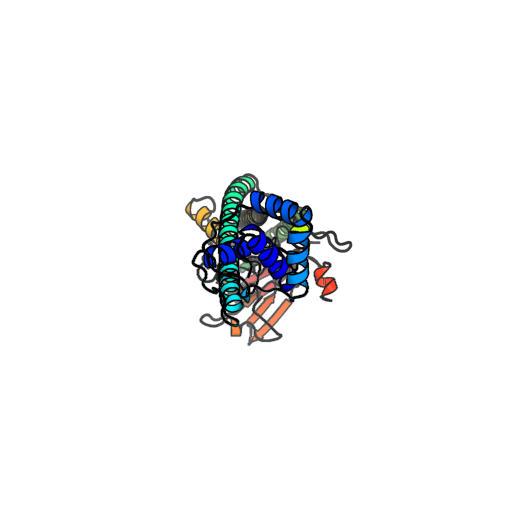190 ? 9.602 6.389 -17.285 1.00 96.56 190 VAL A O 1
ATOM 1540 N N . GLN A 1 191 ? 8.022 7.987 -17.140 1.00 94.94 191 GLN A N 1
ATOM 1541 C CA . GLN A 1 191 ? 7.910 8.263 -18.569 1.00 94.94 191 GLN A CA 1
ATOM 1542 C C . GLN A 1 191 ? 9.267 8.625 -19.182 1.00 94.94 191 GLN A C 1
ATOM 1544 O O . GLN A 1 191 ? 9.637 8.101 -20.230 1.00 94.94 191 GLN A O 1
ATOM 1549 N N . THR A 1 192 ? 10.039 9.475 -18.498 1.00 94.38 192 THR A N 1
ATOM 1550 C CA . THR A 1 192 ? 11.387 9.859 -18.941 1.00 94.38 192 THR A CA 1
ATOM 1551 C C . THR A 1 192 ? 12.312 8.644 -19.037 1.00 94.38 192 THR A C 1
ATOM 1553 O O . THR A 1 192 ? 13.029 8.493 -20.018 1.00 94.38 192 THR A O 1
ATOM 1556 N N . ILE A 1 193 ? 12.284 7.742 -18.051 1.00 93.50 193 ILE A N 1
ATOM 1557 C CA . ILE A 1 193 ? 13.143 6.546 -18.048 1.00 93.50 193 ILE A CA 1
ATOM 1558 C C . ILE A 1 193 ? 12.704 5.537 -19.100 1.00 93.50 193 ILE A C 1
ATOM 1560 O O . ILE A 1 193 ? 13.566 4.970 -19.766 1.00 93.50 193 ILE A O 1
ATOM 1564 N N . ILE A 1 194 ? 11.396 5.309 -19.238 1.00 92.69 194 ILE A N 1
ATOM 1565 C CA . ILE A 1 194 ? 10.845 4.438 -20.279 1.00 92.69 194 ILE A CA 1
ATOM 1566 C C . ILE A 1 194 ? 11.336 4.916 -21.645 1.00 92.69 194 ILE A C 1
ATOM 1568 O O . ILE A 1 194 ? 11.856 4.114 -22.415 1.00 92.69 194 ILE A O 1
ATOM 1572 N N . PHE A 1 195 ? 11.268 6.227 -21.894 1.00 90.12 195 PHE A N 1
ATOM 1573 C CA . PHE A 1 195 ? 11.710 6.818 -23.150 1.00 90.12 195 PHE A CA 1
ATOM 1574 C C . PHE A 1 195 ? 13.229 6.735 -23.350 1.00 90.12 195 PHE A C 1
ATOM 1576 O O . PHE A 1 195 ? 13.702 6.260 -24.379 1.00 90.12 195 PHE A O 1
ATOM 1583 N N . ASP A 1 196 ? 14.012 7.170 -22.362 1.00 89.94 196 ASP A N 1
ATOM 1584 C CA . ASP A 1 196 ? 15.472 7.261 -22.478 1.00 89.94 196 ASP A CA 1
ATOM 1585 C C . ASP A 1 196 ? 16.157 5.888 -22.533 1.00 89.94 196 ASP A C 1
ATOM 1587 O O . ASP A 1 196 ? 17.243 5.751 -23.106 1.00 89.94 196 ASP A O 1
ATOM 1591 N N . ALA A 1 197 ? 15.563 4.877 -21.893 1.00 88.00 197 ALA A N 1
ATOM 1592 C CA . ALA A 1 197 ? 16.102 3.524 -21.830 1.00 88.00 197 ALA A CA 1
ATOM 1593 C C . ALA A 1 197 ? 15.400 2.531 -22.771 1.00 88.00 197 ALA A C 1
ATOM 1595 O O . ALA A 1 197 ? 15.840 1.378 -22.791 1.00 88.00 197 ALA A O 1
ATOM 1596 N N . ASP A 1 198 ? 14.399 2.990 -23.537 1.00 88.19 198 ASP A N 1
ATOM 1597 C CA . ASP A 1 198 ? 13.630 2.226 -24.534 1.00 88.19 198 ASP A CA 1
ATOM 1598 C C . ASP A 1 198 ? 13.028 0.956 -23.892 1.00 88.19 198 ASP A C 1
ATOM 1600 O O . ASP A 1 198 ? 13.394 -0.178 -24.183 1.00 88.19 198 ASP A O 1
ATOM 1604 N N . ILE A 1 199 ? 12.205 1.155 -22.857 1.00 91.19 199 ILE A N 1
ATOM 1605 C CA . ILE A 1 199 ? 11.643 0.070 -22.035 1.00 91.19 199 ILE A CA 1
ATOM 1606 C C . ILE A 1 199 ? 10.300 -0.399 -22.597 1.00 91.19 199 ILE A C 1
ATOM 1608 O O . ILE A 1 199 ? 9.358 0.386 -22.636 1.00 91.19 199 ILE A O 1
ATOM 1612 N N . ASP A 1 200 ? 10.183 -1.694 -22.908 1.00 88.75 200 ASP A N 1
ATOM 1613 C CA . ASP A 1 200 ? 8.905 -2.309 -23.305 1.00 88.75 200 ASP A CA 1
ATOM 1614 C C . ASP A 1 200 ? 8.126 -2.903 -22.129 1.00 88.75 200 ASP A C 1
ATOM 1616 O O . ASP A 1 200 ? 6.905 -2.819 -22.073 1.00 88.75 200 ASP A O 1
ATOM 1620 N N . ASP A 1 201 ? 8.825 -3.574 -21.214 1.00 93.56 201 ASP A N 1
ATOM 1621 C CA . ASP A 1 201 ? 8.194 -4.324 -20.131 1.00 93.56 201 ASP A CA 1
ATOM 1622 C C . ASP A 1 201 ? 8.302 -3.529 -18.826 1.00 93.56 201 ASP A C 1
ATOM 1624 O O . ASP A 1 201 ? 9.386 -3.054 -18.453 1.00 93.56 201 ASP A O 1
ATOM 1628 N N . VAL A 1 202 ? 7.187 -3.412 -18.102 1.00 97.12 202 VAL A N 1
ATOM 1629 C CA . VAL A 1 202 ? 7.144 -2.721 -16.808 1.00 97.12 202 VAL A CA 1
ATOM 1630 C C . VAL A 1 202 ? 6.439 -3.571 -15.761 1.00 97.12 202 VAL A C 1
ATOM 1632 O O . VAL A 1 202 ? 5.279 -3.951 -15.897 1.00 97.12 202 VAL A O 1
ATOM 1635 N N . SER A 1 203 ? 7.130 -3.810 -14.653 1.00 98.50 203 SER A N 1
ATOM 1636 C CA . SER A 1 203 ? 6.577 -4.452 -13.465 1.00 98.50 203 SER A CA 1
ATOM 1637 C C . SER A 1 203 ? 6.258 -3.399 -12.401 1.00 98.50 203 SER A C 1
ATOM 1639 O O . SER A 1 203 ? 7.131 -2.658 -11.967 1.00 98.50 203 SER A O 1
ATOM 1641 N N . ILE A 1 204 ? 5.017 -3.324 -11.938 1.00 98.69 204 ILE A N 1
ATOM 1642 C CA . ILE A 1 204 ? 4.548 -2.380 -10.920 1.00 98.69 204 ILE A CA 1
ATOM 1643 C C . ILE A 1 204 ? 4.275 -3.156 -9.634 1.00 98.69 204 ILE A C 1
ATOM 1645 O O . ILE A 1 204 ? 3.314 -3.922 -9.549 1.00 98.69 204 ILE A O 1
ATOM 1649 N N . PHE A 1 205 ? 5.110 -2.958 -8.616 1.00 98.75 205 PHE A N 1
ATOM 1650 C CA . PHE A 1 205 ? 4.989 -3.655 -7.338 1.00 98.75 205 PHE A CA 1
ATOM 1651 C C . PHE A 1 205 ? 4.592 -2.695 -6.223 1.00 98.75 205 PHE A C 1
ATOM 1653 O O . PHE A 1 205 ? 5.350 -1.795 -5.858 1.00 98.75 205 PHE A O 1
ATOM 1660 N N . PHE A 1 206 ? 3.416 -2.933 -5.644 1.00 98.69 206 PHE A N 1
ATOM 1661 C CA . PHE A 1 206 ? 2.957 -2.236 -4.455 1.00 98.69 206 PHE A CA 1
ATOM 1662 C C . PHE A 1 206 ? 3.376 -2.989 -3.183 1.00 98.69 206 PHE A C 1
ATOM 1664 O O . PHE A 1 206 ? 2.865 -4.065 -2.869 1.00 98.69 206 PHE A O 1
ATOM 1671 N N . VAL A 1 207 ? 4.318 -2.419 -2.437 1.00 98.12 207 VAL A N 1
ATOM 1672 C CA . VAL A 1 207 ? 5.047 -3.042 -1.322 1.00 98.12 207 VAL A CA 1
ATOM 1673 C C . VAL A 1 207 ? 4.366 -2.777 0.033 1.00 98.12 207 VAL A C 1
ATOM 1675 O O . VAL A 1 207 ? 5.030 -2.599 1.052 1.00 98.12 207 VAL A O 1
ATOM 1678 N N . GLY A 1 208 ? 3.032 -2.776 0.058 1.00 97.00 208 GLY A N 1
ATOM 1679 C CA . GLY A 1 208 ? 2.203 -2.672 1.265 1.00 97.00 208 GLY A CA 1
ATOM 1680 C C . GLY A 1 208 ? 2.022 -1.273 1.849 1.00 97.00 208 GLY A C 1
ATOM 1681 O O . GLY A 1 208 ? 2.667 -0.312 1.429 1.00 97.00 208 GLY A O 1
ATOM 1682 N N . ASP A 1 209 ? 1.105 -1.198 2.816 1.00 97.25 209 ASP A N 1
ATOM 1683 C CA . ASP A 1 209 ? 0.636 0.019 3.485 1.00 97.25 209 ASP A CA 1
ATOM 1684 C C . ASP A 1 209 ? -0.004 1.008 2.493 1.00 97.25 209 ASP A C 1
ATOM 1686 O O . ASP A 1 209 ? 0.425 2.152 2.311 1.00 97.25 209 ASP A O 1
ATOM 1690 N N . LEU A 1 210 ? -1.060 0.540 1.811 1.00 98.06 210 LEU A N 1
ATOM 1691 C CA . LEU A 1 210 ? -1.835 1.359 0.875 1.00 98.06 210 LEU A CA 1
ATOM 1692 C C . LEU A 1 210 ? -2.661 2.410 1.611 1.00 98.06 210 LEU A C 1
ATOM 1694 O O . LEU A 1 210 ? -2.754 3.548 1.156 1.00 98.06 210 LEU A O 1
ATOM 1698 N N . VAL A 1 211 ? -3.260 2.031 2.738 1.00 95.75 211 VAL A N 1
ATOM 1699 C CA . VAL A 1 211 ? -4.135 2.888 3.547 1.00 95.75 211 VAL A CA 1
ATOM 1700 C C . VAL A 1 211 ? -3.502 3.192 4.899 1.00 95.75 211 VAL A C 1
ATOM 1702 O O . VAL A 1 211 ? -2.713 2.397 5.391 1.00 95.75 211 VAL A O 1
ATOM 1705 N N . GLU A 1 212 ? -3.856 4.318 5.520 1.00 91.69 212 GLU A N 1
ATOM 1706 C CA . GLU A 1 212 ? -3.383 4.652 6.877 1.00 91.69 212 GLU A CA 1
ATOM 1707 C C . GLU A 1 212 ? -4.098 3.827 7.952 1.00 91.69 212 GLU A C 1
ATOM 1709 O O . GLU A 1 212 ? -3.527 3.555 9.008 1.00 91.69 212 GLU A O 1
ATOM 1714 N N . HIS A 1 213 ? -5.338 3.406 7.681 1.00 87.38 213 HIS A N 1
ATOM 1715 C CA . HIS A 1 213 ? -6.248 2.777 8.636 1.00 87.38 213 HIS A CA 1
ATOM 1716 C C . HIS A 1 213 ? -6.746 3.748 9.723 1.00 87.38 213 HIS A C 1
ATOM 1718 O O . HIS A 1 213 ? -6.040 4.635 10.188 1.00 87.38 213 HIS A O 1
ATOM 1724 N N . THR A 1 214 ? -7.991 3.591 10.184 1.00 78.44 214 THR A N 1
ATOM 1725 C CA . THR A 1 214 ? -8.596 4.563 11.123 1.00 78.44 214 THR A CA 1
ATOM 1726 C C . THR A 1 214 ? -8.389 4.224 12.601 1.00 78.44 214 THR A C 1
ATOM 1728 O O . THR A 1 214 ? -8.404 5.114 13.444 1.00 78.44 214 THR A O 1
ATOM 1731 N N . ASN A 1 215 ? -8.218 2.938 12.936 1.00 71.81 215 ASN A N 1
ATOM 1732 C CA . ASN A 1 215 ? -8.264 2.443 14.323 1.00 71.81 215 ASN A CA 1
ATOM 1733 C C . ASN A 1 215 ? -7.130 1.460 14.708 1.00 71.81 215 ASN A C 1
ATOM 1735 O O . ASN A 1 215 ? -7.367 0.541 15.490 1.00 71.81 215 ASN A O 1
ATOM 1739 N N . MET A 1 216 ? -5.914 1.582 14.163 1.00 71.88 216 MET A N 1
ATOM 1740 C CA . MET A 1 216 ? -4.784 0.754 14.632 1.00 71.88 216 MET A CA 1
ATOM 1741 C C . MET A 1 216 ? -4.174 1.253 15.942 1.00 71.88 216 MET A C 1
ATOM 1743 O O . MET A 1 216 ? -3.614 0.462 16.703 1.00 71.88 216 MET A O 1
ATOM 1747 N N . ARG A 1 217 ? -4.239 2.563 16.200 1.00 68.12 217 ARG A N 1
ATOM 1748 C CA . ARG A 1 217 ? -3.721 3.187 17.424 1.00 68.12 217 ARG A CA 1
ATOM 1749 C C . ARG A 1 217 ? -4.897 3.705 18.250 1.00 68.12 217 ARG A C 1
ATOM 1751 O O . ARG A 1 217 ? -5.649 4.552 17.779 1.00 68.12 217 ARG A O 1
ATOM 1758 N N . ASP A 1 218 ? -5.019 3.215 19.484 1.00 53.09 218 ASP A N 1
ATOM 1759 C CA . ASP A 1 218 ? -6.225 3.267 20.336 1.00 53.09 218 ASP A CA 1
ATOM 1760 C C . ASP A 1 218 ? -6.803 4.664 20.674 1.00 53.09 218 ASP A C 1
ATOM 1762 O O . ASP A 1 218 ? -7.830 4.733 21.349 1.00 53.09 218 ASP A O 1
ATOM 1766 N N . VAL A 1 219 ? -6.187 5.782 20.260 1.00 53.31 219 VAL A N 1
ATOM 1767 C CA . VAL A 1 219 ? -6.593 7.122 20.742 1.00 53.31 219 VAL A CA 1
ATOM 1768 C C . VAL A 1 219 ? -6.612 8.223 19.673 1.00 53.31 219 VAL A C 1
ATOM 1770 O O . VAL A 1 219 ? -7.561 9.002 19.656 1.00 53.31 219 VAL A O 1
ATOM 1773 N N . ASN A 1 220 ? -5.623 8.299 18.771 1.00 55.16 220 ASN A N 1
ATOM 1774 C CA . ASN A 1 220 ? -5.427 9.506 17.945 1.00 55.16 220 ASN A CA 1
ATOM 1775 C C . ASN A 1 220 ? -5.574 9.302 16.431 1.00 55.16 220 ASN A C 1
ATOM 1777 O O . ASN A 1 220 ? -5.829 10.271 15.728 1.00 55.16 220 ASN A O 1
ATOM 1781 N N . GLN A 1 221 ? -5.462 8.074 15.916 1.00 63.78 221 GLN A N 1
ATOM 1782 C CA . GLN A 1 221 ? -5.325 7.868 14.467 1.00 63.78 221 GLN A CA 1
ATOM 1783 C C . GLN A 1 221 ? -6.552 8.346 13.679 1.00 63.78 221 GLN A C 1
ATOM 1785 O O . GLN A 1 221 ? -6.396 8.972 12.643 1.00 63.78 221 GLN A O 1
ATOM 1790 N N . ALA A 1 222 ? -7.760 8.177 14.223 1.00 61.19 222 ALA A N 1
ATOM 1791 C CA . ALA A 1 222 ? -8.983 8.680 13.597 1.00 61.19 222 ALA A CA 1
ATOM 1792 C C . ALA A 1 222 ? -9.045 10.221 13.473 1.00 61.19 222 ALA A C 1
ATOM 1794 O O . ALA A 1 222 ? -9.787 10.728 12.636 1.00 61.19 222 ALA A O 1
ATOM 1795 N N . PHE A 1 223 ? -8.301 10.974 14.297 1.00 61.28 223 PHE A N 1
ATOM 1796 C CA . PHE A 1 223 ? -8.213 12.440 14.193 1.00 61.28 223 PHE A CA 1
ATOM 1797 C C . PHE A 1 223 ? -7.210 12.895 13.129 1.00 61.28 223 PHE A C 1
ATOM 1799 O O . PHE A 1 223 ? -7.355 13.995 12.597 1.00 61.28 223 PHE A O 1
ATOM 1806 N N . ASP A 1 224 ? -6.239 12.039 12.814 1.00 70.12 224 ASP A N 1
ATOM 1807 C CA . ASP A 1 224 ? -5.199 12.281 11.815 1.00 70.12 224 ASP A CA 1
ATOM 1808 C C . ASP A 1 224 ? -5.543 11.637 10.459 1.00 70.12 224 ASP A C 1
ATOM 1810 O O . ASP A 1 224 ? -4.722 11.667 9.539 1.00 70.12 224 ASP A O 1
ATOM 1814 N N . THR A 1 225 ? -6.758 11.087 10.309 1.00 79.31 225 THR A N 1
ATOM 1815 C CA . THR A 1 225 ? -7.242 10.511 9.050 1.00 79.31 225 THR A CA 1
ATOM 1816 C C . THR A 1 225 ? -8.184 11.434 8.284 1.00 79.31 225 THR A C 1
ATOM 1818 O O . THR A 1 225 ? -9.193 11.893 8.813 1.00 79.31 225 THR A O 1
ATOM 1821 N N . GLU A 1 226 ? -7.887 11.637 7.004 1.00 83.19 226 GLU A N 1
ATOM 1822 C CA . GLU A 1 226 ? -8.651 12.421 6.026 1.00 83.19 226 GLU A CA 1
ATOM 1823 C C . GLU A 1 226 ? -10.007 11.801 5.677 1.00 83.19 226 GLU A C 1
ATOM 1825 O O . GLU A 1 226 ? -10.968 12.508 5.376 1.00 83.19 226 GLU A O 1
ATOM 1830 N N . PHE A 1 227 ? -10.067 10.470 5.700 1.00 86.75 227 PHE A N 1
ATOM 1831 C CA . PHE A 1 227 ? -11.145 9.695 5.106 1.00 86.75 227 PHE A CA 1
ATOM 1832 C C . PHE A 1 227 ? -11.548 8.523 5.990 1.00 86.75 227 PHE A C 1
ATOM 1834 O O . PHE A 1 227 ? -10.745 7.988 6.764 1.00 86.75 227 PHE A O 1
ATOM 1841 N N . THR A 1 228 ? -12.784 8.066 5.806 1.00 85.38 228 THR A N 1
ATOM 1842 C CA . THR A 1 228 ? -13.222 6.777 6.345 1.00 85.38 228 THR A CA 1
ATOM 1843 C C . THR A 1 228 ? -12.412 5.624 5.742 1.00 85.38 228 THR A C 1
ATOM 1845 O O . THR A 1 228 ? -11.814 5.756 4.678 1.00 85.38 228 THR A O 1
ATOM 1848 N N . MET A 1 229 ? -12.394 4.463 6.403 1.00 86.56 229 MET A N 1
ATOM 1849 C CA . MET A 1 229 ? -11.663 3.295 5.896 1.00 86.56 229 MET A CA 1
ATOM 1850 C C . MET A 1 229 ? -12.134 2.875 4.491 1.00 86.56 229 MET A C 1
ATOM 1852 O O . MET A 1 229 ? -11.301 2.548 3.653 1.00 86.56 229 MET A O 1
ATOM 1856 N N . SER A 1 230 ? -13.442 2.931 4.201 1.00 87.75 230 SER A N 1
ATOM 1857 C CA . SER A 1 230 ? -13.969 2.619 2.862 1.00 87.75 230 SER A CA 1
ATOM 1858 C C . SER A 1 230 ? -13.431 3.573 1.800 1.00 87.75 230 SER A C 1
ATOM 1860 O O . SER A 1 230 ? -12.966 3.130 0.752 1.00 87.75 230 SER A O 1
ATOM 1862 N N . GLU A 1 231 ? -13.423 4.871 2.097 1.00 87.94 231 GLU A N 1
ATOM 1863 C CA . GLU A 1 231 ? -12.902 5.898 1.200 1.00 87.94 231 GLU A CA 1
ATOM 1864 C C . GLU A 1 231 ? -11.392 5.766 0.985 1.00 87.94 231 GLU A C 1
ATOM 1866 O O . GLU A 1 231 ? -10.929 5.961 -0.137 1.00 87.94 231 GLU A O 1
ATOM 1871 N N . GLN A 1 232 ? -10.622 5.394 2.017 1.00 94.25 232 GLN A N 1
ATOM 1872 C CA . GLN A 1 232 ? -9.189 5.115 1.870 1.00 94.25 232 GLN A CA 1
ATOM 1873 C C . GLN A 1 232 ? -8.950 3.963 0.886 1.00 94.25 232 GLN A C 1
ATOM 1875 O O . GLN A 1 232 ? -8.132 4.096 -0.024 1.00 94.25 232 GLN A O 1
ATOM 1880 N N . ILE A 1 233 ? -9.699 2.862 1.023 1.00 95.25 233 ILE A N 1
ATOM 1881 C CA . ILE A 1 233 ? -9.612 1.705 0.118 1.00 95.25 233 ILE A CA 1
ATOM 1882 C C . ILE A 1 233 ? -10.017 2.108 -1.304 1.00 95.25 233 ILE A C 1
ATOM 1884 O O . ILE A 1 233 ? -9.298 1.797 -2.252 1.00 95.25 233 ILE A O 1
ATOM 1888 N N . ALA A 1 234 ? -11.135 2.821 -1.471 1.00 93.62 234 ALA A N 1
ATOM 1889 C CA . ALA A 1 234 ? -11.627 3.224 -2.787 1.00 93.62 234 ALA A CA 1
ATOM 1890 C C . ALA A 1 234 ? -10.640 4.152 -3.513 1.00 93.62 234 ALA A C 1
ATOM 1892 O O . ALA A 1 234 ? -10.297 3.913 -4.671 1.00 93.62 234 ALA A O 1
ATOM 1893 N N . LYS A 1 235 ? -10.117 5.165 -2.813 1.00 96.81 235 LYS A N 1
ATOM 1894 C CA . LYS A 1 235 ? -9.120 6.098 -3.353 1.00 96.81 235 LYS A CA 1
ATOM 1895 C C . LYS A 1 235 ? -7.784 5.424 -3.643 1.00 96.81 235 LYS A C 1
ATOM 1897 O O . LYS A 1 235 ? -7.200 5.676 -4.692 1.00 96.81 235 LYS A O 1
ATOM 1902 N N . GLY A 1 236 ? -7.321 4.545 -2.753 1.00 97.56 236 GLY A N 1
ATOM 1903 C CA . GLY A 1 236 ? -6.119 3.742 -2.975 1.00 97.56 236 GLY A CA 1
ATOM 1904 C C . GLY A 1 236 ? -6.254 2.836 -4.198 1.00 97.56 236 GLY A C 1
ATOM 1905 O O . GLY A 1 236 ? -5.371 2.822 -5.049 1.00 97.56 236 GLY A O 1
ATOM 1906 N N . THR A 1 237 ? -7.397 2.159 -4.344 1.00 97.56 237 THR A N 1
ATOM 1907 C CA . THR A 1 237 ? -7.709 1.336 -5.526 1.00 97.56 237 THR A CA 1
ATOM 1908 C C . THR A 1 237 ? -7.688 2.178 -6.797 1.00 97.56 237 THR A C 1
ATOM 1910 O O . THR A 1 237 ? -7.096 1.766 -7.793 1.00 97.56 237 THR A O 1
ATOM 1913 N N . ARG A 1 238 ? -8.290 3.378 -6.769 1.00 95.62 238 ARG A N 1
ATOM 1914 C CA . ARG A 1 238 ? -8.299 4.264 -7.937 1.00 95.62 238 ARG A CA 1
ATOM 1915 C C . ARG A 1 238 ? -6.900 4.753 -8.308 1.00 95.62 238 ARG A C 1
ATOM 1917 O O . ARG A 1 238 ? -6.568 4.718 -9.485 1.00 95.62 238 ARG A O 1
ATOM 1924 N N . LEU A 1 239 ? -6.077 5.148 -7.334 1.00 97.44 239 LEU A N 1
ATOM 1925 C CA . LEU A 1 239 ? -4.689 5.550 -7.590 1.00 97.44 239 LEU A CA 1
ATOM 1926 C C . LEU A 1 239 ? -3.889 4.434 -8.264 1.00 97.44 239 LEU A C 1
ATOM 1928 O O . LEU A 1 239 ? -3.181 4.693 -9.231 1.00 97.44 239 LEU A O 1
ATOM 1932 N N . LEU A 1 240 ? -4.011 3.197 -7.775 1.00 97.88 240 LEU A N 1
ATOM 1933 C CA . LEU A 1 240 ? -3.332 2.052 -8.383 1.00 97.88 240 LEU A CA 1
ATOM 1934 C C . LEU A 1 240 ? -3.829 1.800 -9.806 1.00 97.88 240 LEU A C 1
ATOM 1936 O O . LEU A 1 240 ? -3.013 1.598 -10.698 1.00 97.88 240 LEU A O 1
ATOM 1940 N N . LEU A 1 241 ? -5.143 1.873 -10.031 1.00 96.06 241 LEU A N 1
ATOM 1941 C CA . LEU A 1 241 ? -5.727 1.736 -11.362 1.00 96.06 241 LEU A CA 1
ATOM 1942 C C . LEU A 1 241 ? -5.208 2.809 -12.328 1.00 96.06 241 LEU A C 1
ATOM 1944 O O . LEU A 1 241 ? -4.825 2.476 -13.445 1.00 96.06 241 LEU A O 1
ATOM 1948 N N . ASP A 1 242 ? -5.177 4.074 -11.905 1.00 95.56 242 ASP A N 1
ATOM 1949 C CA . ASP A 1 242 ? -4.682 5.161 -12.747 1.00 95.56 242 ASP A CA 1
ATOM 1950 C C . ASP A 1 242 ? -3.187 4.992 -13.051 1.00 95.56 242 ASP A C 1
ATOM 1952 O O . ASP A 1 242 ? -2.783 5.210 -14.188 1.00 95.56 242 ASP A O 1
ATOM 1956 N N . ILE A 1 243 ? -2.369 4.561 -12.080 1.00 97.25 243 ILE A N 1
ATOM 1957 C CA . ILE A 1 243 ? -0.945 4.264 -12.306 1.00 97.25 243 ILE A CA 1
ATOM 1958 C C . ILE A 1 243 ? -0.779 3.123 -13.313 1.00 97.25 243 ILE A C 1
ATOM 1960 O O . ILE A 1 243 ? 0.000 3.261 -14.251 1.00 97.25 243 ILE A O 1
ATOM 1964 N N . ILE A 1 244 ? -1.503 2.014 -13.133 1.00 96.31 244 ILE A N 1
ATOM 1965 C CA . ILE A 1 244 ? -1.443 0.853 -14.032 1.00 96.31 244 ILE A CA 1
ATOM 1966 C C . ILE A 1 244 ? -1.791 1.274 -15.461 1.00 96.31 244 ILE A C 1
ATOM 1968 O O . ILE A 1 244 ? -1.051 0.939 -16.380 1.00 96.31 244 ILE A O 1
ATOM 1972 N N . LYS A 1 245 ? -2.874 2.040 -15.641 1.00 93.62 245 LYS A N 1
ATOM 1973 C CA . LYS A 1 245 ? -3.290 2.549 -16.955 1.00 93.62 245 LYS A CA 1
ATOM 1974 C C . LYS A 1 245 ? -2.253 3.477 -17.568 1.00 93.62 245 LYS A C 1
ATOM 1976 O O . LYS A 1 245 ? -1.790 3.209 -18.664 1.00 93.62 245 LYS A O 1
ATOM 1981 N N . ASN A 1 246 ? -1.810 4.486 -16.816 1.00 93.69 246 ASN A N 1
ATOM 1982 C CA . ASN A 1 246 ? -0.794 5.427 -17.284 1.00 93.69 246 ASN A CA 1
ATOM 1983 C C . ASN A 1 246 ? 0.477 4.714 -17.749 1.00 93.69 246 ASN A C 1
ATOM 1985 O O . ASN A 1 246 ? 1.029 5.069 -18.777 1.00 93.69 246 ASN A O 1
ATOM 1989 N N . VAL A 1 247 ? 0.946 3.714 -17.001 1.00 94.38 247 VAL A N 1
ATOM 1990 C CA . VAL A 1 247 ? 2.127 2.937 -17.390 1.00 94.38 247 VAL A CA 1
ATOM 1991 C C . VAL A 1 247 ? 1.837 2.053 -18.603 1.00 94.38 247 VAL A C 1
ATOM 1993 O O . VAL A 1 247 ? 2.687 1.962 -19.480 1.00 94.38 247 VAL A O 1
ATOM 1996 N N . SER A 1 248 ? 0.656 1.435 -18.676 1.00 92.56 248 SER A N 1
ATOM 1997 C CA . SER A 1 248 ? 0.233 0.636 -19.834 1.00 92.56 248 SER A CA 1
ATOM 1998 C C . SER A 1 248 ? 0.153 1.451 -21.119 1.00 92.56 248 SER A C 1
ATOM 2000 O O . SER A 1 248 ? 0.474 0.921 -22.172 1.00 92.56 248 SER A O 1
ATOM 2002 N N . ASP A 1 249 ? -0.222 2.726 -21.037 1.00 90.56 249 ASP A N 1
ATOM 2003 C CA . ASP A 1 249 ? -0.269 3.629 -22.190 1.00 90.56 249 ASP A CA 1
ATOM 2004 C C . ASP A 1 249 ? 1.130 4.134 -22.602 1.00 90.56 249 ASP A C 1
ATOM 2006 O O . ASP A 1 249 ? 1.301 4.684 -23.689 1.00 90.56 249 ASP A O 1
ATOM 2010 N N . MET A 1 250 ? 2.142 3.970 -21.737 1.00 90.06 250 MET A N 1
ATOM 2011 C CA . MET A 1 250 ? 3.526 4.393 -21.991 1.00 90.06 250 MET A CA 1
ATOM 2012 C C . MET A 1 250 ? 4.385 3.319 -22.666 1.00 90.06 250 MET A C 1
ATOM 2014 O O . MET A 1 250 ? 5.494 3.652 -23.091 1.00 90.06 250 MET A O 1
ATOM 2018 N N . VAL A 1 251 ? 3.940 2.057 -22.718 1.00 89.44 251 VAL A N 1
ATOM 2019 C CA . VAL A 1 251 ? 4.764 0.930 -23.184 1.00 89.44 251 VAL A CA 1
ATOM 2020 C C . VAL A 1 251 ? 4.038 0.008 -24.155 1.00 89.44 251 VAL A C 1
ATOM 2022 O O . VAL A 1 251 ? 2.848 -0.247 -24.016 1.00 89.44 251 VAL A O 1
ATOM 2025 N N . ASP A 1 252 ? 4.791 -0.550 -25.105 1.00 84.75 252 ASP A N 1
ATOM 2026 C CA . ASP A 1 252 ? 4.279 -1.513 -26.092 1.00 84.75 252 ASP A CA 1
ATOM 2027 C C . ASP A 1 252 ? 4.318 -2.972 -25.588 1.00 84.75 252 ASP A C 1
ATOM 2029 O O . ASP A 1 252 ? 3.708 -3.863 -26.189 1.00 84.75 252 ASP A O 1
ATOM 2033 N N . GLY A 1 253 ? 5.088 -3.242 -24.528 1.00 88.12 253 GLY A N 1
ATOM 2034 C CA . GLY A 1 253 ? 5.300 -4.581 -23.985 1.00 88.12 253 GLY A CA 1
ATOM 2035 C C . GLY A 1 253 ? 4.331 -4.950 -22.868 1.00 88.12 253 GLY A C 1
ATOM 2036 O O . GLY A 1 253 ? 3.171 -4.544 -22.836 1.00 88.12 253 GLY A O 1
ATOM 2037 N N . THR A 1 254 ? 4.792 -5.803 -21.954 1.00 92.38 254 THR A N 1
ATOM 2038 C CA . THR A 1 254 ? 3.938 -6.335 -20.888 1.00 92.38 254 THR A CA 1
ATOM 2039 C C . THR A 1 254 ? 3.970 -5.434 -19.662 1.00 92.38 254 THR A C 1
ATOM 2041 O O . THR A 1 254 ? 5.033 -5.202 -19.083 1.00 92.38 254 THR A O 1
ATOM 2044 N N . VAL A 1 255 ? 2.793 -5.035 -19.176 1.00 97.00 255 VAL A N 1
ATOM 2045 C CA . VAL A 1 255 ? 2.648 -4.491 -17.822 1.00 97.00 255 VAL A CA 1
ATOM 2046 C C . VAL A 1 255 ? 2.260 -5.602 -16.857 1.00 97.00 255 VAL A C 1
ATOM 2048 O O . VAL A 1 255 ? 1.243 -6.269 -17.037 1.00 97.00 255 VAL A O 1
ATOM 2051 N N . THR A 1 256 ? 3.053 -5.798 -15.805 1.00 98.44 256 THR A N 1
ATOM 2052 C CA . THR A 1 256 ? 2.726 -6.713 -14.702 1.00 98.44 256 THR A CA 1
ATOM 2053 C C . THR A 1 256 ? 2.449 -5.920 -13.432 1.00 98.44 256 THR A C 1
ATOM 2055 O O . THR A 1 256 ? 3.219 -5.034 -13.086 1.00 98.44 256 THR A O 1
ATOM 2058 N N . PHE A 1 257 ? 1.387 -6.246 -12.695 1.00 98.69 257 PHE A N 1
ATOM 2059 C CA . PHE A 1 257 ? 1.078 -5.629 -11.403 1.00 98.69 257 PHE A CA 1
ATOM 2060 C C . PHE A 1 257 ? 1.058 -6.666 -10.278 1.00 98.69 257 PHE A C 1
ATOM 2062 O O . PHE A 1 257 ? 0.456 -7.729 -10.415 1.00 98.69 257 PHE A O 1
ATOM 2069 N N . GLY A 1 258 ? 1.669 -6.340 -9.139 1.00 98.56 258 GLY A N 1
ATOM 2070 C CA . GLY A 1 258 ? 1.610 -7.151 -7.923 1.00 98.56 258 GLY A CA 1
ATOM 2071 C C . GLY A 1 258 ? 1.477 -6.291 -6.672 1.00 98.56 258 GLY A C 1
ATOM 2072 O O . GLY A 1 258 ? 2.047 -5.205 -6.594 1.00 98.56 258 GLY A O 1
ATOM 2073 N N . ILE A 1 259 ? 0.750 -6.785 -5.670 1.00 98.62 259 ILE A N 1
ATOM 2074 C CA . ILE A 1 259 ? 0.533 -6.091 -4.397 1.00 98.62 259 ILE A CA 1
ATOM 2075 C C . ILE A 1 259 ? 0.755 -7.036 -3.215 1.00 98.62 259 ILE A C 1
ATOM 2077 O O . ILE A 1 259 ? 0.353 -8.198 -3.237 1.00 98.62 259 ILE A O 1
ATOM 2081 N N . VAL A 1 260 ? 1.391 -6.530 -2.158 1.00 98.25 260 VAL A N 1
ATOM 2082 C CA . VAL A 1 260 ? 1.449 -7.204 -0.855 1.00 98.25 260 VAL A CA 1
ATOM 2083 C C . VAL A 1 260 ? 0.789 -6.360 0.225 1.00 98.25 260 VAL A C 1
ATOM 2085 O O . VAL A 1 260 ? 0.782 -5.138 0.142 1.00 98.25 260 VAL A O 1
ATOM 2088 N N . ALA A 1 261 ? 0.251 -7.006 1.255 1.00 97.00 261 ALA A N 1
ATOM 2089 C CA . ALA A 1 261 ? -0.292 -6.339 2.429 1.00 97.00 261 ALA A CA 1
ATOM 2090 C C . ALA A 1 261 ? 0.821 -5.890 3.382 1.00 97.00 261 ALA A C 1
ATOM 2092 O O . ALA A 1 261 ? 1.715 -6.670 3.726 1.00 97.00 261 ALA A O 1
ATOM 2093 N N . GLY A 1 262 ? 0.710 -4.660 3.873 1.00 94.94 262 GLY A N 1
ATOM 2094 C CA . GLY A 1 262 ? 1.478 -4.160 5.002 1.00 94.94 262 GLY A CA 1
ATOM 2095 C C . GLY A 1 262 ? 0.738 -4.278 6.334 1.00 94.94 262 GLY A C 1
ATOM 2096 O O . GLY A 1 262 ? -0.288 -4.960 6.464 1.00 94.94 262 GLY A O 1
ATOM 2097 N N . ASN A 1 263 ? 1.286 -3.666 7.385 1.00 92.25 263 ASN A N 1
ATOM 2098 C CA . ASN A 1 263 ? 0.644 -3.705 8.696 1.00 92.25 263 ASN A CA 1
ATOM 2099 C C . ASN A 1 263 ? -0.546 -2.753 8.817 1.00 92.25 263 ASN A C 1
ATOM 2101 O O . ASN A 1 263 ? -1.440 -3.075 9.604 1.00 92.25 263 ASN A O 1
ATOM 2105 N N . HIS A 1 264 ? -0.565 -1.647 8.072 1.00 92.94 264 HIS A N 1
ATOM 2106 C CA . HIS A 1 264 ? -1.696 -0.723 8.002 1.00 92.94 264 HIS A CA 1
ATOM 2107 C C . HIS A 1 264 ? -2.857 -1.251 7.154 1.00 92.94 264 HIS A C 1
ATOM 2109 O O . HIS A 1 264 ? -4.010 -0.912 7.402 1.00 92.94 264 HIS A O 1
ATOM 2115 N N . ASP A 1 265 ? -2.606 -2.218 6.274 1.00 92.81 265 ASP A N 1
ATOM 2116 C CA . ASP A 1 265 ? -3.664 -2.839 5.473 1.00 92.81 265 ASP A CA 1
ATOM 2117 C C . ASP A 1 265 ? -4.531 -3.847 6.252 1.00 92.81 265 ASP A C 1
ATOM 2119 O O . ASP A 1 265 ? -5.484 -4.390 5.706 1.00 92.81 265 ASP A O 1
ATOM 2123 N N . ARG A 1 266 ? -4.234 -4.172 7.513 1.00 89.88 266 ARG A N 1
ATOM 2124 C CA . ARG A 1 266 ? -5.003 -5.180 8.275 1.00 89.88 266 ARG A CA 1
ATOM 2125 C C . ARG A 1 266 ? -6.408 -4.661 8.577 1.00 89.88 266 ARG A C 1
ATOM 2127 O O . ARG A 1 266 ? -6.512 -3.625 9.211 1.00 89.88 266 ARG A O 1
ATOM 2134 N N . LEU A 1 267 ? -7.475 -5.409 8.274 1.00 85.94 267 LEU A N 1
ATOM 2135 C CA . LEU A 1 267 ? -8.840 -4.989 8.660 1.00 85.94 267 LEU A CA 1
ATOM 2136 C C . LEU A 1 267 ? -9.057 -5.013 10.181 1.00 85.94 267 LEU A C 1
ATOM 2138 O O . LEU A 1 267 ? -9.843 -4.244 10.739 1.00 85.94 267 LEU A O 1
ATOM 2142 N N . GLN A 1 268 ? -8.338 -5.899 10.873 1.00 81.00 268 GLN A N 1
ATOM 2143 C CA . GLN A 1 268 ? -8.259 -5.900 12.326 1.00 81.00 268 GLN A CA 1
ATOM 2144 C C . GLN A 1 268 ? -7.074 -5.048 12.794 1.00 81.00 268 GLN A C 1
ATOM 2146 O O . GLN A 1 268 ? -5.926 -5.499 12.786 1.00 81.00 268 GLN A O 1
ATOM 2151 N N . GLY A 1 269 ? -7.371 -3.840 13.281 1.00 71.69 269 GLY A N 1
ATOM 2152 C CA . GLY A 1 269 ? -6.352 -2.887 13.730 1.00 71.69 269 GLY A CA 1
ATOM 2153 C C . GLY A 1 269 ? -5.493 -3.384 14.903 1.00 71.69 269 GLY A C 1
ATOM 2154 O O . GLY A 1 269 ? -4.322 -3.018 15.020 1.00 71.69 269 GLY A O 1
ATOM 2155 N N . ASN A 1 270 ? -6.020 -4.277 15.752 1.00 75.06 270 ASN A N 1
ATOM 2156 C CA . ASN A 1 270 ? -5.224 -4.878 16.819 1.00 75.06 270 ASN A CA 1
ATOM 2157 C C . ASN A 1 270 ? -4.305 -5.984 16.276 1.00 75.06 270 ASN A C 1
ATOM 2159 O O . ASN A 1 270 ? -4.756 -7.079 15.932 1.00 75.06 270 ASN A O 1
ATOM 2163 N N . LYS A 1 271 ? -2.988 -5.744 16.327 1.00 78.50 271 LYS A N 1
ATOM 2164 C CA . LYS A 1 271 ? -1.950 -6.692 15.880 1.00 78.50 271 LYS A CA 1
ATOM 2165 C C . LYS A 1 271 ? -2.062 -8.101 16.478 1.00 78.50 271 LYS A C 1
ATOM 2167 O O . LYS A 1 271 ? -1.649 -9.059 15.831 1.00 78.50 271 LYS A O 1
ATOM 2172 N N . ASN A 1 272 ? -2.585 -8.235 17.699 1.00 78.94 272 ASN A N 1
ATOM 2173 C CA . ASN A 1 272 ? -2.698 -9.521 18.390 1.00 78.94 272 ASN A CA 1
ATOM 2174 C C . ASN A 1 272 ? -3.890 -10.348 17.893 1.00 78.94 272 ASN A C 1
ATOM 2176 O O . ASN A 1 272 ? -3.950 -11.543 18.160 1.00 78.94 272 ASN A O 1
ATOM 2180 N N . HIS A 1 273 ? -4.840 -9.718 17.202 1.00 76.75 273 HIS A N 1
ATOM 2181 C CA . HIS A 1 273 ? -6.046 -10.353 16.674 1.00 76.75 273 HIS A CA 1
ATOM 2182 C C . HIS A 1 273 ? -6.024 -10.435 15.144 1.00 76.75 273 HIS A C 1
ATOM 2184 O O . HIS A 1 273 ? -7.070 -10.646 14.535 1.00 76.75 273 HIS A O 1
ATOM 2190 N N . LYS A 1 274 ? -4.856 -10.238 14.515 1.00 78.44 274 LYS A N 1
ATOM 2191 C CA . LYS A 1 274 ? -4.740 -10.287 13.057 1.00 78.44 274 LYS A CA 1
ATOM 2192 C C . LYS A 1 274 ? -5.242 -11.634 12.530 1.00 78.44 274 LYS A C 1
ATOM 2194 O O . LYS A 1 274 ? -4.847 -12.687 13.034 1.00 78.44 274 LYS A O 1
ATOM 2199 N N . ILE A 1 275 ? -6.089 -11.582 11.512 1.00 81.44 275 ILE A N 1
ATOM 2200 C CA . ILE A 1 275 ? -6.515 -12.751 10.750 1.00 81.44 275 ILE A CA 1
ATOM 2201 C C . ILE A 1 275 ? -5.628 -12.795 9.507 1.00 81.44 275 ILE A C 1
ATOM 2203 O O . ILE A 1 275 ? -5.393 -11.774 8.865 1.00 81.44 275 ILE A O 1
ATOM 2207 N N . TYR A 1 276 ? -5.047 -13.959 9.225 1.00 85.00 276 TYR A N 1
ATOM 2208 C CA . TYR A 1 276 ? -4.172 -14.115 8.068 1.00 85.00 276 TYR A CA 1
ATOM 2209 C C . TYR A 1 276 ? -4.973 -13.925 6.770 1.00 85.00 276 TYR A C 1
ATOM 2211 O O . TYR A 1 276 ? -6.105 -14.390 6.679 1.00 85.00 276 TYR A O 1
ATOM 2219 N N . ASN A 1 277 ? -4.381 -13.223 5.806 1.00 87.88 277 ASN A N 1
ATOM 2220 C CA . ASN A 1 277 ? -4.962 -12.753 4.543 1.00 87.88 277 ASN A CA 1
ATOM 2221 C C . ASN A 1 277 ? -6.169 -11.804 4.643 1.00 87.88 277 ASN A C 1
ATOM 2223 O O . ASN A 1 277 ? -6.661 -11.357 3.613 1.00 87.88 277 ASN A O 1
ATOM 2227 N N . ASP A 1 278 ? -6.600 -11.424 5.847 1.00 88.19 278 ASP A N 1
ATOM 2228 C CA . ASP A 1 278 ? -7.686 -10.460 6.039 1.00 88.19 278 ASP A CA 1
ATOM 2229 C C . ASP A 1 278 ? -7.139 -9.023 5.999 1.00 88.19 278 ASP A C 1
ATOM 2231 O O . ASP A 1 278 ? -6.776 -8.422 7.022 1.00 88.19 278 ASP A O 1
ATOM 2235 N N . SER A 1 279 ? -6.984 -8.498 4.782 1.00 93.94 279 SER A N 1
ATOM 2236 C CA . SER A 1 279 ? -6.348 -7.207 4.528 1.00 93.94 279 SER A CA 1
ATOM 2237 C C . SER A 1 279 ? -7.020 -6.409 3.411 1.00 93.94 279 SER A C 1
ATOM 2239 O O . SER A 1 279 ? -7.681 -6.943 2.524 1.00 93.94 279 SER A O 1
ATOM 2241 N N . VAL A 1 280 ? -6.789 -5.100 3.424 1.00 95.38 280 VAL A N 1
ATOM 2242 C CA . VAL A 1 280 ? -7.137 -4.176 2.348 1.00 95.38 280 VAL A CA 1
ATOM 2243 C C . VAL A 1 280 ? -6.482 -4.588 1.042 1.00 95.38 280 VAL A C 1
ATOM 2245 O O . VAL A 1 280 ? -7.164 -4.624 0.029 1.00 95.38 280 VAL A O 1
ATOM 2248 N N . ALA A 1 281 ? -5.200 -4.956 1.055 1.00 97.38 281 ALA A N 1
ATOM 2249 C CA . ALA A 1 281 ? -4.517 -5.418 -0.150 1.00 97.38 281 ALA A CA 1
ATOM 2250 C C . ALA A 1 281 ? -5.223 -6.625 -0.793 1.00 97.38 281 ALA A C 1
ATOM 2252 O O . ALA A 1 281 ? -5.298 -6.686 -2.015 1.00 97.38 281 ALA A O 1
ATOM 2253 N N . TYR A 1 282 ? -5.803 -7.536 0.004 1.00 97.38 282 TYR A N 1
ATOM 2254 C CA . TYR A 1 282 ? -6.610 -8.640 -0.522 1.00 97.38 282 TYR A CA 1
ATOM 2255 C C . TYR A 1 282 ? -7.863 -8.118 -1.232 1.00 97.38 282 TYR A C 1
ATOM 2257 O O . TYR A 1 282 ? -8.130 -8.506 -2.364 1.00 97.38 282 TYR A O 1
ATOM 2265 N N . ILE A 1 283 ? -8.610 -7.213 -0.588 1.00 96.19 283 ILE A N 1
ATOM 2266 C CA . ILE A 1 283 ? -9.819 -6.599 -1.163 1.00 96.19 283 ILE A CA 1
ATOM 2267 C C . ILE A 1 283 ? -9.489 -5.871 -2.471 1.00 96.19 283 ILE A C 1
ATOM 2269 O O . ILE A 1 283 ? -10.226 -5.986 -3.449 1.00 96.19 283 ILE A O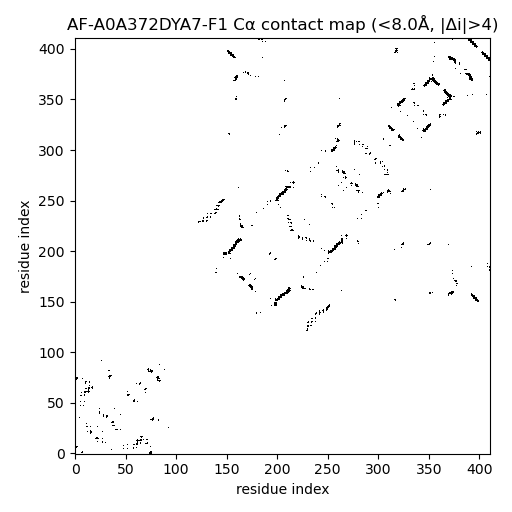 1
ATOM 2273 N N . VAL A 1 284 ? -8.385 -5.125 -2.494 1.00 97.94 284 VAL A N 1
ATOM 2274 C CA . VAL A 1 284 ? -7.929 -4.382 -3.672 1.00 97.94 284 VAL A CA 1
ATOM 2275 C C . VAL A 1 284 ? -7.531 -5.338 -4.790 1.00 97.94 284 VAL A C 1
ATOM 2277 O O . VAL A 1 284 ? -7.987 -5.159 -5.914 1.00 97.94 284 VAL A O 1
ATOM 2280 N N . LEU A 1 285 ? -6.747 -6.378 -4.495 1.00 98.19 285 LEU A N 1
ATOM 2281 C CA . LEU A 1 285 ? -6.361 -7.389 -5.480 1.00 98.19 285 LEU A CA 1
ATOM 2282 C C . LEU A 1 285 ? -7.584 -8.102 -6.069 1.00 98.19 285 LEU A C 1
ATOM 2284 O O . LEU A 1 285 ? -7.704 -8.201 -7.286 1.00 98.19 285 LEU A O 1
ATOM 2288 N N . ASP A 1 286 ? -8.518 -8.539 -5.222 1.00 97.38 286 ASP A N 1
ATOM 2289 C CA . ASP A 1 286 ? -9.768 -9.170 -5.655 1.00 97.38 286 ASP A CA 1
ATOM 2290 C C . ASP A 1 286 ? -10.606 -8.228 -6.534 1.00 97.38 286 ASP A C 1
ATOM 2292 O O . ASP A 1 286 ? -11.125 -8.629 -7.575 1.00 97.38 286 ASP A O 1
ATOM 2296 N N . SER A 1 287 ? -10.654 -6.940 -6.175 1.00 96.06 287 SER A N 1
ATOM 2297 C CA . SER A 1 287 ? -11.337 -5.911 -6.963 1.00 96.06 287 SER A CA 1
ATOM 2298 C C . SER A 1 287 ? -10.689 -5.705 -8.333 1.00 96.06 287 SER A C 1
ATOM 2300 O O . SER A 1 287 ? -11.404 -5.612 -9.328 1.00 96.06 287 SER A O 1
ATOM 2302 N N . LEU A 1 288 ? -9.356 -5.651 -8.409 1.00 96.75 288 LEU A N 1
ATOM 2303 C CA . LEU A 1 288 ? -8.628 -5.484 -9.671 1.00 96.75 288 LEU A CA 1
ATOM 2304 C C . LEU A 1 288 ? -8.777 -6.714 -10.579 1.00 96.75 288 LEU A C 1
ATOM 2306 O O . LEU A 1 288 ? -9.021 -6.555 -11.772 1.00 96.75 288 LEU A O 1
ATOM 2310 N N . LEU A 1 289 ? -8.711 -7.927 -10.022 1.00 97.06 289 LEU A N 1
ATOM 2311 C CA . LEU A 1 289 ? -8.969 -9.166 -10.766 1.00 97.06 289 LEU A CA 1
ATOM 2312 C C . LEU A 1 289 ? -10.408 -9.205 -11.295 1.00 97.06 289 LEU A C 1
ATOM 2314 O O . LEU A 1 289 ? -10.625 -9.481 -12.470 1.00 97.06 289 LEU A O 1
ATOM 2318 N N . CYS A 1 290 ? -11.393 -8.834 -10.474 1.00 95.62 290 CYS A N 1
ATOM 2319 C CA . CYS A 1 290 ? -12.784 -8.716 -10.908 1.00 95.62 290 CYS A CA 1
ATOM 2320 C C . CYS A 1 290 ? -12.943 -7.675 -12.034 1.00 95.62 290 CYS A C 1
ATOM 2322 O O . CYS A 1 290 ? -13.638 -7.917 -13.021 1.00 95.62 290 CYS A O 1
ATOM 2324 N N . MET A 1 291 ? -12.269 -6.524 -11.938 1.00 94.31 291 MET A N 1
ATOM 2325 C CA . MET A 1 291 ? -12.244 -5.519 -13.008 1.00 94.31 291 MET A CA 1
ATOM 2326 C C . MET A 1 291 ? -11.620 -6.064 -14.299 1.00 94.31 291 MET A C 1
ATOM 2328 O O . MET A 1 291 ? -12.142 -5.786 -15.379 1.00 94.31 291 MET A O 1
ATOM 2332 N N . GLN A 1 292 ? -10.551 -6.857 -14.197 1.00 94.25 292 GLN A N 1
ATOM 2333 C CA . GLN A 1 292 ? -9.920 -7.523 -15.335 1.00 94.25 292 GLN A CA 1
ATOM 2334 C C . GLN A 1 292 ? -10.852 -8.558 -15.984 1.00 94.25 292 GLN A C 1
ATOM 2336 O O . GLN A 1 292 ? -11.055 -8.529 -17.195 1.00 94.25 292 GLN A O 1
ATOM 2341 N N . GLU A 1 293 ? -11.501 -9.417 -15.193 1.00 94.62 293 GLU A N 1
ATOM 2342 C CA . GLU A 1 293 ? -12.476 -10.408 -15.679 1.00 94.62 293 GLU A CA 1
ATOM 2343 C C . GLU A 1 293 ? -13.670 -9.763 -16.405 1.00 94.62 293 GLU A C 1
ATOM 2345 O O . GLU A 1 293 ? -14.245 -10.356 -17.318 1.00 94.62 293 GLU A O 1
ATOM 2350 N N . ASN A 1 294 ? -14.030 -8.534 -16.022 1.00 92.56 294 ASN A N 1
ATOM 2351 C CA . ASN A 1 294 ? -15.107 -7.757 -16.638 1.00 92.56 294 ASN A CA 1
ATOM 2352 C C . ASN A 1 294 ? -14.625 -6.799 -17.749 1.00 92.56 294 ASN A C 1
ATOM 2354 O O . ASN A 1 294 ? -15.424 -6.007 -18.252 1.00 92.56 294 ASN A O 1
ATOM 2358 N N . GLY A 1 295 ? -13.346 -6.852 -18.144 1.00 88.81 295 GLY A N 1
ATOM 2359 C CA . GLY A 1 295 ? -12.785 -6.069 -19.254 1.00 88.81 295 GLY A CA 1
ATOM 2360 C C . GLY A 1 295 ? -12.591 -4.573 -18.973 1.00 88.81 295 GLY A C 1
ATOM 2361 O O . GLY A 1 295 ? -12.458 -3.783 -19.908 1.00 88.81 295 GLY A O 1
ATOM 2362 N N . VAL A 1 296 ? -12.597 -4.160 -17.699 1.00 86.94 296 VAL A N 1
ATOM 2363 C CA . VAL A 1 296 ? -12.301 -2.776 -17.275 1.00 86.94 296 VAL A CA 1
ATOM 2364 C C . VAL A 1 296 ? -10.794 -2.505 -17.294 1.00 86.94 296 VAL A C 1
ATOM 2366 O O . VAL A 1 296 ? -10.371 -1.383 -17.574 1.00 86.94 296 VAL A O 1
ATOM 2369 N N . ILE A 1 297 ? -9.998 -3.534 -16.996 1.00 88.00 297 ILE A N 1
ATOM 2370 C CA . ILE A 1 297 ? -8.537 -3.547 -17.110 1.00 88.00 297 ILE A CA 1
ATOM 2371 C C . ILE A 1 297 ? -8.200 -4.581 -18.180 1.00 88.00 297 ILE A C 1
ATOM 2373 O O . ILE A 1 297 ? -8.562 -5.746 -18.033 1.00 88.00 297 ILE A O 1
ATOM 2377 N N . ASN A 1 298 ? -7.525 -4.158 -19.243 1.00 86.19 298 ASN A N 1
ATOM 2378 C CA . ASN A 1 298 ? -7.069 -5.032 -20.323 1.00 86.19 298 ASN A CA 1
ATOM 2379 C C . ASN A 1 298 ? -5.543 -4.961 -20.407 1.00 86.19 298 ASN A C 1
ATOM 2381 O O . ASN A 1 298 ? -4.955 -4.020 -19.884 1.00 86.19 298 ASN A O 1
ATOM 2385 N N . ASP A 1 299 ? -4.925 -5.971 -21.019 1.00 87.25 299 ASP A N 1
ATOM 2386 C CA . ASP A 1 299 ? -3.496 -5.973 -21.373 1.00 87.25 299 ASP A CA 1
ATOM 2387 C C . ASP A 1 299 ? -2.507 -5.806 -20.194 1.00 87.25 299 ASP A C 1
ATOM 2389 O O . ASP A 1 299 ? -1.343 -5.468 -20.376 1.00 87.25 299 ASP A O 1
ATOM 2393 N N . VAL A 1 300 ? -2.948 -6.136 -18.973 1.00 95.00 300 VAL A N 1
ATOM 2394 C CA . VAL A 1 300 ? -2.125 -6.135 -17.750 1.00 95.00 300 VAL A CA 1
ATOM 2395 C C . VAL A 1 300 ? -2.104 -7.529 -17.127 1.00 95.00 300 VAL A C 1
ATOM 2397 O O . VAL A 1 300 ? -3.145 -8.143 -16.904 1.00 95.00 300 VAL A O 1
ATOM 2400 N N . ASN A 1 301 ? -0.925 -8.031 -16.781 1.00 97.00 301 ASN A N 1
ATOM 2401 C CA . ASN A 1 301 ? -0.759 -9.271 -16.032 1.00 97.00 301 ASN A CA 1
ATOM 2402 C C . ASN A 1 301 ? -0.830 -8.999 -14.517 1.00 97.00 301 ASN A C 1
ATOM 2404 O O . ASN A 1 301 ? 0.121 -8.490 -13.927 1.00 97.00 301 ASN A O 1
ATOM 2408 N N . ILE A 1 302 ? -1.948 -9.331 -13.869 1.00 98.12 302 ILE A N 1
ATOM 2409 C CA . ILE A 1 302 ? -2.109 -9.168 -12.416 1.00 98.12 302 ILE A CA 1
ATOM 2410 C C . ILE A 1 302 ? -1.644 -10.443 -11.702 1.00 98.12 302 ILE A C 1
ATOM 2412 O O . ILE A 1 302 ? -2.162 -11.533 -11.943 1.00 98.12 302 ILE A O 1
ATOM 2416 N N . ILE A 1 303 ? -0.681 -10.311 -10.789 1.00 98.19 303 ILE A N 1
ATOM 2417 C CA . ILE A 1 303 ? -0.187 -11.415 -9.960 1.00 98.19 303 ILE A CA 1
ATOM 2418 C C . ILE A 1 303 ? -1.242 -11.757 -8.901 1.00 98.19 303 ILE A C 1
ATOM 2420 O O . ILE A 1 303 ? -1.447 -11.001 -7.953 1.00 98.19 303 ILE A O 1
ATOM 2424 N N . ASP A 1 304 ? -1.880 -12.921 -9.027 1.00 97.62 304 ASP A N 1
ATOM 2425 C CA . ASP A 1 304 ? -2.809 -13.431 -8.016 1.00 97.62 304 ASP A CA 1
ATOM 2426 C C . ASP A 1 304 ? -2.057 -14.136 -6.878 1.00 97.62 304 ASP A C 1
ATOM 2428 O O . ASP A 1 304 ? -1.779 -15.336 -6.921 1.00 97.62 304 ASP A O 1
ATOM 2432 N N . ASN A 1 305 ? -1.720 -13.376 -5.838 1.00 96.56 305 ASN A N 1
ATOM 2433 C CA . ASN A 1 305 ? -1.153 -13.884 -4.590 1.00 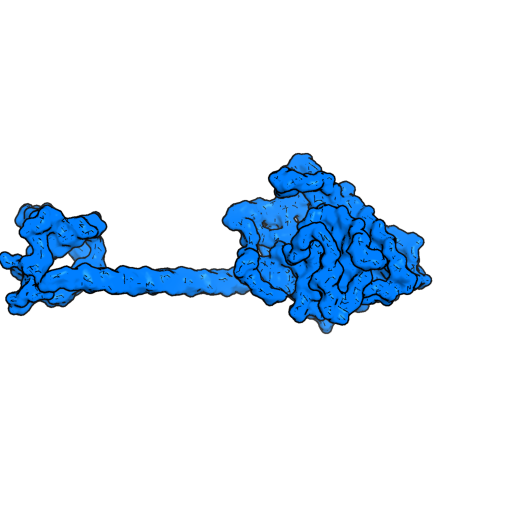96.56 305 ASN A CA 1
ATOM 2434 C C . ASN A 1 305 ? -2.179 -13.920 -3.445 1.00 96.56 305 ASN A C 1
ATOM 2436 O O . ASN A 1 305 ? -1.797 -13.840 -2.279 1.00 96.56 305 ASN A O 1
ATOM 2440 N N . ARG A 1 306 ? -3.482 -14.075 -3.729 1.00 95.62 306 ARG A N 1
ATOM 2441 C CA . ARG A 1 306 ? -4.524 -14.145 -2.682 1.00 95.62 306 ARG A CA 1
ATOM 2442 C C . ARG A 1 306 ? -4.315 -15.287 -1.674 1.00 95.62 306 ARG A C 1
ATOM 2444 O O . ARG A 1 306 ? -4.792 -15.188 -0.543 1.00 95.62 306 ARG A O 1
ATOM 2451 N N . GLU A 1 307 ? -3.592 -16.350 -2.040 1.00 93.38 307 GLU A N 1
ATOM 2452 C CA . GLU A 1 307 ? -3.211 -17.429 -1.111 1.00 93.38 307 GLU A CA 1
ATOM 2453 C C . GLU A 1 307 ? -2.214 -16.977 -0.024 1.00 93.38 307 GLU A C 1
ATOM 2455 O O . GLU A 1 307 ? -2.288 -17.455 1.109 1.00 93.38 307 GLU A O 1
ATOM 2460 N N . ASP A 1 308 ? -1.328 -16.024 -0.325 1.00 94.31 308 ASP A N 1
ATOM 2461 C CA . ASP A 1 308 ? -0.404 -15.384 0.622 1.00 94.31 308 ASP A CA 1
ATOM 2462 C C . ASP A 1 308 ? -0.270 -13.897 0.269 1.00 94.31 308 ASP A C 1
ATOM 2464 O O . ASP A 1 308 ? 0.673 -13.465 -0.396 1.00 94.31 308 ASP A O 1
ATOM 2468 N N . ILE A 1 309 ? -1.221 -13.079 0.731 1.00 96.12 309 ILE A N 1
ATOM 2469 C CA . ILE A 1 309 ? -1.259 -11.656 0.360 1.00 96.12 309 ILE A CA 1
ATOM 2470 C C . ILE A 1 309 ? -0.062 -10.870 0.913 1.00 96.12 309 ILE A C 1
ATOM 2472 O O . ILE A 1 309 ? 0.138 -9.714 0.569 1.00 96.12 309 ILE A O 1
ATOM 2476 N N . TYR A 1 310 ? 0.750 -11.454 1.792 1.00 95.44 310 TYR A N 1
ATOM 2477 C CA . TYR A 1 310 ? 1.901 -10.779 2.394 1.00 95.44 310 TYR A CA 1
ATOM 2478 C C . TYR A 1 310 ? 3.189 -10.945 1.588 1.00 95.44 310 TYR A C 1
ATOM 2480 O O . TYR A 1 310 ? 4.214 -10.343 1.945 1.00 95.44 310 TYR A O 1
ATOM 2488 N N . LYS A 1 311 ? 3.169 -11.775 0.538 1.00 95.19 311 LYS A N 1
ATOM 2489 C CA . LYS A 1 311 ? 4.359 -12.076 -0.248 1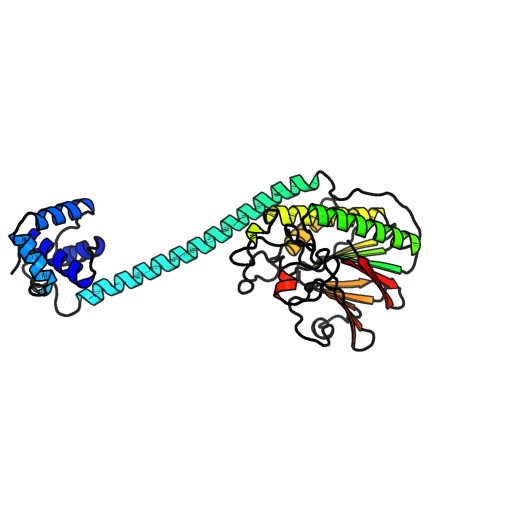.00 95.19 311 LYS A CA 1
ATOM 2490 C C . LYS A 1 311 ? 4.029 -12.620 -1.634 1.00 95.19 311 LYS A C 1
ATOM 2492 O O . LYS A 1 311 ? 3.157 -13.464 -1.784 1.00 95.19 311 LYS A O 1
ATOM 2497 N N . PHE A 1 312 ? 4.816 -12.232 -2.629 1.00 96.69 312 PHE A N 1
ATOM 2498 C CA . PHE A 1 312 ? 4.849 -12.927 -3.915 1.00 96.69 312 PHE A CA 1
ATOM 2499 C C . PHE A 1 312 ? 6.275 -13.026 -4.453 1.00 96.69 312 PHE A C 1
ATOM 2501 O O . PHE A 1 312 ? 7.174 -12.292 -4.029 1.00 96.69 312 PHE A O 1
ATOM 2508 N N . TYR A 1 313 ? 6.462 -13.946 -5.395 1.00 96.31 313 TYR A N 1
ATOM 2509 C CA . TYR A 1 313 ? 7.687 -14.101 -6.166 1.00 96.31 313 TYR A CA 1
ATOM 2510 C C . TYR A 1 313 ? 7.371 -13.789 -7.623 1.00 96.31 313 TYR A C 1
ATOM 2512 O O . TYR A 1 313 ? 6.346 -14.224 -8.147 1.00 96.31 313 TYR A O 1
ATOM 2520 N N . HIS A 1 314 ? 8.233 -13.015 -8.267 1.00 96.25 314 HIS A N 1
ATOM 2521 C CA . HIS A 1 314 ? 8.101 -12.696 -9.678 1.00 96.25 314 HIS A CA 1
ATOM 2522 C C . HIS A 1 314 ? 9.471 -12.689 -10.345 1.00 96.25 314 HIS A C 1
ATOM 2524 O O . HIS A 1 314 ? 10.456 -12.212 -9.776 1.00 96.25 314 HIS A O 1
ATOM 2530 N N . LYS A 1 315 ? 9.541 -13.237 -11.556 1.00 93.75 315 LYS A N 1
ATOM 2531 C CA . LYS A 1 315 ? 10.775 -13.288 -12.330 1.00 93.75 315 LYS A CA 1
ATOM 2532 C C . LYS A 1 315 ? 10.783 -12.145 -13.339 1.00 93.75 315 LYS A C 1
ATOM 2534 O O . LYS A 1 315 ? 10.050 -12.197 -14.316 1.00 93.75 315 LYS A O 1
ATOM 2539 N N . VAL A 1 316 ? 11.661 -11.175 -13.110 1.00 93.56 316 VAL A N 1
ATOM 2540 C CA . VAL A 1 316 ? 11.906 -10.024 -13.989 1.00 93.56 316 VAL A CA 1
ATOM 2541 C C . VAL A 1 316 ? 13.133 -10.350 -14.832 1.00 93.56 316 VAL A C 1
ATOM 2543 O O . VAL A 1 316 ? 14.241 -10.492 -14.300 1.00 93.56 316 VAL A O 1
ATOM 2546 N N . LYS A 1 317 ? 12.943 -10.556 -16.138 1.00 88.69 317 LYS A N 1
ATOM 2547 C CA . LYS A 1 317 ? 13.953 -11.133 -17.050 1.00 88.69 317 LYS A CA 1
ATOM 2548 C C . LYS A 1 317 ? 14.599 -12.415 -16.477 1.00 88.69 317 LYS A C 1
ATOM 2550 O O . LYS A 1 317 ? 13.972 -13.476 -16.440 1.00 88.69 317 LYS A O 1
ATOM 2555 N N . ASN A 1 318 ? 15.854 -12.349 -16.017 1.00 86.81 318 ASN A N 1
ATOM 2556 C CA . ASN A 1 318 ? 16.583 -13.468 -15.397 1.00 86.81 318 ASN A CA 1
ATOM 2557 C C . ASN A 1 318 ? 16.760 -13.343 -13.875 1.00 86.81 318 ASN A C 1
ATOM 2559 O O . ASN A 1 318 ? 17.427 -14.184 -13.269 1.00 86.81 318 ASN A O 1
ATOM 2563 N N . THR A 1 319 ? 16.145 -12.339 -13.259 1.00 91.81 319 THR A N 1
ATOM 2564 C CA . THR A 1 319 ? 16.273 -12.014 -11.837 1.00 91.81 319 THR A CA 1
ATOM 2565 C C . THR A 1 319 ? 15.014 -12.435 -11.088 1.00 91.81 319 THR A C 1
ATOM 2567 O O . THR A 1 319 ? 13.913 -11.989 -11.408 1.00 91.81 319 THR A O 1
ATOM 2570 N N . ASN A 1 320 ? 15.164 -13.286 -10.073 1.00 94.19 320 ASN A N 1
ATOM 2571 C CA . ASN A 1 320 ? 14.051 -13.686 -9.215 1.00 94.19 320 ASN A CA 1
ATOM 2572 C C . ASN A 1 320 ? 13.864 -12.657 -8.095 1.00 94.19 320 ASN A C 1
ATOM 2574 O O . ASN A 1 320 ? 14.744 -12.495 -7.242 1.00 94.19 320 ASN A O 1
ATOM 2578 N N . ILE A 1 321 ? 12.717 -11.983 -8.086 1.00 97.06 321 ILE A N 1
ATOM 2579 C CA . ILE A 1 321 ? 12.372 -10.954 -7.108 1.00 97.06 321 ILE A CA 1
ATOM 2580 C C . ILE A 1 321 ? 11.334 -11.510 -6.131 1.00 97.06 321 ILE A C 1
ATOM 2582 O O . ILE A 1 321 ? 10.301 -12.034 -6.538 1.00 97.06 321 ILE A O 1
ATOM 2586 N N . CYS A 1 322 ? 11.597 -11.379 -4.833 1.00 97.00 322 CYS A N 1
ATOM 2587 C CA . CYS A 1 322 ? 10.619 -11.613 -3.774 1.00 97.00 322 CYS A CA 1
ATOM 2588 C C . CYS A 1 322 ? 10.165 -10.266 -3.218 1.00 97.00 322 CYS A C 1
ATOM 2590 O O . CYS A 1 322 ? 10.999 -9.458 -2.811 1.00 97.00 322 CYS A O 1
ATOM 2592 N N . VAL A 1 323 ? 8.857 -10.051 -3.127 1.00 97.88 323 VAL A N 1
ATOM 2593 C CA . VAL A 1 323 ? 8.278 -8.824 -2.568 1.00 97.88 323 VAL A CA 1
ATOM 2594 C C . VAL A 1 323 ? 7.531 -9.166 -1.287 1.00 97.88 323 VAL A C 1
ATOM 2596 O O . VAL A 1 323 ? 6.761 -10.120 -1.254 1.00 97.88 323 VAL A O 1
ATOM 2599 N N . THR A 1 324 ? 7.767 -8.411 -0.217 1.00 96.50 324 THR A N 1
ATOM 2600 C CA . THR A 1 324 ? 7.014 -8.484 1.047 1.00 96.50 324 THR A CA 1
ATOM 2601 C C . THR A 1 324 ? 7.101 -7.140 1.756 1.00 96.50 324 THR A C 1
ATOM 2603 O O . THR A 1 324 ? 8.107 -6.464 1.621 1.00 96.50 324 THR A O 1
ATOM 2606 N N . HIS A 1 325 ? 6.112 -6.728 2.547 1.00 96.00 325 HIS A N 1
ATOM 2607 C CA . HIS A 1 325 ? 6.176 -5.414 3.198 1.00 96.00 325 HIS A CA 1
ATOM 2608 C C . HIS A 1 325 ? 7.343 -5.292 4.204 1.00 96.00 325 HIS A C 1
ATOM 2610 O O . HIS A 1 325 ? 7.988 -4.250 4.286 1.00 96.00 325 HIS A O 1
ATOM 2616 N N . GLY A 1 326 ? 7.690 -6.378 4.909 1.00 92.12 326 GLY A N 1
ATOM 2617 C CA . GLY A 1 326 ? 8.865 -6.437 5.794 1.00 92.12 326 GLY A CA 1
ATOM 2618 C C . GLY A 1 326 ? 8.593 -6.226 7.290 1.00 92.12 326 GLY A C 1
ATOM 2619 O O . GLY A 1 326 ? 9.533 -6.241 8.082 1.00 92.12 326 GLY A O 1
ATOM 2620 N N . ASP A 1 327 ? 7.330 -6.139 7.719 1.00 87.31 327 ASP A N 1
ATOM 2621 C CA . ASP A 1 327 ? 6.911 -5.988 9.128 1.00 87.31 327 ASP A CA 1
ATOM 2622 C C . ASP A 1 327 ? 7.400 -7.128 10.048 1.00 87.31 327 ASP A C 1
ATOM 2624 O O . ASP A 1 327 ? 7.576 -6.965 11.261 1.00 87.31 327 ASP A O 1
ATOM 2628 N N . SER A 1 328 ? 7.626 -8.308 9.470 1.00 81.81 328 SER A N 1
ATOM 2629 C CA . SER A 1 328 ? 8.118 -9.496 10.172 1.00 81.81 328 SER A CA 1
ATOM 2630 C C . SER A 1 328 ? 9.650 -9.629 10.168 1.00 81.81 328 SER A C 1
ATOM 2632 O O . SER A 1 328 ? 10.203 -10.426 10.937 1.00 81.81 328 SER A O 1
ATOM 2634 N N . LEU A 1 329 ? 10.360 -8.827 9.367 1.00 83.94 329 LEU A N 1
ATOM 2635 C CA . LEU A 1 329 ? 11.810 -8.898 9.203 1.00 83.94 329 LEU A CA 1
ATOM 2636 C C . LEU A 1 329 ? 12.503 -8.057 10.278 1.00 83.94 329 LEU A C 1
ATOM 2638 O O . LEU A 1 329 ? 12.682 -6.849 10.165 1.00 83.94 329 LEU A O 1
ATOM 2642 N N . LYS A 1 330 ? 12.897 -8.716 11.372 1.00 67.88 330 LYS A N 1
ATOM 2643 C CA . LYS A 1 330 ? 13.640 -8.079 12.468 1.00 67.88 330 LYS A CA 1
ATOM 2644 C C . LYS A 1 330 ? 15.154 -8.252 12.316 1.00 67.88 330 LYS A C 1
ATOM 2646 O O . LYS A 1 330 ? 15.628 -9.345 11.991 1.00 67.88 330 LYS A O 1
ATOM 2651 N N . GLY A 1 331 ? 15.888 -7.204 12.699 1.00 59.44 331 GLY A N 1
ATOM 2652 C CA . GLY A 1 331 ? 17.340 -7.212 12.909 1.00 59.44 331 GLY A CA 1
ATOM 2653 C C . GLY A 1 331 ? 18.176 -6.833 11.681 1.00 59.44 331 GLY A C 1
ATOM 2654 O O . GLY A 1 331 ? 17.678 -6.776 10.565 1.00 59.44 331 GLY A O 1
ATOM 2655 N N . LYS A 1 332 ? 19.471 -6.581 11.908 1.00 57.72 332 LYS A N 1
ATOM 2656 C CA . LYS A 1 332 ? 20.484 -6.476 10.845 1.00 57.72 332 LYS A CA 1
ATOM 2657 C C . LYS A 1 332 ? 20.919 -7.894 10.463 1.00 57.72 332 LYS A C 1
ATOM 2659 O O . LYS A 1 332 ? 21.273 -8.657 11.360 1.00 57.72 332 LYS A O 1
ATOM 2664 N N . GLY A 1 333 ? 20.894 -8.259 9.185 1.00 66.75 333 GLY A N 1
ATOM 2665 C CA . GLY A 1 333 ? 21.332 -9.580 8.732 1.00 66.75 333 GLY A CA 1
ATOM 2666 C C . GLY A 1 333 ? 20.689 -10.007 7.419 1.00 66.75 333 GLY A C 1
ATOM 2667 O O . GLY A 1 333 ? 20.046 -9.202 6.764 1.00 66.75 333 GLY A O 1
ATOM 2668 N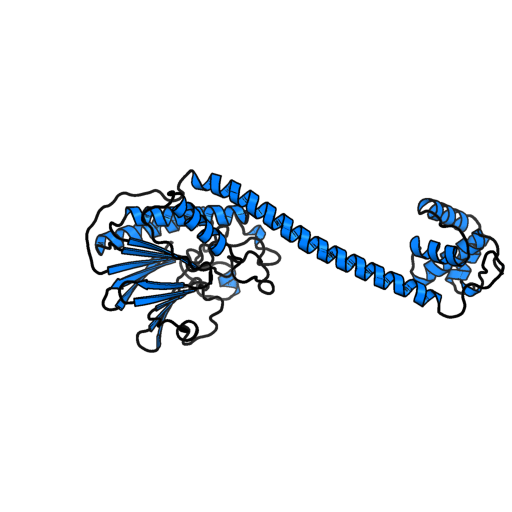 N . ASN A 1 334 ? 20.872 -11.284 7.091 1.00 81.38 334 ASN A N 1
ATOM 2669 C CA . ASN A 1 334 ? 20.431 -11.931 5.862 1.00 81.38 334 ASN A CA 1
ATOM 2670 C C . ASN A 1 334 ? 18.921 -12.227 5.895 1.00 81.38 334 ASN A C 1
ATOM 2672 O O . ASN A 1 334 ? 18.471 -13.222 6.478 1.00 81.38 334 ASN A O 1
ATOM 2676 N N . ASN A 1 335 ? 18.133 -11.293 5.373 1.00 89.88 335 ASN A N 1
ATOM 2677 C CA . ASN A 1 335 ? 16.684 -11.394 5.294 1.00 89.88 335 ASN A CA 1
ATOM 2678 C C . ASN A 1 335 ? 16.231 -12.263 4.122 1.00 89.88 335 ASN A C 1
ATOM 2680 O O . ASN A 1 335 ? 15.173 -12.887 4.219 1.00 89.88 335 ASN A O 1
ATOM 2684 N N . ILE A 1 336 ? 17.037 -12.371 3.067 1.00 89.62 336 ILE A N 1
ATOM 2685 C CA . ILE A 1 336 ? 16.716 -13.163 1.881 1.00 89.62 336 ILE A CA 1
ATOM 2686 C C . ILE A 1 336 ? 16.579 -14.645 2.239 1.00 89.62 336 ILE A C 1
ATOM 2688 O O . ILE A 1 336 ? 15.571 -15.267 1.905 1.00 89.62 336 ILE A O 1
ATOM 2692 N N . ASN A 1 337 ? 17.483 -15.186 3.060 1.00 87.12 337 ASN A N 1
ATOM 2693 C CA . ASN A 1 337 ? 17.390 -16.575 3.526 1.00 87.12 337 ASN A CA 1
ATOM 2694 C C . ASN A 1 337 ? 16.132 -16.865 4.369 1.00 87.12 337 ASN A C 1
ATOM 2696 O O . ASN A 1 337 ? 15.753 -18.023 4.528 1.00 87.12 337 ASN A O 1
ATOM 2700 N N . LYS A 1 338 ? 15.471 -15.842 4.931 1.00 87.94 338 LYS A N 1
ATOM 2701 C CA . LYS A 1 338 ? 14.215 -16.019 5.685 1.00 87.94 338 LYS A CA 1
ATOM 2702 C C . LYS A 1 338 ? 13.006 -16.173 4.762 1.00 87.94 338 LYS A C 1
ATOM 2704 O O . LYS A 1 338 ? 12.004 -16.753 5.177 1.00 87.94 338 LYS A O 1
ATOM 2709 N N . VAL A 1 339 ? 13.081 -15.637 3.543 1.00 87.31 339 VAL A N 1
ATOM 2710 C CA . VAL A 1 339 ? 11.998 -15.693 2.550 1.00 87.31 339 VAL A CA 1
ATOM 2711 C C . VAL A 1 339 ? 12.240 -16.757 1.480 1.00 87.31 339 VAL A C 1
ATOM 2713 O O . VAL A 1 339 ? 11.283 -17.263 0.904 1.00 87.31 339 VAL A O 1
ATOM 2716 N N . GLU A 1 340 ? 13.483 -17.159 1.243 1.00 82.62 340 GLU A N 1
ATOM 2717 C CA . GLU A 1 340 ? 13.888 -18.215 0.310 1.00 82.62 340 GLU A CA 1
ATOM 2718 C C . GLU A 1 340 ? 13.608 -19.611 0.894 1.00 82.62 340 GLU A C 1
ATOM 2720 O O . GLU A 1 340 ? 14.493 -20.315 1.371 1.00 82.62 340 GLU A O 1
ATOM 2725 N N . VAL A 1 341 ? 12.330 -20.007 0.905 1.00 73.25 341 VAL A N 1
ATOM 2726 C CA . VAL A 1 341 ? 11.910 -21.332 1.403 1.00 73.25 341 VAL A CA 1
ATOM 2727 C C . VAL A 1 341 ? 11.888 -22.377 0.284 1.00 73.25 341 VAL A C 1
ATOM 2729 O O . VAL A 1 341 ? 12.317 -23.510 0.490 1.00 73.25 341 VAL A O 1
ATOM 2732 N N . LYS A 1 342 ? 11.361 -22.016 -0.892 1.00 67.69 342 LYS A N 1
ATOM 2733 C CA . LYS A 1 342 ? 11.200 -22.922 -2.049 1.00 67.69 342 LYS A CA 1
ATOM 2734 C C . LYS A 1 342 ? 11.782 -22.368 -3.347 1.00 67.69 342 LYS A C 1
ATOM 2736 O O . LYS A 1 342 ? 12.163 -23.148 -4.212 1.00 67.69 342 LYS A O 1
ATOM 2741 N N . GLU A 1 343 ? 11.845 -21.048 -3.474 1.00 78.00 343 GLU A N 1
ATOM 2742 C CA . GLU A 1 343 ? 12.293 -20.359 -4.680 1.00 78.00 343 GLU A CA 1
ATOM 2743 C C . GLU A 1 343 ? 13.557 -19.574 -4.393 1.00 78.00 343 GLU A C 1
ATOM 2745 O O . GLU A 1 343 ? 13.642 -18.915 -3.359 1.00 78.00 343 GLU A O 1
ATOM 2750 N N . ASN A 1 344 ? 14.523 -19.645 -5.308 1.00 87.62 344 ASN A N 1
ATOM 2751 C CA . ASN A 1 344 ? 15.751 -18.875 -5.201 1.00 87.62 344 ASN A CA 1
ATOM 2752 C C . ASN A 1 344 ? 15.460 -17.385 -5.396 1.00 87.62 344 ASN A C 1
ATOM 2754 O O . ASN A 1 344 ? 14.841 -17.017 -6.390 1.00 87.62 344 ASN A O 1
ATOM 2758 N N . VAL A 1 345 ? 15.937 -16.546 -4.479 1.00 93.44 345 VAL A N 1
ATOM 2759 C CA . VAL A 1 345 ? 15.697 -15.097 -4.500 1.00 93.44 345 VAL A CA 1
ATOM 2760 C C . VAL A 1 345 ? 17.009 -14.375 -4.795 1.00 93.44 345 VAL A C 1
ATOM 2762 O O . VAL A 1 345 ? 17.967 -14.495 -4.031 1.00 93.44 345 VAL A O 1
ATOM 2765 N N . ASP A 1 346 ? 17.048 -13.626 -5.899 1.00 94.38 346 ASP A N 1
ATOM 2766 C CA . ASP A 1 346 ? 18.166 -12.741 -6.243 1.00 94.38 346 ASP A CA 1
ATOM 2767 C C . ASP A 1 346 ? 17.969 -11.354 -5.608 1.00 94.38 346 ASP A C 1
ATOM 2769 O O . ASP A 1 346 ? 18.919 -10.754 -5.106 1.00 94.38 346 ASP A O 1
ATOM 2773 N N . VAL A 1 347 ? 16.731 -10.846 -5.596 1.00 96.38 347 VAL A N 1
ATOM 2774 C CA . VAL A 1 347 ? 16.396 -9.535 -5.026 1.00 96.38 347 VAL A CA 1
ATOM 2775 C C . VAL A 1 347 ? 15.216 -9.660 -4.070 1.00 96.38 347 VAL A C 1
ATOM 2777 O O . VAL A 1 347 ? 14.157 -10.159 -4.440 1.00 96.38 347 VAL A O 1
ATOM 2780 N N . LEU A 1 348 ? 15.380 -9.185 -2.839 1.00 96.69 348 LEU A N 1
ATOM 2781 C CA . LEU A 1 348 ? 14.276 -8.998 -1.899 1.00 96.69 348 LEU A CA 1
ATOM 2782 C C . LEU A 1 348 ? 13.882 -7.527 -1.888 1.00 96.69 348 LEU A C 1
ATOM 2784 O O . LEU A 1 348 ? 14.738 -6.673 -1.680 1.00 96.69 348 LEU A O 1
ATOM 2788 N N . VAL A 1 349 ? 12.597 -7.244 -2.063 1.00 97.88 349 VAL A N 1
ATOM 2789 C CA . VAL A 1 349 ? 12.023 -5.902 -1.969 1.00 97.88 349 VAL A CA 1
ATOM 2790 C C . VAL A 1 349 ? 11.131 -5.804 -0.736 1.00 97.88 349 VAL A C 1
ATOM 2792 O O . VAL A 1 349 ? 10.242 -6.639 -0.548 1.00 97.88 349 VAL A O 1
ATOM 2795 N N . THR A 1 350 ? 11.358 -4.777 0.087 1.00 97.44 350 THR A N 1
ATOM 2796 C CA . THR A 1 350 ? 10.541 -4.465 1.273 1.00 97.44 350 THR A CA 1
ATOM 2797 C C . THR A 1 350 ? 10.214 -2.986 1.406 1.00 97.44 350 THR A C 1
ATOM 2799 O O . THR A 1 350 ? 10.881 -2.180 0.780 1.00 97.44 350 THR A O 1
ATOM 2802 N N . GLY A 1 351 ? 9.232 -2.620 2.231 1.00 95.19 351 GLY A N 1
ATOM 2803 C CA . GLY A 1 351 ? 8.866 -1.231 2.550 1.00 95.19 351 GLY A CA 1
ATOM 2804 C C . GLY A 1 351 ? 8.991 -0.963 4.052 1.00 95.19 351 GLY A C 1
ATOM 2805 O O . GLY A 1 351 ? 10.034 -1.254 4.650 1.00 95.19 351 GLY A O 1
ATOM 2806 N N . HIS A 1 352 ? 7.917 -0.456 4.667 1.00 93.56 352 HIS A N 1
ATOM 2807 C CA . HIS A 1 352 ? 7.673 -0.375 6.119 1.00 93.56 352 HIS A CA 1
ATOM 2808 C C . HIS A 1 352 ? 8.475 0.685 6.884 1.00 93.56 352 HIS A C 1
ATOM 2810 O O . HIS A 1 352 ? 7.965 1.353 7.781 1.00 93.56 352 HIS A O 1
ATOM 2816 N N . VAL A 1 353 ? 9.762 0.850 6.577 1.00 90.75 353 VAL A N 1
ATOM 2817 C CA . VAL A 1 353 ? 10.658 1.735 7.345 1.00 90.75 353 VAL A CA 1
ATOM 2818 C C . VAL A 1 353 ? 10.769 3.150 6.768 1.00 90.75 353 VAL A C 1
ATOM 2820 O O . VAL A 1 353 ? 11.503 3.971 7.325 1.00 90.75 353 VAL A O 1
ATOM 2823 N N . HIS A 1 354 ? 10.062 3.433 5.667 1.00 91.69 354 HIS A N 1
ATOM 2824 C CA . HIS A 1 354 ? 9.923 4.746 5.015 1.00 91.69 354 HIS A CA 1
ATOM 2825 C C . HIS A 1 354 ? 11.248 5.413 4.594 1.00 91.69 354 HIS A C 1
ATOM 2827 O O . HIS A 1 354 ? 11.303 6.619 4.341 1.00 91.69 354 HIS A O 1
ATOM 2833 N N . HIS A 1 355 ? 12.337 4.652 4.505 1.00 90.06 355 HIS A N 1
ATOM 2834 C CA . HIS A 1 355 ? 13.624 5.155 4.047 1.00 90.06 355 HIS A CA 1
ATOM 2835 C C . HIS A 1 355 ? 14.291 4.150 3.129 1.00 90.06 355 HIS A C 1
ATOM 2837 O O . HIS A 1 355 ? 14.272 2.946 3.378 1.00 90.06 355 HIS A O 1
ATOM 2843 N N . PHE A 1 356 ? 14.913 4.681 2.085 1.00 94.94 356 PHE A N 1
ATOM 2844 C CA . PHE A 1 356 ? 15.618 3.868 1.121 1.00 94.94 356 PHE A CA 1
ATOM 2845 C C . PHE A 1 356 ? 16.851 3.219 1.750 1.00 94.94 356 PHE A C 1
ATOM 2847 O O . PHE A 1 356 ? 17.646 3.880 2.425 1.00 94.94 356 PHE A O 1
ATOM 2854 N N . ASN A 1 357 ? 17.035 1.934 1.468 1.00 93.88 357 ASN A N 1
ATOM 2855 C CA . ASN A 1 357 ? 18.281 1.222 1.700 1.00 93.88 357 ASN A CA 1
ATOM 2856 C C . ASN A 1 357 ? 18.460 0.154 0.613 1.00 93.88 357 ASN A C 1
ATOM 2858 O O . ASN A 1 357 ? 17.495 -0.476 0.196 1.00 93.88 357 ASN A O 1
ATOM 2862 N N . ALA A 1 358 ? 19.694 -0.081 0.184 1.00 94.50 358 ALA A N 1
ATOM 2863 C CA . ALA A 1 358 ? 20.052 -1.220 -0.646 1.00 94.50 358 ALA A CA 1
ATOM 2864 C C . ALA A 1 358 ? 21.284 -1.880 -0.034 1.00 94.50 358 ALA A C 1
ATOM 2866 O O . ALA A 1 358 ? 22.328 -1.248 0.128 1.00 94.50 358 ALA A O 1
ATOM 2867 N N . THR A 1 359 ? 21.152 -3.140 0.362 1.00 93.31 359 THR A N 1
ATOM 2868 C CA . THR A 1 359 ? 22.223 -3.894 1.012 1.00 93.31 359 THR A CA 1
ATOM 2869 C C . THR A 1 359 ? 22.434 -5.202 0.270 1.00 93.31 359 THR A C 1
ATOM 2871 O O . THR A 1 359 ? 21.500 -5.976 0.080 1.00 93.31 359 THR A O 1
ATOM 2874 N N . GLN A 1 360 ? 23.673 -5.455 -0.143 1.00 91.44 360 GLN A N 1
ATOM 2875 C CA . GLN A 1 360 ? 24.068 -6.774 -0.616 1.00 91.44 360 GLN A CA 1
ATOM 2876 C C . GLN A 1 360 ? 24.094 -7.736 0.578 1.00 91.44 360 GLN A C 1
ATOM 2878 O O . GLN A 1 360 ? 24.737 -7.456 1.593 1.00 91.44 360 GLN A O 1
ATOM 2883 N N . GLU A 1 361 ? 23.382 -8.851 0.457 1.00 89.75 361 GLU A N 1
ATOM 2884 C CA . GLU A 1 361 ? 23.386 -9.940 1.430 1.00 89.75 361 GLU A CA 1
ATOM 2885 C C . GLU A 1 361 ? 24.266 -11.095 0.910 1.00 89.75 361 GLU A C 1
ATOM 2887 O O . GLU A 1 361 ? 25.397 -10.866 0.482 1.00 89.75 361 GLU A O 1
ATOM 2892 N N . ASP A 1 362 ? 23.799 -12.345 0.968 1.00 82.31 362 ASP A N 1
ATOM 2893 C CA . ASP A 1 362 ? 24.575 -13.499 0.507 1.00 82.31 362 ASP A CA 1
ATOM 2894 C C . ASP A 1 362 ? 24.897 -13.411 -0.997 1.00 82.31 362 ASP A C 1
ATOM 2896 O O . ASP A 1 362 ? 24.004 -13.344 -1.840 1.00 82.31 362 ASP A O 1
ATOM 2900 N N . PHE A 1 363 ? 26.183 -13.517 -1.348 1.00 84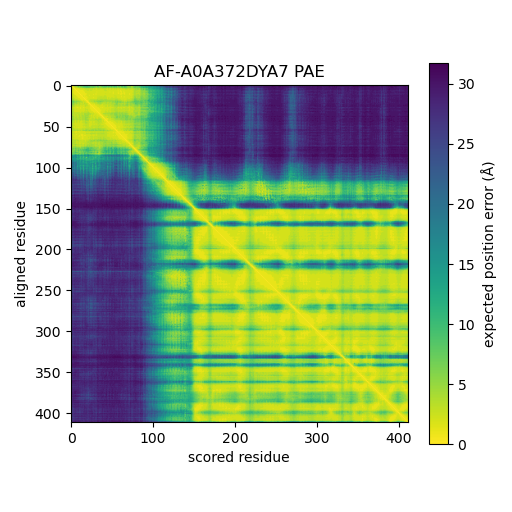.44 363 PHE A N 1
ATOM 2901 C CA . PHE A 1 363 ? 26.673 -13.490 -2.735 1.00 84.44 363 PHE A CA 1
ATOM 2902 C C . PHE A 1 363 ? 26.216 -12.238 -3.498 1.00 84.44 363 PHE A C 1
ATOM 2904 O O . PHE A 1 363 ? 26.488 -11.131 -3.053 1.00 84.44 363 PHE A O 1
ATOM 2911 N N . HIS A 1 364 ? 25.584 -12.394 -4.663 1.00 81.81 364 HIS A N 1
ATOM 2912 C CA . HIS A 1 364 ? 25.069 -11.303 -5.494 1.00 81.81 364 HIS A CA 1
ATOM 2913 C C . HIS A 1 364 ? 23.649 -10.872 -5.102 1.00 81.81 364 HIS A C 1
ATOM 2915 O O . HIS A 1 364 ? 23.058 -10.032 -5.781 1.00 81.81 364 HIS A O 1
ATOM 2921 N N . LYS A 1 365 ? 23.081 -11.448 -4.036 1.00 91.25 365 LYS A N 1
ATOM 2922 C CA . LYS A 1 365 ? 21.703 -11.180 -3.643 1.00 91.25 365 LYS A CA 1
ATOM 2923 C C . LYS A 1 365 ? 21.583 -9.814 -2.983 1.00 91.25 365 LYS A C 1
ATOM 2925 O O . LYS A 1 365 ? 22.413 -9.445 -2.152 1.00 91.25 365 LYS A O 1
ATOM 2930 N N . THR A 1 366 ? 20.542 -9.071 -3.333 1.00 94.19 366 THR A N 1
ATOM 2931 C CA . THR A 1 366 ? 20.370 -7.681 -2.891 1.00 94.19 366 THR A CA 1
ATOM 2932 C C . THR A 1 366 ? 19.036 -7.500 -2.179 1.00 94.19 366 THR A C 1
ATOM 2934 O O . THR A 1 366 ? 17.983 -7.819 -2.723 1.00 94.19 366 THR A O 1
ATOM 2937 N N . HIS A 1 367 ? 19.066 -6.962 -0.962 1.00 95.81 367 HIS A N 1
ATOM 2938 C CA . HIS A 1 367 ? 17.876 -6.508 -0.247 1.00 95.81 367 HIS A CA 1
ATOM 2939 C C . HIS A 1 367 ? 17.681 -5.014 -0.509 1.00 95.81 367 HIS A C 1
ATOM 2941 O O . HIS A 1 367 ? 18.498 -4.188 -0.098 1.00 95.81 367 HIS A O 1
ATOM 2947 N N . VAL A 1 368 ? 16.603 -4.679 -1.212 1.00 96.75 368 VAL A N 1
ATOM 2948 C CA . VAL A 1 368 ? 16.157 -3.316 -1.490 1.00 96.75 368 VAL A CA 1
ATOM 2949 C C . VAL A 1 368 ? 14.984 -2.975 -0.579 1.00 96.75 368 VAL A C 1
ATOM 2951 O O . VAL A 1 368 ? 13.988 -3.690 -0.513 1.00 96.75 368 VAL A O 1
ATOM 2954 N N . VAL A 1 369 ? 15.097 -1.851 0.111 1.00 95.94 369 VAL A N 1
ATOM 2955 C CA . VAL A 1 369 ? 14.048 -1.275 0.940 1.00 95.94 369 VAL A CA 1
ATOM 2956 C C . VAL A 1 369 ? 13.527 -0.030 0.235 1.00 95.94 369 VAL A C 1
ATOM 2958 O O . VAL A 1 369 ? 14.268 0.942 0.082 1.00 95.94 369 VAL A O 1
ATOM 2961 N N . ALA A 1 370 ? 12.277 -0.079 -0.212 1.00 96.88 370 ALA A N 1
ATOM 2962 C CA . ALA A 1 370 ? 11.554 1.046 -0.765 1.00 96.88 370 ALA A CA 1
ATOM 2963 C C . ALA A 1 370 ? 11.225 2.079 0.329 1.00 96.88 370 ALA A C 1
ATOM 2965 O O . ALA A 1 370 ? 10.943 1.747 1.484 1.00 96.88 370 ALA A O 1
ATOM 2966 N N . SER A 1 371 ? 11.324 3.351 -0.032 1.00 95.56 371 SER A N 1
ATOM 2967 C CA . SER A 1 371 ? 10.936 4.499 0.776 1.00 95.56 371 SER A CA 1
ATOM 2968 C C . SER A 1 371 ? 9.464 4.851 0.563 1.00 95.56 371 SER A C 1
ATOM 2970 O O . SER A 1 371 ? 8.789 4.274 -0.274 1.00 95.56 371 SER A O 1
ATOM 2972 N N . SER A 1 372 ? 8.976 5.846 1.301 1.00 95.62 372 SER A N 1
ATOM 2973 C CA . SER A 1 372 ? 7.580 6.289 1.260 1.00 95.62 372 SER A CA 1
ATOM 2974 C C . SER A 1 372 ? 7.439 7.659 0.573 1.00 95.62 372 SER A C 1
ATOM 2976 O O . SER A 1 372 ? 8.350 8.495 0.677 1.00 95.62 372 SER A O 1
ATOM 2978 N N . PRO A 1 373 ? 6.277 7.979 -0.044 1.00 95.44 373 PRO A N 1
ATOM 2979 C CA . PRO A 1 373 ? 5.929 9.361 -0.375 1.00 95.44 373 PRO A CA 1
ATOM 2980 C C . PRO A 1 373 ? 5.790 10.255 0.869 1.00 95.44 373 PRO A C 1
ATOM 2982 O O . PRO A 1 373 ? 5.631 11.466 0.722 1.00 95.44 373 PRO A O 1
ATOM 2985 N N . ILE A 1 374 ? 5.846 9.700 2.082 1.00 92.56 374 ILE A N 1
ATOM 2986 C CA . ILE A 1 374 ? 5.898 10.422 3.351 1.00 92.56 374 ILE A CA 1
ATOM 2987 C C . ILE A 1 374 ? 7.362 10.609 3.767 1.00 92.56 374 ILE A C 1
ATOM 2989 O O . ILE A 1 374 ? 8.052 9.662 4.137 1.00 92.56 374 ILE A O 1
ATOM 2993 N N . GLY A 1 375 ? 7.825 11.859 3.740 1.00 89.06 375 GLY A N 1
ATOM 2994 C CA . GLY A 1 375 ? 9.088 12.264 4.365 1.00 89.06 375 GLY A CA 1
ATOM 2995 C C . GLY A 1 375 ? 8.991 12.387 5.891 1.00 89.06 375 GLY A C 1
ATOM 2996 O O . GLY A 1 375 ? 7.983 12.040 6.503 1.00 89.06 375 GLY A O 1
ATOM 2997 N N . PHE A 1 376 ? 10.028 12.944 6.513 1.00 88.12 376 PHE A N 1
ATOM 2998 C CA . PHE A 1 376 ? 10.115 13.123 7.966 1.00 88.12 376 PHE A CA 1
ATOM 2999 C C . PHE A 1 376 ? 8.849 13.752 8.585 1.00 88.12 376 PHE A C 1
ATOM 3001 O O . PHE A 1 376 ? 8.343 14.755 8.085 1.00 88.12 376 PHE A O 1
ATOM 3008 N N . ASN A 1 377 ? 8.357 13.170 9.683 1.00 85.19 377 ASN A N 1
ATOM 3009 C CA . ASN A 1 377 ? 7.155 13.608 10.402 1.00 85.19 377 ASN A CA 1
ATOM 3010 C C . ASN A 1 377 ? 7.343 13.505 11.932 1.00 85.19 377 ASN A C 1
ATOM 3012 O O . ASN A 1 377 ? 8.374 13.022 12.417 1.00 85.19 377 ASN A O 1
ATOM 3016 N N . ASN A 1 378 ? 6.346 13.939 12.710 1.00 81.38 378 ASN A N 1
ATOM 3017 C CA . ASN A 1 378 ? 6.396 13.877 14.175 1.00 81.38 378 ASN A CA 1
ATOM 3018 C C . ASN A 1 378 ? 6.594 12.463 14.732 1.00 81.38 378 ASN A C 1
ATOM 3020 O O . ASN A 1 378 ? 7.303 12.307 15.721 1.00 81.38 378 ASN A O 1
ATOM 3024 N N . TYR A 1 379 ? 6.032 11.432 14.100 1.00 80.88 379 TYR A N 1
ATOM 3025 C CA . TYR A 1 379 ? 6.215 10.051 14.548 1.00 80.88 379 TYR A CA 1
ATOM 3026 C C . TYR A 1 379 ? 7.685 9.622 14.432 1.00 80.88 379 TYR A C 1
ATOM 3028 O O . TYR A 1 379 ? 8.289 9.148 15.396 1.00 80.88 379 TYR A O 1
ATOM 3036 N N . SER A 1 380 ? 8.309 9.878 13.280 1.00 82.56 380 SER A N 1
ATOM 3037 C CA . SER A 1 380 ? 9.743 9.655 13.075 1.00 82.56 380 SER A CA 1
ATOM 3038 C C . SER A 1 380 ? 10.594 10.493 14.035 1.00 82.56 380 SER A C 1
ATOM 3040 O O . SER A 1 380 ? 11.618 10.016 14.524 1.00 82.56 380 SER A O 1
ATOM 3042 N N . LYS A 1 381 ? 10.164 11.723 14.345 1.00 84.25 381 LYS A N 1
ATOM 3043 C CA . LYS A 1 381 ? 10.824 12.616 15.307 1.00 84.25 381 LYS A CA 1
ATOM 3044 C C . LYS A 1 381 ? 10.780 12.071 16.734 1.00 84.25 381 LYS A C 1
ATOM 3046 O O . LYS A 1 381 ? 11.814 12.062 17.395 1.00 84.25 381 LYS A O 1
ATOM 3051 N N . GLU A 1 382 ? 9.625 11.597 17.197 1.00 84.50 382 GLU A N 1
ATOM 3052 C CA . GLU A 1 382 ? 9.456 10.987 18.525 1.00 84.50 382 GLU A CA 1
ATOM 3053 C C . GLU A 1 382 ? 10.322 9.734 18.691 1.00 84.50 382 GLU A C 1
ATOM 3055 O O . GLU A 1 382 ? 10.900 9.504 19.754 1.00 84.50 382 GLU A O 1
ATOM 3060 N N . LEU A 1 383 ? 10.474 8.956 17.617 1.00 84.62 383 LEU A N 1
ATOM 3061 C CA . LEU A 1 383 ? 11.311 7.759 17.585 1.00 84.62 383 LEU A CA 1
ATOM 3062 C C . LEU A 1 383 ? 12.802 8.036 17.321 1.00 84.62 383 LEU A C 1
ATOM 3064 O O . LEU A 1 383 ? 13.591 7.093 17.287 1.00 84.62 383 LEU A O 1
ATOM 3068 N N . ASN A 1 384 ? 13.208 9.302 17.165 1.00 85.19 384 ASN A N 1
ATOM 3069 C CA . ASN A 1 384 ? 14.572 9.712 16.800 1.00 85.19 384 ASN A CA 1
ATOM 3070 C C . ASN A 1 384 ? 15.105 9.010 15.535 1.00 85.19 384 ASN A C 1
ATOM 3072 O O . ASN A 1 384 ? 16.272 8.617 15.466 1.00 85.19 384 ASN A O 1
ATOM 3076 N N . LEU A 1 385 ? 14.240 8.840 14.537 1.00 85.94 385 LEU A N 1
ATOM 3077 C CA . LEU A 1 385 ? 14.596 8.278 13.238 1.00 85.94 385 LEU A CA 1
ATOM 3078 C C . LEU A 1 385 ? 15.215 9.341 12.321 1.00 85.94 385 LEU A C 1
ATOM 3080 O O . LEU A 1 385 ? 15.136 10.548 12.567 1.00 85.94 385 LEU A O 1
ATOM 3084 N N . SER A 1 386 ? 15.841 8.872 11.242 1.00 82.06 386 SER A N 1
ATOM 3085 C CA . SER A 1 386 ? 16.449 9.717 10.215 1.00 82.06 386 SER A CA 1
ATOM 3086 C C . SER A 1 386 ? 15.446 10.695 9.599 1.00 82.06 386 SER A C 1
ATOM 3088 O O . SER A 1 386 ? 14.281 10.367 9.378 1.00 82.06 386 SER A O 1
ATOM 3090 N N . ARG A 1 387 ? 15.926 11.896 9.264 1.00 88.00 387 ARG A N 1
ATOM 3091 C CA . ARG A 1 387 ? 15.158 12.888 8.504 1.00 88.00 387 ARG A CA 1
ATOM 3092 C C . ARG A 1 387 ? 15.245 12.563 7.019 1.00 88.00 387 ARG A C 1
ATOM 3094 O O . ARG A 1 387 ? 16.276 12.825 6.406 1.00 88.00 387 ARG A O 1
ATOM 3101 N N . THR A 1 388 ? 14.195 11.967 6.469 1.00 89.31 388 THR A N 1
ATOM 3102 C CA . THR A 1 388 ? 14.134 11.566 5.060 1.00 89.31 388 THR A CA 1
ATOM 3103 C C . THR A 1 388 ? 13.282 12.516 4.230 1.00 89.31 388 THR A C 1
ATOM 3105 O O . THR A 1 388 ? 12.268 13.035 4.702 1.00 89.31 388 THR A O 1
ATOM 3108 N N . SER A 1 389 ? 13.689 12.721 2.978 1.00 92.25 389 SER A N 1
ATOM 3109 C CA . SER A 1 389 ? 12.836 13.325 1.954 1.00 92.25 389 SER A CA 1
ATOM 3110 C C . SER A 1 389 ? 11.841 12.284 1.421 1.00 92.25 389 SER A C 1
ATOM 3112 O O . SER A 1 389 ? 12.192 11.101 1.335 1.00 92.25 389 SER A O 1
ATOM 3114 N N . PRO A 1 390 ? 10.619 12.699 1.043 1.00 94.62 390 PRO A N 1
ATOM 3115 C CA . PRO A 1 390 ? 9.654 11.808 0.403 1.00 94.62 390 PRO A CA 1
ATOM 3116 C C . PRO A 1 390 ? 10.247 11.260 -0.900 1.00 94.62 390 PRO A C 1
ATOM 3118 O O . PRO A 1 390 ? 10.823 12.013 -1.685 1.00 94.62 390 PRO A O 1
ATOM 3121 N N . SER A 1 391 ? 10.163 9.950 -1.123 1.00 96.88 391 SER A N 1
ATOM 3122 C CA . SER A 1 391 ? 10.761 9.316 -2.305 1.00 96.88 391 SER A CA 1
ATOM 3123 C C . SER A 1 391 ? 10.156 7.952 -2.629 1.00 96.88 391 SER A C 1
ATOM 3125 O O . SER A 1 391 ? 9.523 7.327 -1.779 1.00 96.88 391 SER A O 1
ATOM 3127 N N . GLN A 1 392 ? 10.383 7.477 -3.852 1.00 97.94 392 GLN A N 1
ATOM 3128 C CA . GLN A 1 392 ? 10.071 6.118 -4.310 1.00 97.94 392 GLN A CA 1
ATOM 3129 C C . GLN A 1 392 ? 11.228 5.558 -5.142 1.00 97.94 392 GLN A C 1
ATOM 3131 O O . GLN A 1 392 ? 12.109 6.309 -5.579 1.00 97.94 392 GLN A O 1
ATOM 3136 N N . GLN A 1 393 ? 11.244 4.243 -5.356 1.00 98.00 393 GLN A N 1
ATOM 3137 C CA . GLN A 1 393 ? 12.333 3.554 -6.049 1.00 98.00 393 GLN A CA 1
ATOM 3138 C C . GLN A 1 393 ? 11.879 2.993 -7.387 1.00 98.00 393 GLN A C 1
ATOM 3140 O O . GLN A 1 393 ? 10.717 2.656 -7.600 1.00 98.00 393 GLN A O 1
ATOM 3145 N N . MET A 1 394 ? 12.844 2.874 -8.286 1.00 98.12 394 MET A N 1
ATOM 3146 C CA . MET A 1 394 ? 12.722 2.148 -9.538 1.00 98.12 394 MET A CA 1
ATOM 3147 C C . MET A 1 394 ? 13.928 1.231 -9.682 1.00 98.12 394 MET A C 1
ATOM 3149 O O . MET A 1 394 ? 15.052 1.618 -9.342 1.00 98.12 394 MET A O 1
ATOM 3153 N N . LEU A 1 395 ? 13.699 0.026 -10.189 1.00 97.75 395 LEU A N 1
ATOM 3154 C CA . LEU A 1 395 ? 14.747 -0.929 -10.513 1.00 97.75 395 LEU A CA 1
ATOM 3155 C C . LEU A 1 395 ? 14.793 -1.103 -12.022 1.00 97.75 395 LEU A C 1
ATOM 3157 O O . LEU A 1 395 ? 13.792 -1.454 -12.628 1.00 97.75 395 LEU A O 1
ATOM 3161 N N . LEU A 1 396 ? 15.953 -0.896 -12.626 1.00 95.94 396 LEU A N 1
ATOM 3162 C CA . LEU A 1 396 ? 16.188 -1.267 -14.011 1.00 95.94 396 LEU A CA 1
ATOM 3163 C C . LEU A 1 396 ? 16.954 -2.587 -14.021 1.00 95.94 396 LEU A C 1
ATOM 3165 O O . LEU A 1 396 ? 18.067 -2.658 -13.485 1.00 95.94 396 LEU A O 1
ATOM 3169 N N . VAL A 1 397 ? 16.335 -3.615 -14.597 1.00 93.94 397 VAL A N 1
ATOM 3170 C CA . VAL A 1 397 ? 16.844 -4.989 -14.610 1.00 93.94 397 VAL A CA 1
ATOM 3171 C C . VAL A 1 397 ? 17.069 -5.432 -16.050 1.00 93.94 397 VAL A C 1
ATOM 3173 O O . VAL A 1 397 ? 16.206 -5.242 -16.904 1.00 93.94 397 VAL A O 1
ATOM 3176 N N . ASP A 1 398 ? 18.226 -6.033 -16.320 1.00 88.06 398 ASP A N 1
ATOM 3177 C CA . ASP A 1 398 ? 18.538 -6.641 -17.617 1.00 88.06 398 ASP A CA 1
ATOM 3178 C C . ASP A 1 398 ? 18.623 -8.177 -17.536 1.00 88.06 398 ASP A C 1
ATOM 3180 O O . ASP A 1 398 ? 18.667 -8.784 -16.458 1.00 88.06 398 ASP A O 1
ATOM 3184 N N . SER A 1 399 ? 18.689 -8.835 -18.695 1.00 85.06 399 SER A N 1
ATOM 3185 C CA . SER A 1 399 ? 18.838 -10.294 -18.778 1.00 85.06 399 SER A CA 1
ATOM 3186 C C . SER A 1 399 ? 20.165 -10.832 -18.225 1.00 85.06 399 SER A C 1
ATOM 3188 O O . SER A 1 399 ? 20.286 -12.040 -18.012 1.00 85.06 399 SER A O 1
ATOM 3190 N N . SER A 1 400 ? 21.152 -9.978 -17.936 1.00 79.62 400 SER A N 1
ATOM 3191 C CA . SER A 1 400 ? 22.410 -10.362 -17.274 1.00 79.62 400 SER A CA 1
ATOM 3192 C C . SER A 1 400 ? 22.320 -10.316 -15.743 1.00 79.62 400 SER A C 1
ATOM 3194 O O . SER A 1 400 ? 23.325 -10.547 -15.071 1.00 79.62 400 SER A O 1
ATOM 3196 N N . LYS A 1 401 ? 21.125 -10.061 -15.190 1.00 80.31 401 LYS A N 1
ATOM 3197 C CA . LYS A 1 401 ? 20.866 -9.822 -13.762 1.00 80.31 401 LYS A CA 1
ATOM 3198 C C . LYS A 1 401 ? 21.543 -8.566 -13.204 1.00 80.31 401 LYS A C 1
ATOM 3200 O O . LYS A 1 401 ? 21.704 -8.454 -11.987 1.00 80.31 401 LYS A O 1
ATOM 3205 N N . ASN A 1 402 ? 21.940 -7.613 -14.049 1.00 84.88 402 ASN A N 1
ATOM 3206 C CA . ASN A 1 402 ? 22.401 -6.330 -13.531 1.00 84.88 402 ASN A CA 1
ATOM 3207 C C . ASN A 1 402 ? 21.204 -5.556 -12.981 1.00 84.88 402 ASN A C 1
ATOM 3209 O O . ASN A 1 402 ? 20.148 -5.488 -13.610 1.00 84.88 402 ASN A O 1
ATOM 3213 N N . LEU A 1 403 ? 21.396 -4.958 -11.807 1.00 91.75 403 LEU A N 1
ATOM 3214 C CA . LEU A 1 403 ? 20.385 -4.186 -11.100 1.00 91.75 403 LEU A CA 1
ATOM 3215 C C . LEU A 1 403 ? 20.866 -2.743 -10.957 1.00 91.75 403 LEU A C 1
ATOM 3217 O O . LEU A 1 403 ? 21.842 -2.478 -10.255 1.00 91.75 403 LEU A O 1
ATOM 3221 N N . THR A 1 404 ? 20.164 -1.804 -11.588 1.00 94.88 404 THR A N 1
ATOM 3222 C CA . THR A 1 404 ? 20.348 -0.369 -11.331 1.00 94.88 404 THR A CA 1
ATOM 3223 C C . THR A 1 404 ? 19.175 0.140 -10.510 1.00 94.88 404 THR A C 1
ATOM 3225 O O . THR A 1 404 ? 18.026 -0.054 -10.891 1.00 94.88 404 THR A O 1
ATOM 3228 N N . ILE A 1 405 ? 19.456 0.802 -9.388 1.00 96.69 405 ILE A N 1
ATOM 3229 C CA . ILE A 1 405 ? 18.430 1.347 -8.493 1.00 96.69 405 ILE A CA 1
ATOM 3230 C C . ILE A 1 405 ? 18.413 2.868 -8.643 1.00 96.69 405 ILE A C 1
ATOM 3232 O O . ILE A 1 405 ? 19.430 3.521 -8.401 1.00 96.69 405 ILE A O 1
ATOM 3236 N N . LYS A 1 406 ? 17.264 3.435 -9.015 1.00 96.56 406 LYS A N 1
ATOM 3237 C CA . LYS A 1 406 ? 17.035 4.885 -9.052 1.00 96.56 406 LYS A CA 1
ATOM 3238 C C . LYS A 1 406 ? 16.073 5.275 -7.934 1.00 96.56 406 LYS A C 1
ATOM 3240 O O . LYS A 1 406 ? 15.010 4.680 -7.787 1.00 96.56 406 LYS A O 1
ATOM 3245 N N . THR A 1 407 ? 16.445 6.295 -7.167 1.00 97.25 407 THR A N 1
ATOM 3246 C CA . THR A 1 407 ? 15.560 6.942 -6.191 1.00 97.25 407 THR A CA 1
ATOM 3247 C C . THR A 1 407 ? 15.004 8.216 -6.807 1.00 97.25 407 THR A C 1
ATOM 3249 O O . THR A 1 407 ? 15.772 9.066 -7.259 1.00 97.25 407 THR A O 1
ATOM 3252 N N . VAL A 1 408 ? 13.682 8.358 -6.798 1.00 97.31 408 VAL A N 1
ATOM 3253 C CA . VAL A 1 408 ? 12.983 9.568 -7.233 1.00 97.31 408 VAL A CA 1
ATOM 3254 C C . VAL A 1 408 ? 12.506 10.326 -6.003 1.00 97.31 408 VAL A C 1
ATOM 3256 O O . VAL A 1 408 ? 11.693 9.813 -5.235 1.00 97.31 408 VAL A O 1
ATOM 3259 N N . PHE A 1 409 ? 13.026 11.537 -5.806 1.00 96.44 409 PHE A N 1
ATOM 3260 C CA . PHE A 1 409 ? 12.614 12.428 -4.721 1.00 96.44 409 PHE A CA 1
ATOM 3261 C C . PHE A 1 409 ? 11.355 13.220 -5.102 1.00 96.44 409 PHE A C 1
ATOM 3263 O O . PHE A 1 409 ? 11.233 13.755 -6.207 1.00 96.44 409 PHE A O 1
ATOM 3270 N N . LEU A 1 410 ? 10.403 13.281 -4.175 1.00 94.00 410 LEU A N 1
ATOM 3271 C CA . LEU A 1 410 ? 9.027 13.747 -4.386 1.00 94.00 410 LEU A CA 1
ATOM 3272 C C . LEU A 1 410 ? 8.722 15.054 -3.637 1.00 94.00 410 LEU A C 1
ATOM 3274 O O . LEU A 1 410 ? 7.569 15.360 -3.337 1.00 94.00 410 LEU A O 1
ATOM 3278 N N . ASP A 1 411 ? 9.757 15.787 -3.256 1.00 84.38 411 ASP A N 1
ATOM 3279 C CA . ASP A 1 411 ? 9.676 17.104 -2.629 1.00 84.38 411 ASP A CA 1
ATOM 3280 C C . ASP A 1 411 ? 9.382 18.237 -3.621 1.00 84.38 411 ASP A C 1
ATOM 3282 O O . ASP A 1 411 ? 9.663 18.081 -4.839 1.00 84.38 411 ASP A O 1
#

Mean predicted aligned error: 14.35 Å

pLDDT: mean 84.58, std 13.04, range [39.84, 98.75]

Solvent-accessible surface area (backbone atoms only — not comparable to full-atom values): 21972 Å² total; per-residue (Å²): 128,55,80,50,72,64,50,50,49,20,35,54,50,12,40,36,36,57,76,65,74,46,84,53,70,71,59,54,34,49,58,31,48,70,31,70,40,79,79,70,55,80,66,55,52,50,53,51,53,50,52,28,66,72,35,69,65,35,36,47,44,16,49,36,12,44,73,61,80,43,57,72,65,52,37,45,22,84,85,72,42,73,65,54,68,80,75,56,65,57,58,67,53,49,57,53,52,54,50,51,51,52,51,54,49,51,52,54,52,51,51,50,54,51,50,52,51,53,49,49,51,52,37,52,56,44,25,56,55,34,34,64,58,47,70,73,58,78,92,53,84,78,57,92,55,88,70,57,89,58,76,40,36,41,34,42,43,43,28,42,61,26,29,25,39,48,44,88,50,96,87,40,74,42,35,63,69,53,50,53,54,31,50,51,57,50,49,54,53,48,54,50,48,36,63,77,66,31,34,23,31,36,38,41,37,37,28,13,18,51,25,43,51,46,62,59,49,99,82,56,36,58,81,38,36,78,46,56,62,26,47,17,52,21,51,39,45,40,52,53,50,34,50,54,49,37,52,50,44,51,33,81,46,53,32,34,40,40,69,17,30,25,83,40,16,33,75,47,39,51,80,91,65,57,55,88,68,49,30,49,44,41,55,44,51,54,50,51,51,52,34,34,78,70,65,77,47,72,86,60,50,71,59,86,36,75,92,42,28,50,43,50,76,50,72,56,82,65,33,30,33,34,41,25,11,48,90,84,69,77,80,92,74,70,60,58,72,76,69,43,79,89,55,80,60,41,30,36,40,24,24,84,74,41,47,71,48,77,44,75,47,72,82,90,20,33,41,36,28,35,15,7,71,53,38,43,49,69,69,40,55,76,70,70,49,79,86,40,73,15,21,37,34,37,36,43,38,29,64,85,55,51,78,46,79,46,77,48,76,50,120

Secondary structure (DSSP, 8-state):
-B-SHHHHHHHHHHHHHHHHSS--HHHHHHHHHHHTPPPPPHHHHHHHHHHHHH-HHHHHHHHHHHTTSS-GGGBB-TTS-B---TTHHHHHHHHHHHHHHHHHHHHHHHHHHHHHHHHHHHHHHHHHHHHHHHTSS-SS----------SEEEEEEE----BTB-EE-SS-EESHHHHHHHHHHHHHHHHHHHHHHT--EEEEEE-S--B--SSSSTTTGGGSBSS-HHHHHHHHHHHHHHHHHHHHTT-SS-EEEEE---STTBSS-SGGGPPTT-BHHHHHHHHHHHHHHTTSS-SEEE---GGGTTEEEEEETTEEEEEE--TT--SSS--HHHH-SSS--SEEEE-SSSS-EEEE-STT-EEEE---S--S-HHHHHTT---PPPEEEEEEEETT--EEEEEEE--

Foldseek 3Di:
DDQDPLLLLLLLLLQCCQPPVDDDQVLSQVLCVLLVHHRDDPVVNVVSVVVCVPDPVSVVSSVCSSVVVDHLQNDHHNVRHRRDDPPVSVVVVVVVVVVVVVVVVVVVVVVVVVVVVVVVVVLVVLLVVLLVVLVPDALADADADDFDDDQKEKEWEAEQLQAFAFAPDPVDTDHNNLSSLLVNLVLVVVLVCCVVVVHAHYEYEYQANQHNAQPLDPPPSVVRGPDDPSNSLSSSLSNVVNVQNNVVNSHPHAYEYEYAYDLSQFPPSHPVPGDFLRGSLLVSLVVVVVCVVVVVDPRYHYDPPSVHRQWDWDQGQNAIEIGGQCPVPDDPADVLVVVPPPDRHQEYEHEPPQDWDWDDHPDNRIYTYWHALDFDHVVCVVVVHDGGARWGWMWMAGNVRDTDIDIDGSD